Protein AF-A0A1H2SF25-F1 (afdb_monomer)

Secondary structure (DSSP, 8-state):
-----PPPPPPP-PPPP-----------------------------TTSHHHHHHHHHHHHHHHHHHHHHHHHHHHHHHHHHHHHHHHHHHHHHHHHHHHHHHHHHHHHHHHHHHHHHHHHHHHHHHHHHHHHHHHHHHHHHHHHHHHHHHHHHHHHHHHHHHHHHHHHHHHHHHHHHHHHHHHHHHHHHHHHHHHHHHHHHHHHHHHHHHHHHHHHHHHHHHHHHHHHHHHHHHHHHHHHHHHHHHHHHHHHHHSSTTS----TTSTTTHHHHHHHHHHHHHHHTTS---S-HHHHHHHHHHHHHHHHHHHHHHHHHHHHHHHHHHHHHHHHHHHHHHHHHHHHHHHHHHHHHHHHHHHHHHHHHHHHHHHHHHHHHH-S------PPPSS-EE-HHHHHTS-TT-EEEEEEEES-HHHHHHHHHHTHHHHTTS-EEEEEEEETTEEEEEEEEEEESSHHHHHHHHHTS-HHHHTT--EEEEHHHHHHHH--

Structure (mmCIF, N/CA/C/O backbone):
data_AF-A0A1H2SF25-F1
#
_entry.id   AF-A0A1H2SF25-F1
#
loop_
_atom_site.group_PDB
_atom_site.id
_atom_site.type_symbol
_atom_site.label_atom_id
_atom_site.label_alt_id
_atom_site.label_comp_id
_atom_site.label_asym_id
_atom_site.label_entity_id
_atom_site.label_seq_id
_atom_site.pdbx_PDB_ins_code
_atom_site.Cartn_x
_atom_site.Cartn_y
_atom_site.Cartn_z
_atom_site.occupancy
_atom_site.B_iso_or_equiv
_atom_site.auth_seq_id
_atom_site.auth_comp_id
_atom_site.auth_asym_id
_atom_site.auth_atom_id
_atom_site.pdbx_PDB_model_num
ATOM 1 N N . MET A 1 1 ? -40.808 -8.108 17.826 1.00 41.84 1 MET A N 1
ATOM 2 C CA . MET A 1 1 ? -40.504 -8.853 19.064 1.00 41.84 1 MET A CA 1
ATOM 3 C C . MET A 1 1 ? -39.589 -7.955 19.896 1.00 41.84 1 MET A C 1
ATOM 5 O O . MET A 1 1 ? -38.388 -8.114 19.828 1.00 41.84 1 MET A O 1
ATOM 9 N N . THR A 1 2 ? -39.984 -6.822 20.481 1.00 36.44 2 THR A N 1
ATOM 10 C CA . THR A 1 2 ? -41.095 -6.508 21.402 1.00 36.44 2 THR A CA 1
ATOM 11 C C . THR A 1 2 ? -41.223 -7.463 22.579 1.00 36.44 2 THR A C 1
ATOM 13 O O . THR A 1 2 ? -42.038 -8.370 22.520 1.00 36.44 2 THR A O 1
ATOM 16 N N . THR A 1 3 ? -40.496 -7.161 23.657 1.00 39.78 3 THR A N 1
ATOM 17 C CA . THR A 1 3 ? -40.986 -7.261 25.044 1.00 39.78 3 THR A CA 1
ATOM 18 C C . THR A 1 3 ? -40.261 -6.224 25.909 1.00 39.78 3 THR A C 1
ATOM 20 O O . THR A 1 3 ? -39.130 -6.412 26.342 1.00 39.78 3 THR A O 1
ATOM 23 N N . HIS A 1 4 ? -40.929 -5.084 26.092 1.00 36.59 4 HIS A N 1
ATOM 24 C CA . HIS A 1 4 ? -40.764 -4.182 27.230 1.00 36.59 4 HIS A CA 1
ATOM 25 C C . HIS A 1 4 ? -41.487 -4.817 28.421 1.00 36.59 4 HIS A C 1
ATOM 27 O O . HIS A 1 4 ? -42.663 -5.150 28.273 1.00 36.59 4 HIS A O 1
ATOM 33 N N . GLU A 1 5 ? -40.858 -4.894 29.593 1.00 40.31 5 GLU A N 1
ATOM 34 C CA . GLU A 1 5 ? -41.588 -5.163 30.833 1.00 40.31 5 GLU A CA 1
ATOM 35 C C . GLU A 1 5 ? -41.282 -4.087 31.878 1.00 40.31 5 GLU A C 1
ATOM 37 O O . GLU A 1 5 ? -40.134 -3.789 32.206 1.00 40.31 5 GLU A O 1
ATOM 42 N N . ARG A 1 6 ? -42.367 -3.424 32.290 1.00 37.25 6 ARG A N 1
ATOM 43 C CA . ARG A 1 6 ? -42.448 -2.253 33.163 1.00 37.25 6 ARG A CA 1
ATOM 44 C C . ARG A 1 6 ? -42.338 -2.661 34.631 1.00 37.25 6 ARG A C 1
ATOM 46 O O . ARG A 1 6 ? -43.063 -3.541 35.081 1.00 37.25 6 ARG A O 1
ATOM 53 N N . GLN A 1 7 ? -41.561 -1.901 35.397 1.00 41.81 7 GLN A N 1
ATOM 54 C CA . GLN A 1 7 ? -41.732 -1.754 36.847 1.00 41.81 7 GLN A CA 1
ATOM 55 C C . GLN A 1 7 ? -43.013 -0.961 37.172 1.00 41.81 7 GLN A C 1
ATOM 57 O O . GLN A 1 7 ? -43.299 0.017 36.473 1.00 41.81 7 GLN A O 1
ATOM 62 N N . PRO A 1 8 ? -43.751 -1.294 38.248 1.00 50.06 8 PRO A N 1
ATOM 63 C CA . PRO A 1 8 ? -44.764 -0.411 38.806 1.00 50.06 8 PRO A CA 1
ATOM 64 C C . PRO A 1 8 ? -44.227 0.391 40.005 1.00 50.06 8 PRO A C 1
ATOM 66 O O . PRO A 1 8 ? -43.585 -0.142 40.909 1.00 50.06 8 PRO A O 1
ATOM 69 N N . ALA A 1 9 ? -44.532 1.689 39.991 1.00 39.66 9 ALA A N 1
ATOM 70 C CA . ALA A 1 9 ? -44.376 2.634 41.094 1.00 39.66 9 ALA A CA 1
ATOM 71 C C . ALA A 1 9 ? -45.515 2.482 42.136 1.00 39.66 9 ALA A C 1
ATOM 73 O O . ALA A 1 9 ? -46.585 1.971 41.790 1.00 39.66 9 ALA A O 1
ATOM 74 N N . PRO A 1 10 ? -45.319 2.923 43.395 1.00 40.38 10 PRO A N 1
ATOM 75 C CA . PRO A 1 10 ? -46.306 2.789 44.465 1.00 40.38 10 PRO A CA 1
ATOM 76 C C . PRO A 1 10 ? -47.376 3.893 44.427 1.00 40.38 10 PRO A C 1
ATOM 78 O O . PRO A 1 10 ? -47.105 5.034 44.061 1.00 40.38 10 PRO A O 1
ATOM 81 N N . ALA A 1 11 ? -48.594 3.530 44.831 1.00 35.31 11 ALA A N 1
ATOM 82 C C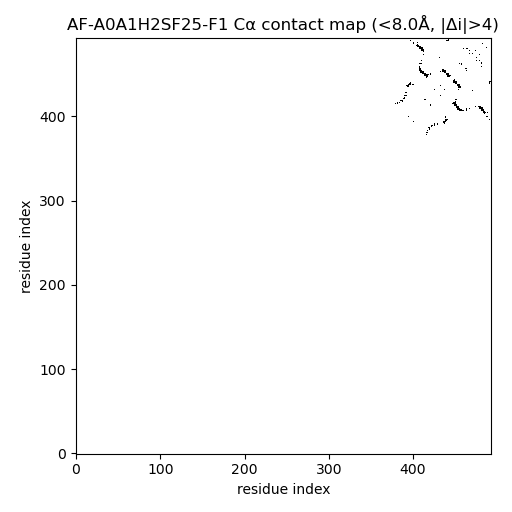A . ALA A 1 11 ? -49.758 4.405 44.897 1.00 35.31 11 ALA A CA 1
ATOM 83 C C . ALA A 1 11 ? -49.781 5.245 46.187 1.00 35.31 11 ALA A C 1
ATOM 85 O O . ALA A 1 11 ? -49.736 4.709 47.294 1.00 35.31 11 ALA A O 1
ATOM 86 N N . GLU A 1 12 ? -49.913 6.559 46.013 1.00 31.48 12 GLU A N 1
ATOM 87 C CA . GLU A 1 12 ? -50.397 7.517 47.007 1.00 31.48 12 GLU A CA 1
ATOM 88 C C . GLU A 1 12 ? -51.923 7.397 47.151 1.00 31.48 12 GLU A C 1
ATOM 90 O O . GLU A 1 12 ? -52.626 7.336 46.142 1.00 31.48 12 GLU A O 1
ATOM 95 N N . GLN A 1 13 ? -52.449 7.427 48.383 1.00 33.97 13 GLN A N 1
ATOM 96 C CA . GLN A 1 13 ? -53.810 7.905 48.672 1.00 33.97 13 GLN A CA 1
ATOM 97 C C . GLN A 1 13 ? -53.972 8.306 50.153 1.00 33.97 13 GLN A C 1
ATOM 99 O O . GLN A 1 13 ? -53.542 7.601 51.063 1.00 33.97 13 GLN A O 1
ATOM 104 N N . SER A 1 14 ? -54.569 9.487 50.339 1.00 35.19 14 SER A N 1
ATOM 105 C CA . SER A 1 14 ? -54.750 10.301 51.551 1.00 35.19 14 SER A CA 1
ATOM 106 C C . SER A 1 14 ? -55.544 9.677 52.708 1.00 35.19 14 SER A C 1
ATOM 108 O O . SER A 1 14 ? -56.436 8.863 52.473 1.00 35.19 14 SER A O 1
ATOM 110 N N . PRO A 1 15 ? -55.406 10.224 53.932 1.00 37.88 15 PRO A N 1
ATOM 111 C CA . PRO A 1 15 ? -56.480 10.284 54.918 1.00 37.88 15 PRO A CA 1
ATOM 112 C C . PRO A 1 15 ? -57.179 11.657 54.898 1.00 37.88 15 PRO A C 1
ATOM 114 O O . PRO A 1 15 ? -56.537 12.700 55.006 1.00 37.88 15 PRO A O 1
ATOM 117 N N . ASN A 1 16 ? -58.508 11.641 54.774 1.00 33.81 16 ASN A N 1
ATOM 118 C CA . ASN A 1 16 ? -59.383 12.797 54.979 1.00 33.81 16 ASN A CA 1
ATOM 119 C C . ASN A 1 16 ? -59.549 13.088 56.481 1.00 33.81 16 ASN A C 1
ATOM 121 O O . ASN A 1 16 ? -59.897 12.193 57.252 1.00 33.81 16 ASN A O 1
ATOM 125 N N . GLU A 1 17 ? -59.371 14.354 56.861 1.00 35.25 17 GLU A N 1
ATOM 126 C CA . GLU A 1 17 ? -59.938 14.952 58.076 1.00 35.25 17 GLU A CA 1
ATOM 127 C C . GLU A 1 17 ? -61.482 15.020 57.983 1.00 35.25 17 GLU A C 1
ATOM 129 O O . GLU A 1 17 ? -62.051 14.870 56.896 1.00 35.25 17 GLU A O 1
ATOM 134 N N . PRO A 1 18 ? -62.186 15.270 59.103 1.00 37.22 18 PRO A N 1
ATOM 135 C CA . PRO A 1 18 ? -62.499 16.668 59.421 1.00 37.22 18 PRO A CA 1
ATOM 136 C C . PRO A 1 18 ? -62.467 17.002 60.927 1.00 37.22 18 PRO A C 1
ATOM 138 O O . PRO A 1 18 ? -62.962 16.254 61.768 1.00 37.22 18 PRO A O 1
ATOM 141 N N . GLY A 1 19 ? -61.973 18.196 61.261 1.00 30.89 19 GLY A N 1
ATOM 142 C CA . GLY A 1 19 ? -62.481 18.997 62.388 1.00 30.89 19 GLY A CA 1
ATOM 143 C C . GLY A 1 19 ? -63.285 20.197 61.849 1.00 30.89 19 GLY A C 1
ATOM 144 O O . GLY A 1 19 ? -63.501 20.260 60.638 1.00 30.89 19 GLY A O 1
ATOM 145 N N . PRO A 1 20 ? -63.642 21.221 62.653 1.00 53.47 20 PRO A N 1
ATOM 146 C CA . PRO A 1 20 ? -63.561 21.332 64.114 1.00 53.47 20 PRO A CA 1
ATOM 147 C C . PRO A 1 20 ? -64.782 22.076 64.743 1.00 53.47 20 PRO A C 1
ATOM 149 O O . PRO A 1 20 ? -65.766 22.372 64.073 1.00 53.47 20 PRO A O 1
ATOM 152 N N . ALA A 1 21 ? -64.628 22.448 66.025 1.00 29.30 21 ALA A N 1
ATOM 153 C CA . ALA A 1 21 ? -65.145 23.657 66.702 1.00 29.30 21 ALA A CA 1
ATOM 154 C C . ALA A 1 21 ? -66.177 23.476 67.842 1.00 29.30 21 ALA A C 1
ATOM 156 O O . ALA A 1 21 ? -67.347 23.179 67.638 1.00 29.30 21 ALA A O 1
ATOM 157 N N . ALA A 1 22 ? -65.664 23.717 69.058 1.00 29.91 22 ALA A N 1
ATOM 158 C CA . ALA A 1 22 ? -66.141 24.616 70.119 1.00 29.91 22 ALA A CA 1
ATOM 159 C C . ALA A 1 22 ? -67.629 25.031 70.172 1.00 29.91 22 ALA A C 1
ATOM 161 O O . ALA A 1 22 ? -68.184 25.490 69.179 1.00 29.91 22 ALA A O 1
ATOM 162 N N . THR A 1 23 ? -68.202 25.113 71.385 1.00 27.97 23 THR A N 1
ATOM 163 C CA . THR A 1 23 ? -68.461 26.390 72.106 1.00 27.97 23 THR A CA 1
ATOM 164 C C . THR A 1 23 ? -69.178 26.154 73.454 1.00 27.97 23 THR A C 1
ATOM 166 O O . THR A 1 23 ? -69.848 25.152 73.673 1.00 27.97 23 THR A O 1
ATOM 169 N N . CYS A 1 24 ? -68.927 27.114 74.342 1.00 25.06 24 CYS A N 1
ATOM 170 C CA . CYS A 1 24 ? -69.305 27.411 75.720 1.00 25.06 24 CYS A CA 1
ATOM 171 C C . CYS A 1 24 ? -70.684 27.032 76.305 1.00 25.06 24 CYS A C 1
ATOM 173 O O . CYS A 1 24 ? -71.715 27.028 75.646 1.00 25.06 24 CYS A O 1
ATOM 175 N N . ALA A 1 25 ? -70.621 26.875 77.633 1.00 29.92 25 ALA A N 1
ATOM 176 C CA . ALA A 1 25 ? -71.556 27.248 78.700 1.00 29.92 25 ALA A CA 1
ATOM 177 C C . ALA A 1 25 ? -72.822 28.067 78.370 1.00 29.92 25 ALA A C 1
ATOM 179 O O . ALA A 1 25 ? -72.735 29.103 77.719 1.00 29.92 25 ALA A O 1
ATOM 180 N N . GLN A 1 26 ? -73.933 27.683 79.015 1.00 30.11 26 GLN A N 1
ATOM 181 C CA . GLN A 1 26 ? -74.862 28.509 79.819 1.00 30.11 26 GLN A CA 1
ATOM 182 C C . GLN A 1 26 ? -75.911 27.553 80.432 1.00 30.11 26 GLN A C 1
ATOM 184 O O . GLN A 1 26 ? -76.410 26.664 79.754 1.00 30.11 26 GLN A O 1
ATOM 189 N N . ASP A 1 27 ? -76.038 27.467 81.755 1.00 25.44 27 ASP A N 1
ATOM 190 C CA . ASP A 1 27 ? -76.837 28.352 82.617 1.00 25.44 27 ASP A CA 1
ATOM 191 C C . ASP A 1 27 ? -78.351 28.139 82.446 1.00 25.44 27 ASP A C 1
ATOM 193 O O . ASP A 1 27 ? -78.945 28.587 81.469 1.00 25.44 27 ASP A O 1
ATOM 197 N N . SER A 1 28 ? -78.988 27.463 83.407 1.00 30.92 28 SER A N 1
ATOM 198 C CA . SER A 1 28 ? -80.177 28.007 84.074 1.00 30.92 28 SER A CA 1
ATOM 199 C C . SER A 1 28 ? -80.713 27.081 85.159 1.00 30.92 28 SER A C 1
ATOM 201 O O . SER A 1 28 ? -80.845 25.868 85.018 1.00 30.92 28 SER A O 1
ATOM 203 N N . SER A 1 29 ? -80.999 27.757 86.260 1.00 28.70 29 SER A N 1
ATOM 204 C CA . SER A 1 29 ? -81.514 27.310 87.541 1.00 28.70 29 SER A CA 1
ATOM 205 C 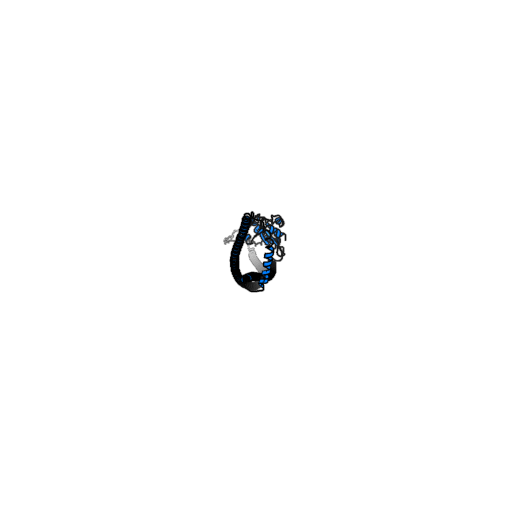C . SER A 1 29 ? -83.002 26.931 87.519 1.00 28.70 29 SER A C 1
ATOM 207 O O . SER A 1 29 ? -83.730 27.234 86.577 1.00 28.70 29 SER A O 1
ATOM 209 N N . ALA A 1 30 ? -83.430 26.461 88.698 1.00 29.67 30 ALA A N 1
ATOM 210 C CA . ALA A 1 30 ? -84.784 26.491 89.261 1.00 29.67 30 ALA A CA 1
ATOM 211 C C . ALA A 1 30 ? -85.676 25.285 88.879 1.00 29.67 30 ALA A C 1
ATOM 213 O O . ALA A 1 30 ? -85.634 24.783 87.770 1.00 29.67 30 ALA A O 1
ATOM 214 N N . VAL A 1 31 ? -86.481 24.706 89.774 1.00 32.88 31 VAL A N 1
ATOM 215 C CA . VAL A 1 31 ? -87.386 25.352 90.727 1.00 32.88 31 VAL A CA 1
ATOM 216 C C . VAL A 1 31 ? -87.650 24.401 91.908 1.00 32.88 31 VAL A C 1
ATOM 218 O O . VAL A 1 31 ? -87.947 23.222 91.733 1.00 32.88 31 VAL A O 1
ATOM 221 N N . VAL A 1 32 ? -87.565 24.961 93.115 1.00 35.88 32 VAL A N 1
ATOM 222 C CA . VAL A 1 32 ? -88.147 24.462 94.371 1.00 35.88 32 VAL A CA 1
ATOM 223 C C . VAL A 1 32 ? -89.649 24.770 94.381 1.00 35.88 32 VAL A C 1
ATOM 225 O O . VAL A 1 32 ? -90.055 25.840 93.936 1.00 35.88 32 VAL A O 1
ATOM 228 N N . SER A 1 33 ? -90.484 23.899 94.950 1.00 31.89 33 SER A N 1
ATOM 229 C CA . SER A 1 33 ? -91.850 24.262 95.363 1.00 31.89 33 SER A CA 1
ATOM 230 C C . SER A 1 33 ? -92.184 23.699 96.756 1.00 31.89 33 SER A C 1
ATOM 232 O O . SER A 1 33 ? -91.975 22.504 96.974 1.00 31.89 33 SER A O 1
ATOM 234 N N . PRO A 1 34 ? -92.668 24.543 97.694 1.00 41.25 34 PRO A N 1
ATOM 235 C CA . PRO A 1 34 ? -92.970 24.188 99.084 1.00 41.25 34 PRO A CA 1
ATOM 236 C C . PRO A 1 34 ? -94.482 24.246 99.454 1.00 41.25 34 PRO A C 1
ATOM 238 O O . PRO A 1 34 ? -95.235 24.978 98.828 1.00 41.25 34 PRO A O 1
ATOM 241 N N . VAL A 1 35 ? -94.850 23.505 100.518 1.00 32.78 35 VAL A N 1
ATOM 242 C CA . VAL A 1 35 ? -95.632 23.884 101.739 1.00 32.78 35 VAL A CA 1
ATOM 243 C C . VAL A 1 35 ? -97.122 24.344 101.658 1.00 32.78 35 VAL A C 1
ATOM 245 O O . VAL A 1 35 ? -97.528 25.029 100.732 1.00 32.78 35 VAL A O 1
ATOM 248 N N . GLU A 1 36 ? -97.866 24.011 102.745 1.00 33.56 36 GLU A N 1
ATOM 249 C CA . GLU A 1 36 ? -99.187 24.502 103.263 1.00 33.56 36 GLU A CA 1
ATOM 250 C C . GLU A 1 36 ? -100.457 23.669 102.932 1.00 33.56 36 GLU A C 1
ATOM 252 O O . GLU A 1 36 ? -100.535 23.091 101.859 1.00 33.56 36 GLU A O 1
ATOM 257 N N . SER A 1 37 ? -101.542 23.554 103.734 1.00 31.69 37 SER A N 1
ATOM 258 C CA . SER A 1 37 ? -101.961 23.970 105.104 1.00 31.69 37 SER A CA 1
ATOM 259 C C . SER A 1 37 ? -103.442 23.533 105.355 1.00 31.69 37 SER A C 1
ATOM 261 O O . SER A 1 37 ? -104.182 23.337 104.392 1.00 31.69 37 SER A O 1
ATOM 263 N N . GLY A 1 38 ? -103.893 23.463 106.627 1.00 33.16 38 GLY A N 1
ATOM 264 C CA . GLY A 1 38 ? -105.308 23.549 107.092 1.00 33.16 38 GLY A CA 1
ATOM 265 C C . GLY A 1 38 ? -105.867 22.254 107.716 1.00 33.16 38 GLY A C 1
ATOM 266 O O . GLY A 1 38 ? -105.741 21.199 107.113 1.00 33.16 38 GLY A O 1
ATOM 267 N N . GLY A 1 39 ? -106.461 22.150 108.918 1.00 34.34 39 GLY A N 1
ATOM 268 C CA . GLY A 1 39 ? -107.304 23.008 109.785 1.00 34.34 39 GLY A CA 1
ATOM 269 C C . GLY A 1 39 ? -108.607 22.195 109.998 1.00 34.34 39 GLY A C 1
ATOM 270 O O . GLY A 1 39 ? -109.171 21.757 109.010 1.00 34.34 39 GLY A O 1
ATOM 271 N N . GLY A 1 40 ? -109.143 21.793 111.157 1.00 34.25 40 GLY A N 1
ATOM 272 C CA . GLY A 1 40 ? -109.274 22.295 112.527 1.00 34.25 40 GLY A CA 1
ATOM 273 C C . GLY A 1 40 ? -110.487 21.559 113.165 1.00 34.25 40 GLY A C 1
ATOM 274 O O . GLY A 1 40 ? -111.373 21.141 112.428 1.00 34.25 40 GLY A O 1
ATOM 275 N N . SER A 1 41 ? -110.523 21.349 114.491 1.00 32.03 41 SER A N 1
ATOM 276 C CA . SER A 1 41 ? -111.723 21.406 115.372 1.00 32.03 41 SER A CA 1
ATOM 277 C C . SER A 1 41 ? -111.415 20.816 116.762 1.00 32.03 41 SER A C 1
ATOM 279 O O . SER A 1 41 ? -110.937 19.691 116.887 1.00 32.03 41 SER A O 1
ATOM 281 N N . LEU A 1 42 ? -111.706 21.595 117.806 1.00 34.28 42 LEU A N 1
ATOM 282 C CA . LEU A 1 42 ? -111.586 21.282 119.239 1.00 34.28 42 LEU A CA 1
ATOM 283 C C . LEU A 1 42 ? -112.931 20.770 119.795 1.00 34.28 42 LEU A C 1
ATOM 285 O O . LEU A 1 42 ? -113.957 21.227 119.305 1.00 34.28 42 LEU A O 1
ATOM 289 N N . LEU A 1 43 ? -112.911 19.888 120.814 1.00 33.56 43 LEU A N 1
ATOM 290 C CA . LEU A 1 43 ? -113.867 19.688 121.944 1.00 33.56 43 LEU A CA 1
ATOM 291 C C . LEU A 1 43 ? -113.390 18.461 122.801 1.00 33.56 43 LEU A C 1
ATOM 293 O O . LEU A 1 43 ? -112.550 17.706 122.318 1.00 33.56 43 LEU A O 1
ATOM 297 N N . PRO A 1 44 ? -113.778 18.295 124.089 1.00 48.94 44 PRO A N 1
ATOM 298 C CA . PRO A 1 44 ? -112.825 18.327 125.214 1.00 48.94 44 PRO A CA 1
ATOM 299 C C . PRO A 1 44 ? -112.445 16.981 125.885 1.00 48.94 44 PRO A C 1
ATOM 301 O O . PRO A 1 44 ? -112.982 15.920 125.590 1.00 48.94 44 PRO A O 1
ATOM 304 N N . LEU A 1 45 ? -111.482 17.112 126.812 1.00 36.44 45 LEU A N 1
ATOM 305 C CA . LEU A 1 45 ? -110.819 16.172 127.735 1.00 36.44 45 LEU A CA 1
ATOM 306 C C . LEU A 1 45 ? -111.531 14.858 128.127 1.00 36.44 45 LEU A C 1
ATOM 308 O O . LEU A 1 45 ? -112.620 14.864 128.693 1.00 36.44 45 LEU A O 1
ATOM 312 N N . SER A 1 46 ? -110.741 13.776 128.111 1.00 38.12 46 SER A N 1
ATOM 313 C CA . SER A 1 46 ? -110.643 12.858 129.257 1.00 38.12 46 SER A CA 1
ATOM 314 C C . SER A 1 46 ? -109.169 12.520 129.539 1.00 38.12 46 SER A C 1
ATOM 316 O O . SER A 1 46 ? -108.422 12.087 128.659 1.00 38.12 46 SER A O 1
ATOM 318 N N . GLU A 1 47 ? -108.757 12.765 130.776 1.00 44.56 47 GLU A N 1
ATOM 319 C CA . GLU A 1 47 ? -107.398 12.916 131.311 1.00 44.56 47 GLU A CA 1
ATOM 320 C C . GLU A 1 47 ? -106.649 11.581 131.525 1.00 44.56 47 GLU A C 1
ATOM 322 O O . GLU A 1 47 ? -106.096 11.320 132.587 1.00 44.56 47 GLU A O 1
ATOM 327 N N . GLN A 1 48 ? -106.636 10.700 130.516 1.00 44.38 48 GLN A N 1
ATOM 328 C CA . GLN A 1 48 ? -106.053 9.352 130.656 1.00 44.38 48 GLN A CA 1
ATOM 329 C C . GLN A 1 48 ? -105.127 8.918 129.501 1.00 44.38 48 GLN A C 1
ATOM 331 O O . GLN A 1 48 ? -104.628 7.797 129.489 1.00 44.38 48 GLN A O 1
ATOM 336 N N . LEU A 1 49 ? -104.841 9.813 128.546 1.00 46.88 49 LEU A N 1
ATOM 337 C CA . LEU A 1 49 ? -104.094 9.502 127.310 1.00 46.88 49 LEU A CA 1
ATOM 338 C C . LEU A 1 49 ? -102.752 10.249 127.136 1.00 46.88 49 LEU A C 1
ATOM 340 O O . LEU A 1 49 ? -102.060 10.035 126.140 1.00 46.88 49 LEU A O 1
ATOM 344 N N . ALA A 1 50 ? -102.337 11.088 128.092 1.00 45.56 50 ALA A N 1
ATOM 345 C CA . ALA A 1 50 ? -101.110 11.893 127.981 1.00 45.56 50 ALA A CA 1
ATOM 346 C C . ALA A 1 50 ? -99.805 11.086 128.181 1.00 45.56 50 ALA A C 1
ATOM 348 O O . ALA A 1 50 ? -98.808 11.363 127.518 1.00 45.56 50 ALA A O 1
ATOM 349 N N . GLY A 1 51 ? -99.815 10.031 129.006 1.00 52.97 51 GLY A N 1
ATOM 350 C CA . GLY A 1 51 ? -98.635 9.179 129.236 1.00 52.97 51 GLY A CA 1
ATOM 351 C C . GLY A 1 51 ? -98.273 8.260 128.059 1.00 52.97 51 GLY A C 1
ATOM 352 O O . GLY A 1 51 ? -97.104 7.953 127.849 1.00 52.97 51 GLY A O 1
ATOM 353 N N . GLN A 1 52 ? -99.254 7.869 127.236 1.00 52.56 52 GLN A N 1
ATOM 354 C CA . GLN A 1 52 ? -99.022 6.984 126.085 1.00 52.56 52 GLN A CA 1
ATOM 355 C C . GLN A 1 52 ? -98.457 7.715 124.856 1.00 52.56 52 GLN A C 1
ATOM 357 O O . GLN A 1 52 ? -97.804 7.085 124.030 1.00 52.56 52 GLN A O 1
ATOM 362 N N . ARG A 1 53 ? -98.662 9.034 124.720 1.00 52.25 53 ARG A N 1
ATOM 363 C CA . ARG A 1 53 ? -98.104 9.818 123.600 1.00 52.25 53 ARG A CA 1
ATOM 364 C C . ARG A 1 53 ? -96.622 10.153 123.793 1.00 52.25 53 ARG A C 1
ATOM 366 O O . ARG A 1 53 ? -95.878 10.112 122.823 1.00 52.25 53 ARG A O 1
ATOM 373 N N . PHE A 1 54 ? -96.185 10.403 125.028 1.00 53.31 54 PHE A N 1
ATOM 374 C CA . PHE A 1 54 ? -94.783 10.716 125.337 1.00 53.31 54 PHE A CA 1
ATOM 375 C C . PHE A 1 54 ? -93.861 9.494 125.171 1.00 53.31 54 PHE A C 1
ATOM 377 O O . PHE A 1 54 ? -92.782 9.606 124.599 1.00 53.31 54 PHE A O 1
ATOM 384 N N . ALA A 1 55 ? -94.319 8.305 125.584 1.00 57.00 55 ALA A N 1
ATOM 385 C CA . ALA A 1 55 ? -93.599 7.051 125.343 1.00 57.00 55 ALA A CA 1
ATOM 386 C C . ALA A 1 55 ? -93.509 6.699 123.844 1.00 57.00 55 ALA A C 1
ATOM 388 O O . ALA A 1 55 ? -92.500 6.168 123.391 1.00 57.00 55 ALA A O 1
ATOM 389 N N . ARG A 1 56 ? -94.541 7.039 123.056 1.00 60.16 56 ARG A N 1
ATOM 390 C CA . ARG A 1 56 ? -94.562 6.820 121.600 1.00 60.16 56 ARG A CA 1
ATOM 391 C C . ARG A 1 56 ? -93.617 7.764 120.848 1.00 60.16 56 ARG A C 1
ATOM 393 O O . ARG A 1 56 ? -93.022 7.334 119.873 1.00 60.16 56 ARG A O 1
ATOM 400 N N . ASP A 1 57 ? -93.461 9.007 121.311 1.00 63.50 57 ASP A N 1
ATOM 401 C CA . ASP A 1 57 ? -92.541 10.001 120.728 1.00 63.50 57 ASP A CA 1
ATOM 402 C C . ASP A 1 57 ? -91.066 9.682 121.027 1.00 63.50 57 ASP A C 1
ATOM 404 O O . ASP A 1 57 ? -90.214 9.805 120.152 1.00 63.50 57 ASP A O 1
ATOM 408 N N . ILE A 1 58 ? -90.761 9.210 122.244 1.00 62.28 58 ILE A N 1
ATOM 409 C CA . ILE A 1 58 ? -89.405 8.758 122.598 1.00 62.28 58 ILE A CA 1
ATOM 410 C C . ILE A 1 58 ? -89.032 7.505 121.800 1.00 62.28 58 ILE A C 1
ATOM 412 O O . ILE A 1 58 ? -87.946 7.465 121.232 1.00 62.28 58 ILE A O 1
ATOM 416 N N . ASN A 1 59 ? -89.932 6.521 121.698 1.00 62.25 59 ASN A N 1
ATOM 417 C CA . ASN A 1 59 ? -89.672 5.327 120.891 1.00 62.25 59 ASN A CA 1
ATOM 418 C C . ASN A 1 59 ? -89.530 5.665 119.399 1.00 62.25 59 ASN A C 1
ATOM 420 O O . ASN A 1 59 ? -88.595 5.187 118.779 1.00 62.25 59 ASN A O 1
ATOM 424 N N . ALA A 1 60 ? -90.357 6.561 118.849 1.00 70.25 60 ALA A N 1
ATOM 425 C CA . ALA A 1 60 ? -90.219 6.996 117.457 1.00 70.25 60 ALA A CA 1
ATOM 426 C C . ALA A 1 60 ? -88.883 7.709 117.175 1.00 70.25 60 ALA A C 1
ATOM 428 O O 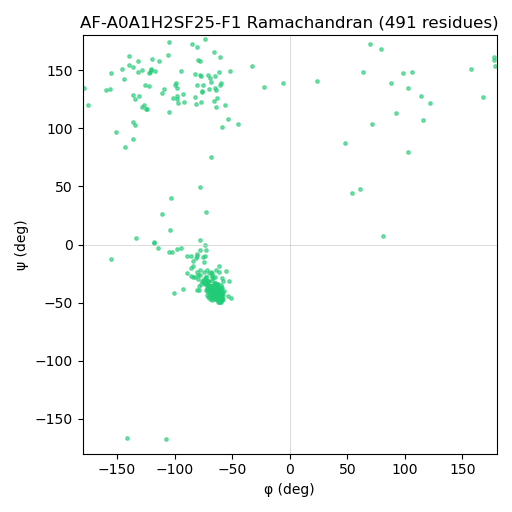. ALA A 1 60 ? -88.329 7.568 116.092 1.00 70.25 60 ALA A O 1
ATOM 429 N N . LYS A 1 61 ? -88.341 8.460 118.145 1.00 72.12 61 LYS A N 1
ATOM 430 C CA . LYS A 1 61 ? -87.013 9.086 118.032 1.00 72.12 61 LYS A CA 1
ATOM 431 C C . LYS A 1 61 ? -85.866 8.090 118.190 1.00 72.12 61 LYS A C 1
ATOM 433 O O . LYS A 1 61 ? -84.825 8.289 117.579 1.00 72.12 61 LYS A O 1
ATOM 438 N N . ILE A 1 62 ? -86.029 7.054 119.014 1.00 68.94 62 ILE A N 1
ATOM 439 C CA . ILE A 1 62 ? -85.046 5.967 119.128 1.00 68.94 62 ILE A CA 1
ATOM 440 C C . ILE A 1 62 ? -85.016 5.156 117.829 1.00 68.94 62 ILE A C 1
ATOM 442 O O . ILE A 1 62 ? -83.924 4.916 117.325 1.00 68.94 62 ILE A O 1
ATOM 446 N N . ASP A 1 63 ? -86.178 4.838 117.253 1.00 71.69 63 ASP A N 1
ATOM 447 C CA . ASP A 1 63 ? -86.289 4.154 115.958 1.00 71.69 63 ASP A CA 1
ATOM 448 C C . ASP A 1 63 ? -85.671 5.001 114.826 1.00 71.69 63 ASP A C 1
ATOM 450 O O . ASP A 1 63 ? -84.892 4.486 114.033 1.00 71.69 63 ASP A O 1
ATOM 454 N N . ASP A 1 64 ? -85.914 6.319 114.794 1.00 74.94 64 ASP A N 1
ATOM 455 C CA . ASP A 1 64 ? -85.305 7.229 113.803 1.00 74.94 64 ASP A CA 1
ATOM 456 C C . ASP A 1 64 ? -83.773 7.321 113.947 1.00 74.94 64 ASP A C 1
ATOM 458 O O . ASP A 1 64 ? -83.040 7.351 112.957 1.00 74.94 64 ASP A O 1
ATOM 462 N N . VAL A 1 65 ? -83.254 7.315 115.181 1.00 74.50 65 VAL A N 1
ATOM 463 C CA . VAL A 1 65 ? -81.805 7.263 115.433 1.00 74.50 65 VAL A CA 1
ATOM 464 C C . VAL A 1 65 ? -81.224 5.902 115.040 1.00 74.50 65 VAL A C 1
ATOM 466 O O . VAL A 1 65 ? -80.130 5.851 114.477 1.00 74.50 65 VAL A O 1
ATOM 469 N N . GLU A 1 66 ? -81.929 4.802 115.300 1.00 75.44 66 GLU A N 1
ATOM 470 C CA . GLU A 1 66 ? -81.514 3.460 114.892 1.00 75.44 66 GLU A CA 1
ATOM 471 C C . GLU A 1 66 ? -81.485 3.324 113.364 1.00 75.44 66 GLU A C 1
ATOM 473 O O . GLU A 1 66 ? -80.492 2.841 112.815 1.00 75.44 66 GLU A O 1
ATOM 478 N N . ASP A 1 67 ? -82.488 3.862 112.670 1.00 75.69 67 ASP A N 1
ATOM 479 C CA . ASP A 1 67 ? -82.544 3.931 111.210 1.00 75.69 67 ASP A CA 1
ATOM 480 C C . ASP A 1 67 ? -81.414 4.799 110.638 1.00 75.69 67 ASP A C 1
ATOM 482 O O . ASP A 1 67 ? -80.759 4.410 109.667 1.00 75.69 67 ASP A O 1
ATOM 486 N N . GLN A 1 68 ? -81.105 5.944 111.259 1.00 77.94 68 GLN A N 1
ATOM 487 C CA . GLN A 1 68 ? -79.968 6.782 110.862 1.00 77.94 68 GLN A CA 1
ATOM 488 C C . GLN A 1 68 ? -78.624 6.072 111.072 1.00 77.94 68 GLN A C 1
ATOM 490 O O . GLN A 1 68 ? -77.742 6.159 110.213 1.00 77.94 68 GLN A O 1
ATOM 495 N N . VAL A 1 69 ? -78.452 5.337 112.175 1.00 74.44 69 VAL A N 1
ATOM 496 C CA . VAL A 1 69 ? -77.238 4.549 112.436 1.00 74.44 69 VAL A CA 1
ATOM 497 C C . VAL A 1 69 ? -77.122 3.389 111.446 1.00 74.44 69 VAL A C 1
ATOM 499 O O . VAL A 1 69 ? -76.049 3.193 110.872 1.00 74.44 69 VAL A O 1
ATOM 502 N N . GLN A 1 70 ? -78.201 2.654 111.172 1.00 78.44 70 GLN A N 1
ATOM 503 C CA . GLN A 1 70 ? -78.208 1.584 110.170 1.00 78.44 70 GLN A CA 1
ATOM 504 C C . GLN A 1 70 ? -77.940 2.127 108.762 1.00 78.44 70 GLN A C 1
ATOM 506 O O . GLN A 1 70 ? -77.160 1.537 108.008 1.00 78.44 70 GLN A O 1
ATOM 511 N N . PHE A 1 71 ? -78.504 3.288 108.420 1.00 79.38 71 PHE A N 1
ATOM 512 C CA . PHE A 1 71 ? -78.234 3.978 107.165 1.00 79.38 71 PHE A CA 1
ATOM 513 C C . PHE A 1 71 ? -76.763 4.396 107.053 1.00 79.38 71 PHE A C 1
ATOM 515 O O . PHE A 1 71 ? -76.141 4.155 106.019 1.00 79.38 71 PHE A O 1
ATOM 522 N N . LEU A 1 72 ? -76.172 4.951 108.117 1.00 77.69 72 LEU A N 1
ATOM 523 C CA . LEU A 1 72 ? -74.754 5.320 108.160 1.00 77.69 72 LEU A CA 1
ATOM 524 C C . LEU A 1 72 ? -73.832 4.100 108.054 1.00 77.69 72 LEU A C 1
ATOM 526 O O . LEU A 1 72 ? -72.855 4.148 107.309 1.00 77.69 72 LEU A O 1
ATOM 530 N N . VAL A 1 73 ? -74.147 2.987 108.725 1.00 76.88 73 VAL A N 1
ATOM 531 C CA . VAL A 1 73 ? -73.382 1.733 108.608 1.00 76.88 73 VAL A CA 1
ATOM 532 C C . VAL A 1 73 ? -73.491 1.158 107.194 1.00 76.88 73 VAL A C 1
ATOM 534 O O . VAL A 1 73 ? -72.481 0.753 106.615 1.00 76.88 73 VAL A O 1
ATOM 537 N N . ALA A 1 74 ? -74.681 1.178 106.589 1.00 76.44 74 ALA A N 1
ATOM 538 C CA . ALA A 1 74 ? -74.883 0.732 105.214 1.00 76.44 74 ALA A CA 1
ATOM 539 C C . ALA A 1 74 ? -74.170 1.641 104.197 1.00 76.44 74 ALA A C 1
ATOM 541 O O . ALA A 1 74 ? -73.577 1.145 103.237 1.00 76.44 74 ALA A O 1
ATOM 542 N N . ALA A 1 75 ? -74.185 2.960 104.407 1.00 75.69 75 ALA A N 1
ATOM 543 C CA . ALA A 1 75 ? -73.481 3.932 103.574 1.00 75.69 75 ALA A CA 1
ATOM 544 C C . ALA A 1 75 ? -71.956 3.796 103.707 1.00 75.69 75 ALA A C 1
ATOM 546 O O . ALA A 1 75 ? -71.248 3.801 102.700 1.00 75.69 75 ALA A O 1
ATOM 547 N N . PHE A 1 76 ? -71.445 3.593 104.924 1.00 75.94 76 PHE A N 1
ATOM 548 C CA . PHE A 1 76 ? -70.026 3.343 105.177 1.00 75.94 76 PHE A CA 1
ATOM 549 C C . PHE A 1 76 ? -69.567 2.007 104.582 1.00 75.94 76 PHE A C 1
ATOM 551 O O . PHE A 1 76 ? -68.506 1.945 103.967 1.00 75.94 76 PHE A O 1
ATOM 558 N N . SER A 1 77 ? -70.384 0.954 104.682 1.00 76.50 77 SER A N 1
ATOM 559 C CA . SER A 1 77 ? -70.115 -0.344 104.055 1.00 76.50 77 SER A CA 1
ATOM 560 C C . SER A 1 77 ? -70.075 -0.239 102.525 1.00 76.50 77 SER A C 1
ATOM 562 O O . SER A 1 77 ? -69.119 -0.706 101.905 1.00 76.50 77 SER A O 1
ATOM 564 N N . ARG A 1 78 ? -71.034 0.474 101.911 1.00 78.94 78 ARG A N 1
ATOM 565 C CA . ARG A 1 78 ? -71.017 0.771 100.466 1.00 78.94 78 ARG A CA 1
ATOM 566 C C . ARG A 1 78 ? -69.801 1.596 100.059 1.00 78.94 78 ARG A C 1
ATOM 568 O O . ARG A 1 78 ? -69.188 1.289 99.043 1.00 78.94 78 ARG A O 1
ATOM 575 N N . SER A 1 79 ? -69.424 2.597 100.853 1.00 75.75 79 SER A N 1
ATOM 576 C CA . SER A 1 79 ? -68.224 3.409 100.620 1.00 75.75 79 SER A CA 1
ATOM 577 C C . SER A 1 79 ? -66.946 2.565 100.695 1.00 75.75 79 SER A C 1
ATOM 579 O O . SER A 1 79 ? -66.128 2.610 99.779 1.00 75.75 79 SER A O 1
ATOM 581 N N . GLN A 1 80 ? -66.802 1.703 101.709 1.00 81.25 80 GLN A N 1
ATOM 582 C CA . GLN A 1 80 ? -65.672 0.772 101.799 1.00 81.25 80 GLN A CA 1
ATOM 583 C C . GLN A 1 80 ? -65.634 -0.225 100.635 1.00 81.25 80 GLN A C 1
ATOM 585 O O . GLN A 1 80 ? -64.552 -0.568 100.157 1.00 81.25 80 GLN A O 1
ATOM 590 N N . GLN A 1 81 ? -66.790 -0.702 100.175 1.00 82.12 81 GLN A N 1
ATOM 591 C CA . GLN A 1 81 ? -66.874 -1.638 99.057 1.00 82.12 81 GLN A CA 1
ATOM 592 C C . GLN A 1 81 ? -66.552 -0.958 97.721 1.00 82.12 81 GLN A C 1
ATOM 594 O O . GLN A 1 81 ? -65.812 -1.526 96.921 1.00 82.12 81 GLN A O 1
ATOM 599 N N . ALA A 1 82 ? -67.015 0.278 97.516 1.00 78.88 82 ALA A N 1
ATOM 600 C CA . ALA A 1 82 ? -66.646 1.103 96.370 1.00 78.88 82 ALA A CA 1
ATOM 601 C C . ALA A 1 82 ? -65.143 1.416 96.369 1.00 78.88 82 ALA A C 1
ATOM 603 O O . ALA A 1 82 ? -64.489 1.243 95.347 1.00 78.88 82 ALA A O 1
ATOM 604 N N . LEU A 1 83 ? -64.568 1.777 97.522 1.00 81.00 83 LEU A N 1
ATOM 605 C CA . LEU A 1 83 ? -63.132 2.031 97.657 1.00 81.00 83 LEU A CA 1
ATOM 606 C C . LEU A 1 83 ? -62.303 0.772 97.357 1.00 81.00 83 LEU A C 1
ATOM 608 O O . LEU A 1 83 ? -61.300 0.849 96.653 1.00 81.00 83 LEU A O 1
ATOM 612 N N . LYS A 1 84 ? -62.736 -0.404 97.833 1.00 82.94 84 LYS A N 1
ATOM 613 C CA . LYS A 1 84 ? -62.106 -1.688 97.481 1.00 82.94 84 LYS A CA 1
ATOM 614 C C . LYS A 1 84 ? -62.218 -1.999 95.989 1.00 82.94 84 LYS A C 1
ATOM 616 O O . LYS A 1 84 ? -61.245 -2.477 95.416 1.00 82.94 84 LYS A O 1
ATOM 621 N N . GLY A 1 85 ? -63.367 -1.716 95.374 1.00 85.00 85 GLY A N 1
ATOM 622 C CA . GLY A 1 85 ? -63.571 -1.865 93.932 1.00 85.00 85 GLY A CA 1
ATOM 623 C C . GLY A 1 85 ? -62.619 -0.982 93.129 1.00 85.00 85 GLY A C 1
ATOM 624 O O . GLY A 1 85 ? -61.893 -1.484 92.282 1.00 85.00 85 GLY A O 1
ATOM 625 N N . VAL A 1 86 ? -62.529 0.304 93.477 1.00 85.12 86 VAL A N 1
ATOM 626 C CA . VAL A 1 86 ? -61.609 1.256 92.836 1.00 85.12 86 VAL A CA 1
ATOM 627 C C . VAL A 1 86 ? -60.147 0.843 93.027 1.00 85.12 86 VAL A C 1
ATOM 629 O O . VAL A 1 86 ? -59.374 0.897 92.079 1.00 85.12 86 VAL A O 1
ATOM 632 N N . MET A 1 87 ? -59.751 0.378 94.216 1.00 82.12 87 MET A N 1
ATOM 633 C CA . MET A 1 87 ? -58.382 -0.104 94.455 1.00 82.12 87 MET A CA 1
ATOM 634 C C . MET A 1 87 ? -58.054 -1.366 93.643 1.00 82.12 87 MET A C 1
ATOM 636 O O . MET A 1 87 ? -56.929 -1.507 93.163 1.00 82.12 87 MET A O 1
ATOM 640 N N . ALA A 1 88 ? -59.023 -2.269 93.466 1.00 82.12 88 ALA A N 1
ATOM 641 C CA . ALA A 1 88 ? -58.867 -3.451 92.624 1.00 82.12 88 ALA A CA 1
ATOM 642 C C . ALA A 1 88 ? -58.765 -3.079 91.135 1.00 82.12 88 ALA A C 1
ATOM 644 O O . ALA A 1 88 ? -57.895 -3.606 90.440 1.00 82.12 88 ALA A O 1
ATOM 645 N N . ASP A 1 89 ? -59.576 -2.126 90.671 1.00 86.44 89 ASP A N 1
ATOM 646 C CA . ASP A 1 89 ? -59.499 -1.589 89.309 1.00 86.44 89 ASP A CA 1
ATOM 647 C C . ASP A 1 89 ? -58.176 -0.863 89.064 1.00 86.44 89 ASP A C 1
ATOM 649 O O . ASP A 1 89 ? -57.519 -1.129 88.062 1.00 86.44 89 ASP A O 1
ATOM 653 N N . MET A 1 90 ? -57.707 -0.032 90.002 1.00 83.38 90 MET A N 1
ATOM 654 C CA . MET A 1 90 ? -56.393 0.614 89.900 1.00 83.38 90 MET A CA 1
ATOM 655 C C . MET A 1 90 ? -55.257 -0.413 89.875 1.00 83.38 90 MET A C 1
ATOM 657 O O . MET A 1 90 ? -54.316 -0.258 89.102 1.00 83.38 90 MET A O 1
ATOM 661 N N . GLN A 1 91 ? -55.330 -1.487 90.670 1.00 84.44 91 GLN A N 1
ATOM 662 C CA . GLN A 1 91 ? -54.342 -2.571 90.610 1.00 84.44 91 GLN A CA 1
ATOM 663 C C . GLN A 1 91 ? -54.394 -3.339 89.286 1.00 84.44 91 GLN A C 1
ATOM 665 O O . GLN A 1 91 ? -53.346 -3.700 88.749 1.00 84.44 91 GLN A O 1
ATOM 670 N N . SER A 1 92 ? -55.589 -3.592 88.753 1.00 86.88 92 SER A N 1
ATOM 671 C CA . SER A 1 92 ? -55.778 -4.232 87.449 1.00 86.88 92 SER A CA 1
ATOM 672 C C . SER A 1 92 ? -55.211 -3.360 86.327 1.00 86.88 92 SER A C 1
ATOM 674 O O . SER A 1 92 ? -54.410 -3.824 85.515 1.00 86.88 92 SER A O 1
ATOM 676 N N . GLN A 1 93 ? -55.528 -2.066 86.348 1.00 85.62 93 GLN A N 1
ATOM 677 C CA . GLN A 1 93 ? -55.043 -1.082 85.389 1.00 85.62 93 GLN A CA 1
ATOM 678 C C . GLN A 1 93 ? -53.526 -0.891 85.489 1.00 85.62 93 GLN A C 1
ATOM 680 O O . GLN A 1 93 ? -52.856 -0.826 84.463 1.00 85.62 93 GLN A O 1
ATOM 685 N N . ALA A 1 94 ? -52.953 -0.891 86.696 1.00 77.06 94 ALA A N 1
ATOM 686 C CA . ALA A 1 94 ? -51.505 -0.845 86.895 1.00 77.06 94 ALA A CA 1
ATOM 687 C C . ALA A 1 94 ? -50.804 -2.087 86.319 1.00 77.06 94 ALA A C 1
ATOM 689 O O . ALA A 1 94 ? -49.759 -1.963 85.680 1.00 77.06 94 ALA A O 1
ATOM 690 N N . LYS A 1 95 ? -51.383 -3.284 86.479 1.00 85.31 95 LYS A N 1
ATOM 691 C CA . LYS A 1 95 ? -50.859 -4.512 85.856 1.00 85.31 95 LYS A CA 1
ATOM 692 C C . LYS A 1 95 ? -50.956 -4.467 84.333 1.00 85.31 95 LYS A C 1
ATOM 694 O O . LYS A 1 95 ? -49.981 -4.792 83.663 1.00 85.31 95 LYS A O 1
ATOM 699 N N . ALA A 1 96 ? -52.092 -4.024 83.795 1.00 85.69 96 ALA A N 1
ATOM 700 C CA . ALA A 1 96 ? -52.279 -3.857 82.357 1.00 85.69 96 ALA A CA 1
ATOM 701 C C . ALA A 1 96 ? -51.280 -2.845 81.773 1.00 85.69 96 ALA A C 1
ATOM 703 O O . ALA A 1 96 ? -50.648 -3.116 80.757 1.00 85.69 96 ALA A O 1
ATOM 704 N N . MET A 1 97 ? -51.067 -1.720 82.459 1.00 79.31 97 MET A N 1
ATOM 705 C CA . MET A 1 97 ? -50.103 -0.701 82.046 1.00 79.31 97 MET A CA 1
ATOM 706 C C . MET A 1 97 ? -48.663 -1.222 82.097 1.00 79.31 97 MET A C 1
ATOM 708 O O . MET A 1 97 ? -47.880 -0.929 81.202 1.00 79.31 97 MET A O 1
ATOM 712 N N . THR A 1 98 ? -48.320 -2.037 83.098 1.00 85.56 98 THR A N 1
ATOM 713 C CA . THR A 1 98 ? -46.992 -2.667 83.199 1.00 85.56 98 THR A CA 1
ATOM 714 C C . THR A 1 98 ? -46.765 -3.651 82.049 1.00 85.56 98 THR A C 1
ATOM 716 O O . THR A 1 98 ? -45.720 -3.609 81.408 1.00 85.56 98 THR A O 1
ATOM 719 N N . SER A 1 99 ? -47.771 -4.470 81.729 1.00 87.19 9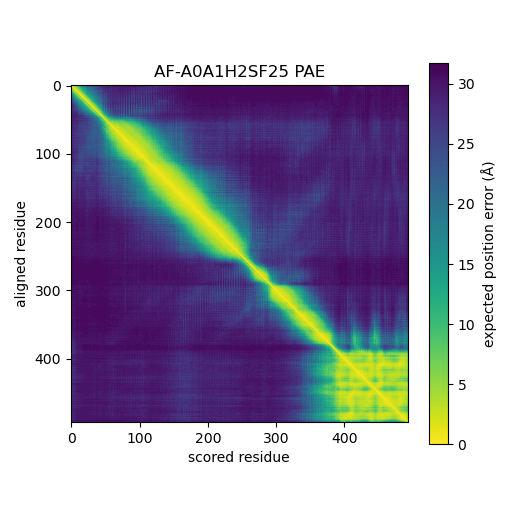9 SER A N 1
ATOM 720 C CA . SER A 1 99 ? -47.725 -5.384 80.583 1.00 87.19 99 SER A CA 1
ATOM 721 C C . SER A 1 99 ? -47.584 -4.643 79.251 1.00 87.19 99 SER A C 1
ATOM 723 O O . SER A 1 99 ? -46.867 -5.118 78.374 1.00 87.19 99 SER A O 1
ATOM 725 N N . GLU A 1 100 ? -48.249 -3.496 79.076 1.00 87.56 100 GLU A N 1
ATOM 726 C CA . GLU A 1 100 ? -48.120 -2.709 77.843 1.00 87.56 100 GLU A CA 1
ATOM 727 C C . GLU A 1 100 ? -46.751 -2.021 77.751 1.00 87.56 100 GLU A C 1
ATOM 729 O O . GLU A 1 100 ? -46.156 -1.996 76.677 1.00 87.56 100 GLU A O 1
ATOM 734 N N . ILE A 1 101 ? -46.198 -1.535 78.870 1.00 84.56 101 ILE A N 1
ATOM 735 C CA . ILE A 1 101 ? -44.824 -1.008 78.922 1.00 84.56 101 ILE A CA 1
ATOM 736 C C . ILE A 1 101 ? -43.819 -2.091 78.517 1.00 84.56 101 ILE A C 1
ATOM 738 O O . ILE A 1 101 ? -42.931 -1.824 77.712 1.00 84.56 101 ILE A O 1
ATOM 742 N N . GLU A 1 102 ? -43.970 -3.312 79.027 1.00 85.75 102 GLU A N 1
ATOM 743 C CA . GLU A 1 102 ? -43.089 -4.441 78.708 1.00 85.75 102 GLU A CA 1
ATOM 744 C C . GLU A 1 102 ? -43.199 -4.844 77.227 1.00 85.75 102 GLU A C 1
ATOM 746 O O . GLU A 1 102 ? -42.190 -5.079 76.559 1.00 85.75 102 GLU A O 1
ATOM 751 N N . ARG A 1 103 ? -44.414 -4.795 76.664 1.00 87.50 103 ARG A N 1
ATOM 752 C CA . ARG A 1 103 ? -44.668 -5.021 75.234 1.00 87.50 103 ARG A CA 1
ATOM 753 C C . ARG A 1 103 ? -44.020 -3.956 74.348 1.00 87.50 103 ARG A C 1
ATOM 755 O O . ARG A 1 103 ? -43.380 -4.291 73.352 1.00 87.50 103 ARG A O 1
ATOM 762 N N . VAL A 1 104 ? -44.171 -2.679 74.701 1.00 85.62 104 VAL A N 1
ATOM 763 C CA . VAL A 1 104 ? -43.568 -1.556 73.966 1.00 85.62 104 VAL A CA 1
ATOM 764 C C . VAL A 1 104 ? -42.044 -1.600 74.068 1.00 85.62 104 VAL A C 1
ATOM 766 O O . VAL A 1 104 ? -41.365 -1.377 73.068 1.00 85.62 104 VAL A O 1
ATOM 769 N N . MET A 1 105 ? -41.494 -1.944 75.234 1.00 79.62 105 MET A N 1
ATOM 770 C CA . MET A 1 105 ? -40.048 -2.070 75.432 1.00 79.62 105 MET A CA 1
ATOM 771 C C . MET A 1 105 ? -39.454 -3.203 74.581 1.00 79.62 105 MET A C 1
ATOM 773 O O . MET A 1 105 ? -38.412 -3.005 73.958 1.00 79.62 105 MET A O 1
ATOM 777 N N . GLY A 1 106 ? -40.152 -4.341 74.470 1.00 83.75 106 GLY A N 1
ATOM 778 C CA . GLY A 1 106 ? -39.783 -5.424 73.554 1.00 83.75 106 GLY A CA 1
ATOM 779 C C . GLY A 1 106 ? -39.780 -4.982 72.087 1.00 83.75 106 GLY A C 1
ATOM 780 O O . GLY A 1 106 ? -38.783 -5.159 71.395 1.00 83.75 106 GLY A O 1
ATOM 781 N N . LEU A 1 107 ? -40.841 -4.304 71.634 1.00 85.06 107 LEU A N 1
ATOM 782 C CA . LEU A 1 107 ? -40.928 -3.795 70.257 1.00 85.06 107 LEU A CA 1
ATOM 783 C C . LEU A 1 107 ? -39.826 -2.782 69.920 1.00 85.06 107 LEU A C 1
ATOM 785 O O . LEU A 1 107 ? -39.290 -2.807 68.813 1.00 85.06 107 LEU A O 1
ATOM 789 N N . VAL A 1 108 ? -39.485 -1.888 70.852 1.00 84.06 108 VAL A N 1
ATOM 790 C CA . VAL A 1 108 ? -38.406 -0.907 70.659 1.00 84.06 108 VAL A CA 1
ATOM 791 C C . VAL A 1 108 ? -37.043 -1.599 70.596 1.00 84.06 108 VAL A C 1
ATOM 793 O O . VAL A 1 108 ? -36.243 -1.246 69.732 1.00 84.06 108 VAL A O 1
ATOM 796 N N . SER A 1 109 ? -36.799 -2.603 71.444 1.00 87.38 109 SER A N 1
ATOM 797 C CA . SER A 1 109 ? -35.567 -3.406 71.432 1.00 87.38 109 SER A CA 1
ATOM 798 C C . SER A 1 109 ? -35.404 -4.205 70.133 1.00 87.38 109 SER A C 1
ATOM 800 O O . SER A 1 109 ? -34.320 -4.241 69.547 1.00 87.38 109 SER A O 1
ATOM 802 N N . ASP A 1 110 ? -36.484 -4.816 69.646 1.00 85.62 110 ASP A N 1
ATOM 803 C CA . ASP A 1 110 ? -36.475 -5.557 68.382 1.00 85.62 110 ASP A CA 1
ATOM 804 C C . ASP A 1 110 ? -36.250 -4.608 67.197 1.00 85.62 110 ASP A C 1
ATOM 806 O O . ASP A 1 110 ? -35.437 -4.881 66.311 1.00 85.62 110 ASP A O 1
ATOM 810 N N . ALA A 1 111 ? -36.918 -3.448 67.198 1.00 78.25 111 ALA A N 1
ATOM 811 C CA . ALA A 1 111 ? -36.735 -2.428 66.173 1.00 78.25 111 ALA A CA 1
ATOM 812 C C . ALA A 1 111 ? -35.301 -1.873 66.160 1.00 78.25 111 ALA A C 1
ATOM 814 O O . ALA A 1 111 ? -34.740 -1.704 65.076 1.00 78.25 111 ALA A O 1
ATOM 815 N N . SER A 1 112 ? -34.682 -1.631 67.322 1.00 79.12 112 SER A N 1
ATOM 816 C CA . SER A 1 112 ? -33.282 -1.196 67.386 1.00 79.12 112 SER A CA 1
ATOM 817 C C . SER A 1 112 ? -32.323 -2.276 66.889 1.00 79.12 112 SER A C 1
ATOM 819 O O . SER A 1 112 ? -31.435 -1.964 66.098 1.00 79.12 112 SER A O 1
ATOM 821 N N . GLY A 1 113 ? -32.545 -3.547 67.246 1.00 84.31 113 GLY A N 1
ATOM 822 C CA . GLY A 1 113 ? -31.717 -4.659 66.765 1.00 84.31 113 GLY A CA 1
ATOM 823 C C . GLY A 1 113 ? -31.786 -4.841 65.243 1.00 84.31 113 GLY A C 1
ATOM 824 O O . GLY A 1 113 ? -30.768 -5.057 64.587 1.00 84.31 113 GLY A O 1
ATOM 825 N N . VAL A 1 114 ? -32.973 -4.672 64.647 1.00 85.94 114 VAL A N 1
ATOM 826 C CA . VAL A 1 114 ? -33.147 -4.706 63.183 1.00 85.94 114 VAL A CA 1
ATOM 827 C C . VAL A 1 114 ? -32.441 -3.528 62.499 1.00 85.94 114 VAL A C 1
ATOM 829 O O . VAL A 1 114 ? -31.888 -3.699 61.409 1.00 85.94 114 VAL A O 1
ATOM 832 N N . GLN A 1 115 ? -32.437 -2.338 63.109 1.00 81.69 115 GLN A N 1
ATOM 833 C CA . GLN A 1 115 ? -31.721 -1.176 62.569 1.00 81.69 115 GLN A CA 1
ATOM 834 C C . GLN A 1 115 ? -30.201 -1.358 62.645 1.00 81.69 115 GLN A C 1
ATOM 836 O O . GLN A 1 115 ? -29.524 -1.126 61.646 1.00 81.69 115 GLN A O 1
ATOM 841 N N . GLU A 1 116 ? -29.663 -1.846 63.765 1.00 87.06 116 GLU A N 1
ATOM 842 C CA . GLU A 1 116 ? -28.231 -2.155 63.898 1.00 87.06 116 GLU A CA 1
ATOM 843 C C . GLU A 1 116 ? -27.779 -3.210 62.881 1.00 87.06 116 GLU A C 1
ATOM 845 O O . GLU A 1 116 ? -26.766 -3.024 62.204 1.00 87.06 116 GLU A O 1
ATOM 850 N N . ALA A 1 117 ? -28.571 -4.270 62.681 1.00 86.56 117 ALA A N 1
ATOM 851 C CA . ALA A 1 117 ? -28.282 -5.290 61.674 1.00 86.56 117 ALA A CA 1
ATOM 852 C C . ALA A 1 117 ? -28.275 -4.721 60.242 1.00 86.56 117 ALA A C 1
ATOM 854 O O . ALA A 1 117 ? -27.415 -5.078 59.435 1.00 86.56 117 ALA A O 1
ATOM 855 N N . ARG A 1 118 ? -29.202 -3.807 59.919 1.00 87.12 118 ARG A N 1
ATOM 856 C CA . ARG A 1 118 ? -29.234 -3.120 58.615 1.00 87.12 118 ARG A CA 1
ATOM 857 C C . ARG A 1 118 ? -28.029 -2.210 58.408 1.00 87.12 118 ARG A C 1
ATOM 859 O O . ARG A 1 118 ? -27.483 -2.194 57.307 1.00 87.12 118 ARG A O 1
ATOM 866 N N . VAL A 1 119 ? -27.618 -1.468 59.436 1.00 88.94 119 VAL A N 1
ATOM 867 C CA . VAL A 1 119 ? -26.437 -0.594 59.371 1.00 88.94 119 VAL A CA 1
ATOM 868 C C . VAL A 1 119 ? -25.174 -1.426 59.158 1.00 88.94 119 VAL A C 1
ATOM 870 O O . VAL A 1 119 ? -24.424 -1.135 58.232 1.00 88.94 119 VAL A O 1
ATOM 873 N N . ALA A 1 120 ? -24.995 -2.517 59.906 1.00 87.75 120 ALA A N 1
ATOM 874 C CA . ALA A 1 120 ? -23.860 -3.422 59.724 1.00 87.75 120 ALA A CA 1
ATOM 875 C C . ALA A 1 120 ? -23.836 -4.056 58.319 1.00 87.75 120 ALA A C 1
ATOM 877 O O . ALA A 1 120 ? -22.787 -4.142 57.682 1.00 87.75 120 ALA A O 1
ATOM 878 N N . GLN A 1 121 ? -25.000 -4.451 57.789 1.00 90.31 121 GLN A N 1
ATOM 879 C CA . GLN A 1 121 ? -25.098 -4.997 56.433 1.00 90.31 121 GLN A CA 1
ATOM 880 C C . GLN A 1 121 ? -24.763 -3.951 55.356 1.00 90.31 121 GLN A C 1
ATOM 882 O O . GLN A 1 121 ? -24.142 -4.283 54.343 1.00 90.31 121 GLN A O 1
ATOM 887 N N . LEU A 1 122 ? -25.180 -2.697 55.550 1.00 89.06 122 LEU A N 1
ATOM 888 C CA . LEU A 1 122 ? -24.831 -1.593 54.655 1.00 89.06 122 LEU A CA 1
ATOM 889 C C . LEU A 1 122 ? -23.335 -1.280 54.707 1.00 89.06 122 LEU A C 1
ATOM 891 O O . LEU A 1 122 ? -22.739 -1.072 53.654 1.00 89.06 122 LEU A O 1
ATOM 895 N N . GLU A 1 123 ? -22.730 -1.288 55.892 1.00 91.81 123 GLU A N 1
ATOM 896 C CA . GLU A 1 123 ? -21.298 -1.044 56.076 1.00 91.81 123 GLU A CA 1
ATOM 897 C C . GLU A 1 123 ? -20.447 -2.130 55.403 1.00 91.81 123 GLU A C 1
ATOM 899 O O . GLU A 1 123 ? -19.512 -1.811 54.669 1.00 91.81 123 GLU A O 1
ATOM 904 N N . GLU A 1 124 ? -20.829 -3.404 55.535 1.00 91.88 124 GLU A N 1
ATOM 905 C CA . GLU A 1 124 ? -20.135 -4.508 54.863 1.00 91.88 124 GLU A CA 1
ATOM 906 C C . GLU A 1 124 ? -20.277 -4.430 53.334 1.00 91.88 124 GLU A C 1
ATOM 908 O O . GLU A 1 124 ? -19.293 -4.579 52.608 1.00 91.88 124 GLU A O 1
ATOM 913 N N . ARG A 1 125 ? -21.477 -4.111 52.818 1.00 91.38 125 ARG A N 1
ATOM 914 C CA . ARG A 1 125 ? -21.678 -3.881 51.373 1.00 91.38 125 ARG A CA 1
ATOM 915 C C . ARG A 1 125 ? -20.884 -2.683 50.864 1.00 91.38 125 ARG A C 1
ATOM 917 O O . ARG A 1 125 ? -20.377 -2.723 49.744 1.00 91.38 125 ARG A O 1
ATOM 924 N N . LEU A 1 126 ? -20.789 -1.614 51.651 1.00 92.69 126 LEU A N 1
ATOM 925 C CA . LEU A 1 126 ? -19.996 -0.443 51.293 1.00 92.69 126 LEU A CA 1
ATOM 926 C C . LEU A 1 126 ? -18.516 -0.826 51.209 1.00 92.69 126 LEU A C 1
ATOM 928 O O . LEU A 1 126 ? -17.860 -0.526 50.215 1.00 92.69 126 LEU A O 1
ATOM 932 N N . LYS A 1 127 ? -18.009 -1.552 52.208 1.00 92.00 127 LYS A N 1
ATOM 933 C CA . LYS A 1 127 ? -16.626 -2.029 52.253 1.00 92.00 127 LYS A CA 1
ATOM 934 C C . LYS A 1 127 ? -16.302 -2.949 51.077 1.00 92.00 127 LYS A C 1
ATOM 936 O O . LYS A 1 127 ? -15.278 -2.755 50.422 1.00 92.00 127 LYS A O 1
ATOM 941 N N . SER A 1 128 ? -17.190 -3.893 50.757 1.00 91.94 128 SER A N 1
ATOM 942 C CA . SER A 1 128 ? -17.010 -4.779 49.603 1.00 91.94 128 SER A CA 1
ATOM 943 C C . SER A 1 128 ? -17.024 -3.995 48.290 1.00 91.94 128 SER A C 1
ATOM 945 O O . SER A 1 128 ? -16.198 -4.243 47.416 1.00 91.94 128 SER A O 1
ATOM 947 N N . SER A 1 129 ? -17.925 -3.016 48.154 1.00 91.19 129 SER A N 1
ATOM 948 C CA . SER A 1 129 ? -18.012 -2.172 46.961 1.00 91.19 129 SER A CA 1
ATOM 949 C C . SER A 1 129 ? -16.770 -1.301 46.778 1.00 91.19 129 SER A C 1
ATOM 951 O O . SER A 1 129 ? -16.303 -1.149 45.653 1.00 91.19 129 SER A O 1
ATOM 953 N N . VAL A 1 130 ? -16.225 -0.734 47.858 1.00 92.06 130 VAL A N 1
ATOM 954 C CA . VAL A 1 130 ? -14.988 0.061 47.812 1.00 92.06 130 VAL A CA 1
ATOM 955 C C . VAL A 1 130 ? -13.796 -0.819 47.443 1.00 92.06 130 VAL A C 1
ATOM 957 O O . VAL A 1 130 ? -12.987 -0.413 46.614 1.00 92.06 130 VAL A O 1
ATOM 960 N N . SER A 1 131 ? -13.710 -2.035 47.990 1.00 91.81 131 SER A N 1
ATOM 961 C CA . SER A 1 131 ? -12.655 -2.990 47.627 1.00 91.81 131 SER A CA 1
ATOM 962 C C . SER A 1 131 ? -12.708 -3.353 46.142 1.00 91.81 131 SER A C 1
ATOM 964 O O . SER A 1 131 ? -11.693 -3.268 45.458 1.00 91.81 131 SER A O 1
ATOM 966 N N . ALA A 1 132 ? -13.900 -3.670 45.624 1.00 90.81 132 ALA A N 1
ATOM 967 C CA . ALA A 1 132 ? -14.093 -3.995 44.212 1.00 90.81 132 ALA A CA 1
ATOM 968 C C . ALA A 1 132 ? -13.754 -2.813 43.285 1.00 90.81 132 ALA A C 1
ATOM 970 O O . ALA A 1 132 ? -13.154 -3.000 42.229 1.00 90.81 132 ALA A O 1
ATOM 971 N N . LEU A 1 133 ? -14.102 -1.582 43.681 1.00 92.69 133 LEU A N 1
ATOM 972 C CA . LEU A 1 133 ? -13.715 -0.382 42.935 1.00 92.69 133 LEU A CA 1
ATOM 973 C C . LEU A 1 133 ? -12.199 -0.180 42.924 1.00 92.69 133 LEU A C 1
ATOM 975 O O . LEU A 1 133 ? -11.651 0.191 41.891 1.00 92.69 133 LEU A O 1
ATOM 979 N N . ASN A 1 134 ? -11.524 -0.436 44.044 1.00 90.94 134 ASN A N 1
ATOM 980 C CA . ASN A 1 134 ? -10.078 -0.280 44.143 1.00 90.94 134 ASN A CA 1
ATOM 981 C C . ASN A 1 134 ? -9.328 -1.331 43.304 1.00 90.94 134 ASN A C 1
ATOM 983 O O . ASN A 1 134 ? -8.349 -1.000 42.645 1.00 90.94 134 ASN A O 1
ATOM 987 N N . GLU A 1 135 ? -9.821 -2.572 43.268 1.00 91.88 135 GLU A N 1
ATOM 988 C CA . GLU A 1 135 ? -9.311 -3.622 42.372 1.00 91.88 135 GLU A CA 1
ATOM 989 C C . GLU A 1 135 ? -9.530 -3.275 40.893 1.00 91.88 135 GLU A C 1
ATOM 991 O O . GLU A 1 135 ? -8.623 -3.440 40.081 1.00 91.88 135 GLU A O 1
ATOM 996 N N . CYS A 1 136 ? -10.702 -2.738 40.540 1.00 93.88 136 CYS A N 1
ATOM 997 C CA . CYS A 1 136 ? -10.980 -2.272 39.180 1.00 93.88 136 CYS A CA 1
ATOM 998 C C . CYS A 1 136 ? -10.037 -1.127 38.771 1.00 93.88 136 CYS A C 1
ATOM 1000 O O . CYS A 1 136 ? -9.463 -1.157 37.686 1.00 93.88 136 CYS A O 1
ATOM 1002 N N . LEU A 1 137 ? -9.818 -0.153 39.661 1.00 92.69 137 LEU A N 1
ATOM 1003 C CA . LEU A 1 137 ? -8.866 0.942 39.447 1.00 92.69 137 LEU A CA 1
ATOM 1004 C C . LEU A 1 137 ? -7.435 0.434 39.245 1.00 92.69 137 LEU A C 1
ATOM 1006 O O . LEU A 1 137 ? -6.765 0.902 38.330 1.00 92.69 137 LEU A O 1
ATOM 1010 N N . ALA A 1 138 ? -6.990 -0.538 40.045 1.00 92.75 138 ALA A N 1
ATOM 1011 C CA . ALA A 1 138 ? -5.675 -1.155 39.882 1.00 92.75 138 ALA A CA 1
ATOM 1012 C C . ALA A 1 138 ? -5.551 -1.883 38.535 1.00 92.75 138 ALA A C 1
ATOM 1014 O O . ALA A 1 138 ? -4.579 -1.683 37.816 1.00 92.75 138 ALA A O 1
ATOM 1015 N N . SER A 1 139 ? -6.573 -2.649 38.139 1.00 93.50 139 SER A N 1
ATOM 1016 C CA . SER A 1 139 ? -6.585 -3.329 36.839 1.00 93.50 139 SER A CA 1
ATOM 1017 C C . SER A 1 139 ? -6.549 -2.353 35.662 1.00 93.50 139 SER A C 1
ATOM 1019 O O . SER A 1 139 ? -5.935 -2.661 34.641 1.00 93.50 139 SER A O 1
ATOM 1021 N N . VAL A 1 140 ? -7.229 -1.210 35.766 1.00 93.12 140 VAL A N 1
ATOM 1022 C CA . VAL A 1 140 ? -7.193 -0.173 34.727 1.00 93.12 140 VAL A CA 1
ATOM 1023 C C . VAL A 1 140 ? -5.816 0.487 34.672 1.00 93.12 140 VAL A C 1
ATOM 1025 O O . VAL A 1 140 ? -5.331 0.746 33.574 1.00 93.12 140 VAL A O 1
ATOM 1028 N N . ASP A 1 141 ? -5.165 0.725 35.815 1.00 92.12 141 ASP A N 1
ATOM 1029 C CA . ASP A 1 141 ? -3.797 1.257 35.855 1.00 92.12 141 ASP A CA 1
ATOM 1030 C C . ASP A 1 141 ? -2.797 0.292 35.199 1.00 92.12 141 ASP A C 1
ATOM 1032 O O . ASP A 1 141 ? -2.025 0.707 34.336 1.00 92.12 141 ASP A O 1
ATOM 1036 N N . ASP A 1 142 ? -2.890 -1.007 35.501 1.00 93.75 142 ASP A N 1
ATOM 1037 C CA . ASP A 1 142 ? -2.061 -2.045 34.877 1.00 93.75 142 ASP A CA 1
ATOM 1038 C C . ASP A 1 142 ? -2.262 -2.095 33.351 1.00 93.75 142 ASP A C 1
ATOM 1040 O O . ASP A 1 142 ? -1.294 -2.159 32.588 1.00 93.75 142 ASP A O 1
ATOM 1044 N N . GLN A 1 143 ? -3.513 -2.013 32.877 1.00 93.94 143 GLN A N 1
ATOM 1045 C CA . GLN A 1 143 ? -3.817 -1.936 31.441 1.00 93.94 143 GLN A CA 1
ATOM 1046 C C . GLN A 1 143 ? -3.257 -0.664 30.802 1.00 93.94 143 GLN A C 1
ATOM 1048 O O . GLN A 1 143 ? -2.737 -0.704 29.687 1.00 93.94 143 GLN A O 1
ATOM 1053 N N . LEU A 1 144 ? -3.340 0.469 31.499 1.00 93.94 144 LEU A N 1
ATOM 1054 C CA . LEU A 1 144 ? -2.825 1.740 31.007 1.00 93.94 144 LEU A CA 1
ATOM 1055 C C . LEU A 1 144 ? -1.295 1.706 30.894 1.00 93.94 144 LEU A C 1
ATOM 1057 O O . LEU A 1 144 ? -0.753 2.183 29.898 1.00 93.94 144 LEU A O 1
ATOM 1061 N N . GLN A 1 145 ? -0.605 1.097 31.861 1.00 93.62 145 GLN A N 1
ATOM 1062 C CA . GLN A 1 145 ? 0.841 0.879 31.806 1.00 93.62 145 GLN A CA 1
ATOM 1063 C C . GLN A 1 145 ? 1.232 -0.074 30.668 1.00 93.62 145 GLN A C 1
ATOM 1065 O O . GLN A 1 145 ? 2.184 0.213 29.940 1.00 93.62 145 GLN A O 1
ATOM 1070 N N . ALA A 1 146 ? 0.480 -1.160 30.461 1.00 92.38 146 ALA A N 1
ATOM 1071 C CA . ALA A 1 146 ? 0.702 -2.076 29.342 1.00 92.38 146 ALA A CA 1
ATOM 1072 C C . ALA A 1 146 ? 0.565 -1.352 27.993 1.00 92.38 146 ALA A C 1
ATOM 1074 O O . ALA A 1 146 ? 1.483 -1.387 27.176 1.00 92.38 146 ALA A O 1
ATOM 1075 N N . HIS A 1 147 ? -0.517 -0.590 27.802 1.00 93.38 147 HIS A N 1
ATOM 1076 C CA . HIS A 1 147 ? -0.721 0.199 26.588 1.00 93.38 147 HIS A CA 1
ATOM 1077 C C . HIS A 1 147 ? 0.341 1.286 26.391 1.00 93.38 147 HIS A C 1
ATOM 1079 O O . HIS A 1 147 ? 0.750 1.542 25.261 1.00 93.38 147 HIS A O 1
ATOM 1085 N N . GLN A 1 148 ? 0.826 1.922 27.460 1.00 93.06 148 GLN A N 1
ATOM 1086 C CA . GLN A 1 148 ? 1.956 2.852 27.363 1.00 93.06 148 GLN A CA 1
ATOM 1087 C C . GLN A 1 148 ? 3.236 2.147 26.892 1.00 93.06 148 GLN A C 1
ATOM 1089 O O . GLN A 1 148 ? 3.982 2.722 26.095 1.00 93.06 148 GLN A O 1
ATOM 1094 N N . GLY A 1 149 ? 3.469 0.910 27.341 1.00 93.25 149 GLY A N 1
ATOM 1095 C CA . GLY A 1 149 ? 4.553 0.054 26.860 1.00 93.25 149 GLY A CA 1
ATOM 1096 C C . GLY A 1 149 ? 4.424 -0.269 25.370 1.00 93.25 149 GLY A C 1
ATOM 1097 O O . GLY A 1 149 ? 5.365 -0.029 24.612 1.00 93.25 149 GLY A O 1
ATOM 1098 N N . ASP A 1 150 ? 3.243 -0.713 24.938 1.00 94.69 150 ASP A N 1
ATOM 1099 C CA . ASP A 1 150 ? 2.958 -1.024 23.532 1.00 94.69 150 ASP A CA 1
ATOM 1100 C C . ASP A 1 150 ? 3.150 0.208 22.634 1.00 94.69 150 ASP A C 1
ATOM 1102 O O . ASP A 1 150 ? 3.805 0.136 21.595 1.00 94.69 150 ASP A O 1
ATOM 1106 N N . ILE A 1 151 ? 2.646 1.375 23.054 1.00 93.12 151 ILE A N 1
ATOM 1107 C CA . ILE A 1 151 ? 2.814 2.640 22.321 1.00 93.12 151 ILE A CA 1
ATOM 1108 C C . ILE A 1 151 ? 4.298 3.008 22.198 1.00 93.12 151 ILE A C 1
ATOM 1110 O O . ILE A 1 151 ? 4.736 3.451 21.134 1.00 93.12 151 ILE A O 1
ATOM 1114 N N . ALA A 1 152 ? 5.087 2.830 23.261 1.00 92.38 152 ALA A N 1
ATOM 1115 C CA . ALA A 1 152 ? 6.522 3.095 23.222 1.00 92.38 152 ALA A CA 1
ATOM 1116 C C . ALA A 1 152 ? 7.254 2.147 22.258 1.00 92.38 152 ALA A C 1
ATOM 1118 O O . ALA A 1 152 ? 8.150 2.586 21.531 1.00 92.38 152 ALA A O 1
ATOM 1119 N N . GLN A 1 153 ? 6.850 0.876 22.207 1.00 94.19 153 GLN A N 1
ATOM 1120 C CA . GLN A 1 153 ? 7.403 -0.106 21.279 1.00 94.19 153 GLN A CA 1
ATOM 1121 C C . GLN A 1 153 ? 7.047 0.219 19.824 1.00 94.19 153 GLN A C 1
ATOM 1123 O O . GLN A 1 153 ? 7.939 0.265 18.978 1.00 94.19 153 GLN A O 1
ATOM 1128 N N . VAL A 1 154 ? 5.776 0.517 19.540 1.00 94.62 154 VAL A N 1
ATOM 1129 C CA . VAL A 1 154 ? 5.327 0.919 18.197 1.00 94.62 154 VAL A CA 1
ATOM 1130 C C . VAL A 1 154 ? 6.063 2.175 17.741 1.00 94.62 154 VAL A C 1
ATOM 1132 O O . VAL A 1 154 ? 6.494 2.257 16.594 1.00 94.62 154 VAL A O 1
ATOM 1135 N N . LYS A 1 155 ? 6.274 3.143 18.638 1.00 93.81 155 LYS A N 1
ATOM 1136 C CA . LYS A 1 155 ? 7.047 4.346 18.322 1.00 93.81 155 LYS A CA 1
ATOM 1137 C C . LYS A 1 155 ? 8.479 4.009 17.894 1.00 93.81 155 LYS A C 1
ATOM 1139 O O . LYS A 1 155 ? 8.933 4.521 16.876 1.00 93.81 155 LYS A O 1
ATOM 1144 N N . LEU A 1 156 ? 9.167 3.136 18.631 1.00 95.25 156 LEU A N 1
ATOM 1145 C CA . LEU A 1 156 ? 10.520 2.694 18.277 1.00 95.25 156 LEU A CA 1
ATOM 1146 C C . LEU A 1 156 ? 10.560 1.986 16.916 1.00 95.25 156 LEU A C 1
ATOM 1148 O O . LEU A 1 156 ? 11.465 2.237 16.125 1.00 95.25 156 LEU A O 1
ATOM 1152 N N . GLU A 1 157 ? 9.578 1.134 16.626 1.00 94.50 157 GLU A N 1
ATOM 1153 C CA . GLU A 1 157 ? 9.492 0.415 15.350 1.00 94.50 157 GLU A CA 1
ATOM 1154 C C . GLU A 1 157 ? 9.224 1.353 14.164 1.00 94.50 157 GLU A C 1
ATOM 1156 O O . GLU A 1 157 ? 9.805 1.188 13.084 1.00 94.50 157 GLU A O 1
ATOM 1161 N N . VAL A 1 158 ? 8.379 2.368 14.366 1.00 94.69 158 VAL A N 1
ATOM 1162 C CA . VAL A 1 158 ? 8.118 3.414 13.372 1.00 94.69 158 VAL A CA 1
ATOM 1163 C C . VAL A 1 158 ? 9.369 4.257 13.134 1.00 94.69 158 VAL A C 1
ATOM 1165 O O . VAL A 1 158 ? 9.719 4.480 11.976 1.00 94.69 158 VAL A O 1
ATOM 1168 N N . ASP A 1 159 ? 10.071 4.676 14.189 1.00 94.69 159 ASP A N 1
ATOM 1169 C CA . ASP A 1 159 ? 11.298 5.474 14.078 1.00 94.69 159 ASP A CA 1
ATOM 1170 C C . ASP A 1 159 ? 12.404 4.701 13.329 1.00 94.69 159 ASP A C 1
ATOM 1172 O O . ASP A 1 159 ? 13.053 5.236 12.426 1.00 94.69 159 ASP A O 1
ATOM 1176 N N . ASP A 1 160 ? 12.575 3.413 13.636 1.00 95.88 160 ASP A N 1
ATOM 1177 C CA . ASP A 1 160 ? 13.530 2.518 12.971 1.00 95.88 160 ASP A CA 1
ATOM 1178 C C . ASP A 1 160 ? 13.158 2.263 11.497 1.00 95.88 160 ASP A C 1
ATOM 1180 O O . ASP A 1 160 ? 13.998 2.325 10.593 1.00 95.88 160 ASP A O 1
ATOM 1184 N N . SER A 1 161 ? 11.871 2.058 11.214 1.00 93.56 161 SER A N 1
ATOM 1185 C CA . SER A 1 161 ? 11.376 1.920 9.840 1.00 93.56 161 SER A CA 1
ATOM 1186 C C . SER A 1 161 ? 11.536 3.211 9.037 1.00 93.56 161 SER A C 1
ATOM 1188 O O . SER A 1 161 ? 11.927 3.161 7.869 1.00 93.56 161 SER A O 1
ATOM 1190 N N . HIS A 1 162 ? 11.314 4.369 9.660 1.00 95.75 162 HIS A N 1
ATOM 1191 C CA . HIS A 1 162 ? 11.551 5.668 9.043 1.00 95.75 162 HIS A CA 1
ATOM 1192 C C . HIS A 1 162 ? 13.037 5.868 8.723 1.00 95.75 162 HIS A C 1
ATOM 1194 O O . HIS A 1 162 ? 13.377 6.235 7.599 1.00 95.75 162 HIS A O 1
ATOM 1200 N N . ALA A 1 163 ? 13.936 5.541 9.656 1.00 93.38 163 ALA A N 1
ATOM 1201 C CA . ALA A 1 163 ? 15.378 5.612 9.431 1.00 93.38 163 ALA A CA 1
ATOM 1202 C C . ALA A 1 163 ? 15.831 4.709 8.268 1.00 93.38 163 ALA A C 1
ATOM 1204 O O . ALA A 1 163 ? 16.637 5.125 7.430 1.00 93.38 163 ALA A O 1
ATOM 1205 N N . ARG A 1 164 ? 15.276 3.493 8.157 1.00 95.19 164 ARG A N 1
ATOM 1206 C CA . ARG A 1 164 ? 15.520 2.605 7.007 1.00 95.19 164 ARG A CA 1
ATOM 1207 C C . ARG A 1 164 ? 15.072 3.223 5.685 1.00 95.19 164 ARG A C 1
ATOM 1209 O O . ARG A 1 164 ? 15.823 3.168 4.712 1.00 95.19 164 ARG A O 1
ATOM 1216 N N . LEU A 1 165 ? 13.873 3.806 5.644 1.00 94.38 165 LEU A N 1
ATOM 1217 C CA . LEU A 1 165 ? 13.343 4.442 4.437 1.00 94.38 165 LEU A CA 1
ATOM 1218 C C . LEU A 1 165 ? 14.197 5.635 4.006 1.00 94.38 165 LEU A C 1
ATOM 1220 O O . LEU A 1 165 ? 14.532 5.735 2.830 1.00 94.38 165 LEU A O 1
ATOM 1224 N N . VAL A 1 166 ? 14.616 6.484 4.946 1.00 96.50 166 VAL A N 1
ATOM 1225 C CA . VAL A 1 166 ? 15.497 7.626 4.661 1.00 96.50 166 VAL A CA 1
ATOM 1226 C C . VAL A 1 166 ? 16.820 7.160 4.048 1.00 96.50 166 VAL A C 1
ATOM 1228 O O . VAL A 1 166 ? 17.211 7.652 2.991 1.00 96.50 166 VAL A O 1
ATOM 1231 N N . ASN A 1 167 ? 17.468 6.148 4.635 1.00 95.38 167 ASN A N 1
ATOM 1232 C CA . ASN A 1 167 ? 18.713 5.596 4.088 1.00 95.38 167 ASN A CA 1
ATOM 1233 C C . ASN A 1 167 ? 18.522 5.001 2.683 1.00 95.38 167 ASN A C 1
ATOM 1235 O O . ASN A 1 167 ? 19.379 5.158 1.809 1.00 95.38 167 ASN A O 1
ATOM 1239 N N . ARG A 1 168 ? 17.391 4.326 2.440 1.00 96.00 168 ARG A N 1
ATOM 1240 C CA . ARG A 1 168 ? 17.070 3.753 1.127 1.00 96.00 168 ARG A CA 1
ATOM 1241 C C . ARG A 1 168 ? 16.851 4.836 0.076 1.00 96.00 168 ARG A C 1
ATOM 1243 O O . ARG A 1 168 ? 17.384 4.699 -1.021 1.00 96.00 168 ARG A O 1
ATOM 1250 N N . ILE A 1 169 ? 16.117 5.898 0.412 1.00 94.38 169 ILE A N 1
ATOM 1251 C CA . ILE A 1 169 ? 15.900 7.051 -0.472 1.00 94.38 169 ILE A CA 1
ATOM 1252 C C . ILE A 1 169 ? 17.241 7.690 -0.826 1.00 94.38 169 ILE A C 1
ATOM 1254 O O . ILE A 1 169 ? 17.534 7.863 -2.002 1.00 94.38 169 ILE A O 1
ATOM 1258 N N . GLN A 1 170 ? 18.099 7.937 0.163 1.00 94.81 170 GLN A N 1
ATOM 1259 C CA . GLN A 1 170 ? 19.400 8.563 -0.067 1.00 94.81 170 GLN A CA 1
ATOM 1260 C C . GLN A 1 170 ? 20.327 7.703 -0.948 1.00 94.81 170 GLN A C 1
ATOM 1262 O O . GLN A 1 170 ? 21.069 8.220 -1.787 1.00 94.81 170 GLN A O 1
ATOM 1267 N N . THR A 1 171 ? 20.254 6.376 -0.801 1.00 95.56 171 THR A N 1
ATOM 1268 C CA . THR A 1 171 ? 20.976 5.441 -1.680 1.00 95.56 171 THR A CA 1
ATOM 1269 C C . THR A 1 171 ? 20.440 5.521 -3.111 1.00 95.56 171 THR A C 1
ATOM 1271 O O . THR A 1 171 ? 21.219 5.682 -4.044 1.00 95.56 171 THR A O 1
ATOM 1274 N N . LEU A 1 172 ? 19.114 5.497 -3.285 1.00 94.94 172 LEU A N 1
ATOM 1275 C CA . LEU A 1 172 ? 18.480 5.606 -4.602 1.00 94.94 172 LEU A CA 1
ATOM 1276 C C . LEU A 1 172 ? 18.778 6.942 -5.290 1.00 94.94 172 LEU A C 1
ATOM 1278 O O . LEU A 1 172 ? 19.025 6.960 -6.490 1.00 94.94 172 LEU A O 1
ATOM 1282 N N . GLU A 1 173 ? 18.797 8.054 -4.556 1.00 94.69 173 GLU A N 1
ATOM 1283 C CA . GLU A 1 173 ? 19.190 9.364 -5.094 1.00 94.69 173 GLU A CA 1
ATOM 1284 C C . GLU A 1 173 ? 20.632 9.351 -5.615 1.00 94.69 173 GLU A C 1
ATOM 1286 O O . GLU A 1 173 ? 20.922 9.893 -6.687 1.00 94.69 173 GLU A O 1
ATOM 1291 N N . THR A 1 174 ? 21.530 8.686 -4.886 1.00 95.62 174 THR A N 1
ATOM 1292 C CA . THR A 1 174 ? 22.927 8.518 -5.300 1.00 95.62 174 THR A CA 1
ATOM 1293 C C . THR A 1 174 ? 23.024 7.651 -6.557 1.00 95.62 174 THR A C 1
ATOM 1295 O O . THR A 1 174 ? 23.698 8.030 -7.514 1.00 95.62 174 THR A O 1
ATOM 1298 N N . ASP A 1 175 ? 22.299 6.532 -6.604 1.00 95.88 175 ASP A N 1
ATOM 1299 C CA . ASP A 1 175 ? 22.279 5.624 -7.756 1.00 95.88 175 ASP A CA 1
ATOM 1300 C C . ASP A 1 175 ? 21.691 6.292 -9.007 1.00 95.88 175 ASP A C 1
ATOM 1302 O O . ASP A 1 175 ? 22.250 6.170 -10.096 1.00 95.88 175 ASP A O 1
ATOM 1306 N N . ILE A 1 176 ? 20.599 7.051 -8.864 1.00 93.94 176 ILE A N 1
ATOM 1307 C CA . ILE A 1 176 ? 20.004 7.830 -9.960 1.00 93.94 176 ILE A CA 1
ATOM 1308 C C . ILE A 1 176 ? 21.013 8.849 -10.490 1.00 93.94 176 ILE A C 1
ATOM 1310 O O . ILE A 1 176 ? 21.177 8.969 -11.703 1.00 93.94 176 ILE A O 1
ATOM 1314 N N . THR A 1 177 ? 21.711 9.556 -9.600 1.00 94.94 177 THR A N 1
ATOM 1315 C CA . THR A 1 177 ? 22.717 10.551 -9.997 1.00 94.94 177 THR A CA 1
ATOM 1316 C C . THR A 1 177 ? 23.862 9.898 -10.773 1.00 94.94 177 THR A C 1
ATOM 1318 O O . THR A 1 177 ? 24.216 10.370 -11.852 1.00 94.94 177 THR A O 1
ATOM 1321 N N . ASN A 1 178 ? 24.380 8.768 -10.284 1.00 94.75 178 ASN A N 1
ATOM 1322 C CA . ASN A 1 178 ? 25.437 8.017 -10.962 1.00 94.75 178 ASN A CA 1
ATOM 1323 C C . ASN A 1 178 ? 24.987 7.505 -12.339 1.00 94.75 178 ASN A C 1
ATOM 1325 O O . ASN A 1 178 ? 25.710 7.658 -13.322 1.00 94.75 178 ASN A O 1
ATOM 1329 N N . ASN A 1 179 ? 23.771 6.961 -12.436 1.00 94.81 179 ASN A N 1
ATOM 1330 C CA . ASN A 1 179 ? 23.213 6.486 -13.702 1.00 94.81 179 ASN A CA 1
ATOM 1331 C C . ASN A 1 179 ? 23.030 7.623 -14.717 1.00 94.81 179 ASN A C 1
ATOM 1333 O O . ASN A 1 179 ? 23.312 7.439 -15.900 1.00 94.81 179 ASN A O 1
ATOM 1337 N N . LEU A 1 180 ? 22.586 8.804 -14.273 1.00 93.94 180 LEU A N 1
ATOM 1338 C CA . LEU A 1 180 ? 22.468 9.981 -15.137 1.00 93.94 180 LEU A CA 1
ATOM 1339 C C . LEU A 1 180 ? 23.835 10.449 -15.649 1.00 93.94 180 LEU A C 1
ATOM 1341 O O . LEU A 1 180 ? 23.961 10.783 -16.829 1.00 93.94 180 LEU A O 1
ATOM 1345 N N . GLU A 1 181 ? 24.864 10.443 -14.798 1.00 94.88 181 GLU A N 1
ATOM 1346 C CA . GLU A 1 181 ? 26.231 10.743 -15.233 1.00 94.88 181 GLU A CA 1
ATOM 1347 C C . GLU A 1 181 ? 26.746 9.727 -16.258 1.00 94.88 181 GLU A C 1
ATOM 1349 O O . GLU A 1 181 ? 27.370 10.114 -17.249 1.00 94.88 181 GLU A O 1
ATOM 1354 N N . ASP A 1 182 ? 26.483 8.438 -16.054 1.00 94.00 182 ASP A N 1
ATOM 1355 C CA . ASP A 1 182 ? 26.918 7.392 -16.977 1.00 94.00 182 ASP A CA 1
ATOM 1356 C C . ASP A 1 182 ? 26.190 7.458 -18.325 1.00 94.00 182 ASP A C 1
ATOM 1358 O O . ASP A 1 182 ? 26.845 7.321 -19.364 1.00 94.00 182 ASP A O 1
ATOM 1362 N N . LEU A 1 183 ? 24.887 7.771 -18.341 1.00 92.75 183 LEU A N 1
ATOM 1363 C CA . LEU A 1 183 ? 24.164 8.064 -19.583 1.00 92.75 183 LEU A CA 1
ATOM 1364 C C . LEU A 1 183 ? 24.777 9.264 -20.315 1.00 92.75 183 LEU A C 1
ATOM 1366 O O . LEU A 1 183 ? 25.063 9.171 -21.508 1.00 92.75 183 LEU A O 1
ATOM 1370 N N . ALA A 1 184 ? 25.058 10.363 -19.608 1.00 91.62 184 ALA A N 1
ATOM 1371 C CA . ALA A 1 184 ? 25.670 11.545 -20.216 1.00 91.62 184 ALA A CA 1
ATOM 1372 C C . ALA A 1 184 ? 27.057 11.235 -20.812 1.00 91.62 184 ALA A C 1
ATOM 1374 O O . ALA A 1 184 ? 27.401 11.701 -21.902 1.00 91.62 184 ALA A O 1
ATOM 1375 N N . ARG A 1 185 ? 27.858 10.401 -20.133 1.00 93.75 185 ARG A N 1
ATOM 1376 C CA . ARG A 1 185 ? 29.147 9.917 -20.658 1.00 93.75 185 ARG A CA 1
ATOM 1377 C C . ARG A 1 185 ? 28.961 9.036 -21.891 1.00 93.75 185 ARG A C 1
ATOM 1379 O O . ARG A 1 185 ? 29.786 9.095 -22.803 1.00 93.75 185 ARG A O 1
ATOM 1386 N N . GLN A 1 186 ? 27.924 8.204 -21.921 1.00 92.75 186 GLN A N 1
ATOM 1387 C CA . GLN A 1 186 ? 27.628 7.339 -23.057 1.00 92.75 186 GLN A CA 1
ATOM 1388 C C . GLN A 1 186 ? 27.214 8.152 -24.288 1.00 92.75 186 GLN A C 1
ATOM 1390 O O . GLN A 1 186 ? 27.753 7.913 -25.370 1.00 92.75 186 GLN A O 1
ATOM 1395 N N . ASP A 1 187 ? 26.349 9.149 -24.122 1.00 92.62 187 ASP A N 1
ATOM 1396 C CA . ASP A 1 187 ? 25.929 10.037 -25.209 1.00 92.62 187 ASP A CA 1
ATOM 1397 C C . ASP A 1 187 ? 27.113 10.815 -25.791 1.00 92.62 187 ASP A C 1
ATOM 1399 O O . ASP A 1 187 ? 27.314 10.816 -27.007 1.00 92.62 187 ASP A O 1
ATOM 1403 N N . ALA A 1 188 ? 27.982 11.366 -24.937 1.00 91.06 188 ALA A N 1
ATOM 1404 C CA . ALA A 1 188 ? 29.197 12.048 -25.386 1.00 91.06 188 ALA A CA 1
ATOM 1405 C C . ALA A 1 188 ? 30.133 11.119 -26.186 1.00 91.06 188 ALA A C 1
ATOM 1407 O O . ALA A 1 188 ? 30.738 11.527 -27.185 1.00 91.06 188 ALA A O 1
ATOM 1408 N N . ARG A 1 189 ? 30.249 9.844 -25.783 1.00 91.94 189 ARG A N 1
ATOM 1409 C CA . ARG A 1 189 ? 31.027 8.837 -26.527 1.00 91.94 189 ARG A CA 1
ATOM 1410 C C . ARG A 1 189 ? 30.402 8.534 -27.884 1.00 91.94 189 ARG A C 1
ATOM 1412 O O . ARG A 1 189 ? 31.139 8.452 -28.864 1.00 91.94 189 ARG A O 1
ATOM 1419 N N . HIS A 1 190 ? 29.080 8.386 -27.957 1.00 90.69 190 HIS A N 1
ATOM 1420 C CA . HIS A 1 190 ? 28.375 8.142 -29.219 1.00 90.69 190 HIS A CA 1
ATOM 1421 C C . HIS A 1 190 ? 28.506 9.319 -30.181 1.00 90.69 190 HIS A C 1
ATOM 1423 O O . HIS A 1 190 ? 28.801 9.109 -31.355 1.00 90.69 190 HIS A O 1
ATOM 1429 N N . GLU A 1 191 ? 28.372 10.552 -29.697 1.00 91.44 191 GLU A N 1
ATOM 1430 C CA . GLU A 1 191 ? 28.560 11.757 -30.511 1.00 91.44 191 GLU A CA 1
ATOM 1431 C C . GLU A 1 191 ? 29.996 11.851 -31.060 1.00 91.44 191 GLU A C 1
ATOM 1433 O O . GLU A 1 191 ? 30.222 12.098 -32.252 1.00 91.44 191 GLU A O 1
ATOM 1438 N N . THR A 1 192 ? 30.987 11.548 -30.217 1.00 92.69 192 THR A N 1
ATOM 1439 C CA . THR A 1 192 ? 32.397 11.497 -30.632 1.00 92.69 192 THR A CA 1
ATOM 1440 C C . THR A 1 192 ? 32.642 10.381 -31.658 1.00 92.69 192 THR A C 1
ATOM 1442 O O . THR A 1 192 ? 33.341 10.583 -32.649 1.00 92.69 192 THR A O 1
ATOM 1445 N N . ALA A 1 193 ? 32.037 9.205 -31.477 1.00 90.94 193 ALA A N 1
ATOM 1446 C CA . ALA A 1 193 ? 32.157 8.097 -32.423 1.00 90.94 193 ALA A CA 1
ATOM 1447 C C . ALA A 1 193 ? 31.497 8.412 -33.779 1.00 90.94 193 ALA A C 1
ATOM 1449 O O . ALA A 1 193 ? 32.073 8.117 -34.827 1.00 90.94 193 ALA A O 1
ATOM 1450 N N . LEU A 1 194 ? 30.322 9.051 -33.774 1.00 91.25 194 LEU A N 1
ATOM 1451 C CA . LEU A 1 194 ? 29.618 9.468 -34.990 1.00 91.25 194 LEU A CA 1
ATOM 1452 C C . LEU A 1 194 ? 30.413 10.512 -35.776 1.00 91.25 194 LEU A C 1
ATOM 1454 O O . LEU A 1 194 ? 30.522 10.401 -36.998 1.00 91.25 194 LEU A O 1
ATOM 1458 N N . SER A 1 195 ? 30.999 11.498 -35.093 1.00 91.31 195 SER A N 1
ATOM 1459 C CA . SER A 1 195 ? 31.847 12.501 -35.747 1.00 91.31 195 SER A CA 1
ATOM 1460 C C . SER A 1 195 ? 33.115 11.879 -36.341 1.00 91.31 195 SER A C 1
ATOM 1462 O O . SER A 1 195 ? 33.429 12.148 -37.500 1.00 91.31 195 SER A O 1
ATOM 1464 N N . ALA A 1 196 ? 33.782 10.969 -35.624 1.00 91.12 196 ALA A N 1
ATOM 1465 C CA . ALA A 1 196 ? 34.936 10.237 -36.144 1.00 91.12 196 ALA A CA 1
ATOM 1466 C C . ALA A 1 196 ? 34.589 9.388 -37.383 1.00 91.12 196 ALA A C 1
ATOM 1468 O O . ALA A 1 196 ? 35.320 9.416 -38.377 1.00 91.12 196 ALA A O 1
ATOM 1469 N N . LEU A 1 197 ? 33.451 8.685 -37.360 1.00 91.25 197 LEU A N 1
ATOM 1470 C CA . LEU A 1 197 ? 32.973 7.894 -38.496 1.00 91.25 197 LEU A CA 1
ATOM 1471 C C . LEU A 1 197 ? 32.624 8.783 -39.700 1.00 91.25 197 LEU A C 1
ATOM 1473 O O . LEU A 1 197 ? 32.936 8.437 -40.840 1.00 91.25 197 LEU A O 1
ATOM 1477 N N . ALA A 1 198 ? 32.010 9.946 -39.466 1.00 89.06 198 ALA A N 1
ATOM 1478 C CA . ALA A 1 198 ? 31.718 10.916 -40.518 1.00 89.06 198 ALA A CA 1
ATOM 1479 C C . ALA A 1 198 ? 33.004 11.483 -41.148 1.00 89.06 198 ALA A C 1
ATOM 1481 O O . ALA A 1 198 ? 33.082 11.626 -42.370 1.00 89.06 198 ALA A O 1
ATOM 1482 N N . GLU A 1 199 ? 34.025 11.769 -40.336 1.00 92.81 199 GLU A N 1
ATOM 1483 C CA . GLU A 1 199 ? 35.352 12.209 -40.784 1.00 92.81 199 GLU A CA 1
ATOM 1484 C C . GLU A 1 199 ? 36.034 11.139 -41.654 1.00 92.81 199 GLU A C 1
ATOM 1486 O O . GLU A 1 199 ? 36.607 11.437 -42.704 1.00 92.81 199 GLU A O 1
ATOM 1491 N N . GLU A 1 200 ? 35.966 9.874 -41.236 1.00 91.88 200 GLU A N 1
ATOM 1492 C CA . GLU A 1 200 ? 36.505 8.738 -41.987 1.00 91.88 200 GLU A CA 1
ATOM 1493 C C . GLU A 1 200 ? 35.765 8.533 -43.314 1.00 91.88 200 GLU A C 1
ATOM 1495 O O . GLU A 1 200 ? 36.402 8.397 -44.362 1.00 91.88 200 GLU A O 1
ATOM 1500 N N . ALA A 1 201 ? 34.432 8.604 -43.304 1.00 86.94 201 ALA A N 1
ATOM 1501 C CA . ALA A 1 201 ? 33.626 8.523 -44.516 1.00 86.94 201 ALA A CA 1
ATOM 1502 C C . ALA A 1 201 ? 33.984 9.645 -45.502 1.00 86.94 201 ALA A C 1
ATOM 1504 O O . ALA A 1 201 ? 34.214 9.370 -46.680 1.00 86.94 201 ALA A O 1
ATOM 1505 N N . ARG A 1 202 ? 34.106 10.895 -45.029 1.00 90.19 202 ARG A N 1
ATOM 1506 C CA . ARG A 1 202 ? 34.528 12.042 -45.855 1.00 90.19 202 ARG A CA 1
ATOM 1507 C C . ARG A 1 202 ? 35.896 11.815 -46.492 1.00 90.19 202 ARG A C 1
ATOM 1509 O O . ARG A 1 202 ? 36.037 12.016 -47.696 1.00 90.19 202 ARG A O 1
ATOM 1516 N N . ARG A 1 203 ? 36.881 11.344 -45.718 1.00 90.81 203 ARG A N 1
ATOM 1517 C CA . ARG A 1 203 ? 38.215 10.997 -46.241 1.00 90.81 203 ARG A CA 1
ATOM 1518 C C . ARG A 1 203 ? 38.140 9.894 -47.297 1.00 90.81 203 ARG A C 1
ATOM 1520 O O . ARG A 1 203 ? 38.757 10.017 -48.351 1.00 90.81 203 ARG A O 1
ATOM 1527 N N . GLY A 1 204 ? 37.335 8.860 -47.057 1.00 87.75 204 GLY A N 1
ATOM 1528 C CA . GLY A 1 204 ? 37.111 7.781 -48.017 1.00 87.75 204 GLY A CA 1
ATOM 1529 C C . GLY A 1 204 ? 36.437 8.241 -49.315 1.00 87.75 204 GLY A C 1
ATOM 1530 O O . GLY A 1 204 ? 36.783 7.745 -50.386 1.00 87.75 204 GLY A O 1
ATOM 1531 N N . PHE A 1 205 ? 35.489 9.182 -49.254 1.00 87.06 205 PHE A N 1
ATOM 1532 C CA . PHE A 1 205 ? 34.877 9.769 -50.452 1.00 87.06 205 PHE A CA 1
ATOM 1533 C C . PHE A 1 205 ? 35.876 10.612 -51.246 1.00 87.06 205 PHE A C 1
ATOM 1535 O O . PHE A 1 205 ? 35.989 10.407 -52.452 1.00 87.06 205 PHE A O 1
ATOM 1542 N N . ALA A 1 206 ? 36.648 11.475 -50.580 1.00 88.50 206 ALA A N 1
ATOM 1543 C CA . ALA A 1 206 ? 37.669 12.292 -51.236 1.00 88.50 206 ALA A CA 1
ATOM 1544 C C . ALA A 1 206 ? 38.729 11.430 -51.949 1.00 88.50 206 ALA A C 1
ATOM 1546 O O . ALA A 1 206 ? 39.063 11.686 -53.103 1.00 88.50 206 ALA A O 1
ATOM 1547 N N . ALA A 1 207 ? 39.197 10.354 -51.305 1.00 88.12 207 ALA A N 1
ATOM 1548 C CA . ALA A 1 207 ? 40.147 9.422 -51.913 1.00 88.12 207 ALA A CA 1
ATOM 1549 C C . ALA A 1 207 ? 39.564 8.702 -53.144 1.00 88.12 207 ALA A C 1
ATOM 1551 O O . ALA A 1 207 ? 40.245 8.545 -54.155 1.00 88.12 207 ALA A O 1
ATOM 1552 N N . ARG A 1 208 ? 38.287 8.289 -53.098 1.00 88.25 208 ARG A N 1
ATOM 1553 C CA . ARG A 1 208 ? 37.613 7.676 -54.259 1.00 88.25 208 ARG A CA 1
ATOM 1554 C C . ARG A 1 208 ? 37.417 8.662 -55.404 1.00 88.25 208 ARG A C 1
ATOM 1556 O O . ARG A 1 208 ? 37.541 8.267 -56.558 1.00 88.25 208 ARG A O 1
ATOM 1563 N N . GLU A 1 209 ? 37.103 9.916 -55.102 1.00 88.56 209 GLU A N 1
ATOM 1564 C CA . GLU A 1 209 ? 36.964 10.965 -56.111 1.00 88.56 209 GLU A CA 1
ATOM 1565 C C . GLU A 1 209 ? 38.297 11.233 -56.825 1.00 88.56 209 GLU A C 1
ATOM 1567 O O . GLU A 1 209 ? 38.321 11.313 -58.054 1.00 88.56 209 GLU A O 1
ATOM 1572 N N . GLN A 1 210 ? 39.408 11.270 -56.079 1.00 89.00 210 GLN A N 1
ATOM 1573 C CA . GLN A 1 210 ? 40.761 11.351 -56.643 1.00 89.00 210 GLN A CA 1
ATOM 1574 C C . GLN A 1 210 ? 41.092 10.135 -57.518 1.00 89.00 210 GLN A C 1
ATOM 1576 O O . GLN A 1 210 ? 41.465 10.297 -58.674 1.00 89.00 210 GLN A O 1
ATOM 1581 N N . ALA A 1 211 ? 40.862 8.916 -57.027 1.00 85.50 211 ALA A N 1
ATOM 1582 C CA . ALA A 1 211 ? 41.096 7.711 -57.826 1.00 85.50 211 ALA A CA 1
ATOM 1583 C C . ALA A 1 211 ? 40.244 7.690 -59.111 1.00 85.50 211 ALA A C 1
ATOM 1585 O O . ALA A 1 211 ? 40.688 7.247 -60.169 1.00 85.50 211 ALA A O 1
ATOM 1586 N N . HIS A 1 212 ? 39.007 8.192 -59.046 1.00 89.06 212 HIS A N 1
ATOM 1587 C CA . HIS A 1 212 ? 38.133 8.274 -60.211 1.00 89.06 212 HIS A CA 1
ATOM 1588 C C . HIS A 1 212 ? 38.606 9.317 -61.235 1.00 89.06 212 HIS A C 1
ATOM 1590 O O . HIS A 1 212 ? 38.462 9.093 -62.439 1.00 89.06 212 HIS A O 1
ATOM 1596 N N . SER A 1 213 ? 39.164 10.447 -60.792 1.00 86.81 213 SER A N 1
ATOM 1597 C CA . SER A 1 213 ? 39.715 11.457 -61.702 1.00 86.81 213 SER A CA 1
ATOM 1598 C C . SER A 1 213 ? 41.001 10.974 -62.380 1.00 86.81 213 SER A C 1
ATOM 1600 O O . SER A 1 213 ? 41.146 11.161 -63.589 1.00 86.81 213 SER A O 1
ATOM 1602 N N . GLU A 1 214 ? 41.867 10.262 -61.656 1.00 88.25 214 GLU A N 1
ATOM 1603 C CA . GLU A 1 214 ? 43.043 9.589 -62.220 1.00 88.25 214 GLU A CA 1
ATOM 1604 C C . GLU A 1 214 ? 42.645 8.551 -63.276 1.00 88.25 214 GLU A C 1
ATOM 1606 O O . GLU A 1 214 ? 43.170 8.568 -64.391 1.00 88.25 214 GLU A O 1
ATOM 1611 N N . LEU A 1 215 ? 41.645 7.708 -62.984 1.00 87.44 215 LEU A N 1
ATOM 1612 C CA . LEU A 1 215 ? 41.139 6.718 -63.940 1.00 87.44 215 LEU A CA 1
ATOM 1613 C C . LEU A 1 215 ? 40.617 7.377 -65.228 1.00 87.44 215 LEU A C 1
ATOM 1615 O O . LEU A 1 215 ? 40.874 6.880 -66.324 1.00 87.44 215 LEU A O 1
ATOM 1619 N N . LYS A 1 216 ? 39.910 8.512 -65.116 1.00 86.31 216 LYS A N 1
ATOM 1620 C CA . LYS A 1 216 ? 39.446 9.275 -66.287 1.00 86.31 216 LYS A CA 1
ATOM 1621 C C . LYS A 1 216 ? 40.604 9.784 -67.140 1.00 86.31 216 LYS A C 1
ATOM 1623 O O . LYS A 1 216 ? 40.507 9.723 -68.363 1.00 86.31 216 LYS A O 1
ATOM 1628 N N . MET A 1 217 ? 41.683 10.262 -66.518 1.00 88.50 217 MET A N 1
ATOM 1629 C CA . MET A 1 217 ? 42.871 10.716 -67.248 1.00 88.50 217 MET A CA 1
ATOM 1630 C C . MET A 1 217 ? 43.533 9.563 -68.003 1.00 88.50 217 MET A C 1
ATOM 1632 O O . MET A 1 217 ? 43.809 9.702 -69.191 1.00 88.50 217 MET A O 1
ATOM 1636 N N . VAL A 1 218 ? 43.704 8.404 -67.357 1.00 88.00 218 VAL A N 1
ATOM 1637 C CA . VAL A 1 218 ? 44.254 7.199 -68.005 1.00 88.00 218 VAL A CA 1
ATOM 1638 C C . VAL A 1 218 ? 43.367 6.739 -69.163 1.00 88.00 218 VAL A C 1
ATOM 1640 O O . VAL A 1 218 ? 43.867 6.411 -70.235 1.00 88.00 218 VAL A O 1
ATOM 1643 N N . GLN A 1 219 ? 42.043 6.751 -68.990 1.00 86.31 219 GLN A N 1
ATOM 1644 C CA . GLN A 1 219 ? 41.113 6.396 -70.061 1.00 86.31 219 GLN A CA 1
ATOM 1645 C C . GLN A 1 219 ? 41.224 7.354 -71.258 1.00 86.31 219 GLN A C 1
ATOM 1647 O O . GLN A 1 219 ? 41.179 6.916 -72.409 1.00 86.31 219 GLN A O 1
ATOM 1652 N N . GLN A 1 220 ? 41.366 8.656 -71.002 1.00 86.31 220 GLN A N 1
ATOM 1653 C CA . GLN A 1 220 ? 41.534 9.655 -72.053 1.00 86.31 220 GLN A CA 1
ATOM 1654 C C . GLN A 1 220 ? 42.868 9.483 -72.792 1.00 86.31 220 GLN A C 1
ATOM 1656 O O . GLN A 1 220 ? 42.897 9.590 -74.018 1.00 86.31 220 GLN A O 1
ATOM 1661 N N . ASP A 1 221 ? 43.940 9.162 -72.069 1.00 89.06 221 ASP A N 1
ATOM 1662 C CA . ASP A 1 221 ? 45.248 8.858 -72.650 1.00 89.06 221 ASP A CA 1
ATOM 1663 C C . ASP A 1 221 ? 45.200 7.602 -73.538 1.00 89.06 221 ASP A C 1
ATOM 1665 O O . ASP A 1 221 ? 45.650 7.624 -74.684 1.00 89.06 221 ASP A O 1
ATOM 1669 N N . GLN A 1 222 ? 44.527 6.537 -73.083 1.00 83.69 222 GLN A N 1
ATOM 1670 C CA . GLN A 1 222 ? 44.304 5.329 -73.888 1.00 83.69 222 GLN A CA 1
ATOM 1671 C C . GLN A 1 222 ? 43.533 5.614 -75.183 1.00 83.69 222 GLN A C 1
ATOM 1673 O O . GLN A 1 222 ? 43.902 5.099 -76.239 1.00 83.69 222 GLN A O 1
ATOM 1678 N N . LEU A 1 223 ? 42.483 6.440 -75.124 1.00 84.75 223 LEU A N 1
ATOM 1679 C CA . LEU A 1 223 ? 41.738 6.878 -76.310 1.00 84.75 223 LEU A CA 1
ATOM 1680 C C . LEU A 1 223 ? 42.634 7.655 -77.286 1.00 84.75 223 LEU A C 1
ATOM 1682 O O . LEU A 1 223 ? 42.566 7.417 -78.491 1.00 84.75 223 LEU A O 1
ATOM 1686 N N . GLY A 1 224 ? 43.499 8.534 -76.774 1.00 84.69 224 GLY A N 1
ATOM 1687 C CA . GLY A 1 224 ? 44.482 9.254 -77.585 1.00 84.69 224 GLY A CA 1
ATOM 1688 C C . GLY A 1 224 ? 45.487 8.317 -78.257 1.00 84.69 224 GLY A C 1
ATOM 1689 O O . GLY A 1 224 ? 45.737 8.436 -79.455 1.00 84.69 224 GLY A O 1
ATOM 1690 N N . ASN A 1 225 ? 46.005 7.328 -77.526 1.00 82.94 225 ASN A N 1
ATOM 1691 C CA . ASN A 1 225 ? 46.940 6.345 -78.075 1.00 82.94 225 ASN A CA 1
ATOM 1692 C C . ASN A 1 225 ? 46.281 5.458 -79.150 1.00 82.94 225 ASN A C 1
ATOM 1694 O O . ASN A 1 225 ? 46.879 5.184 -80.189 1.00 82.94 225 ASN A O 1
ATOM 1698 N N . GLN A 1 226 ? 45.015 5.065 -78.962 1.00 80.12 226 GLN A N 1
ATOM 1699 C CA . GLN A 1 226 ? 44.252 4.344 -79.988 1.00 80.12 226 GLN A CA 1
ATOM 1700 C C . GLN A 1 226 ? 44.055 5.174 -81.264 1.00 80.12 226 GLN A C 1
ATOM 1702 O O . GLN A 1 226 ? 44.176 4.635 -82.364 1.00 80.12 226 GLN A O 1
ATOM 1707 N N . GLN A 1 227 ? 43.788 6.477 -81.135 1.00 82.38 227 GLN A N 1
ATOM 1708 C CA . GLN A 1 227 ? 43.702 7.383 -82.284 1.00 82.38 227 GLN A CA 1
ATOM 1709 C C . GLN A 1 227 ? 45.053 7.514 -82.996 1.00 82.38 227 GLN A C 1
ATOM 1711 O O . GLN A 1 227 ? 45.113 7.360 -84.212 1.00 82.38 227 GLN A O 1
ATOM 1716 N N . ALA A 1 228 ? 46.147 7.681 -82.248 1.00 80.00 228 ALA A N 1
ATOM 1717 C CA . ALA A 1 228 ? 47.492 7.735 -82.817 1.00 80.00 228 ALA A CA 1
ATOM 1718 C C . ALA A 1 228 ? 47.871 6.436 -83.557 1.00 80.00 228 ALA A C 1
ATOM 1720 O O . ALA A 1 228 ? 48.467 6.485 -84.635 1.00 80.00 228 ALA A O 1
ATOM 1721 N N . MET A 1 229 ? 47.488 5.267 -83.026 1.00 77.06 229 MET A N 1
ATOM 1722 C CA . MET A 1 229 ? 47.654 3.985 -83.724 1.00 77.06 229 MET A CA 1
ATOM 1723 C C . MET A 1 229 ? 46.839 3.922 -85.023 1.00 77.06 229 MET A C 1
ATOM 1725 O O . MET A 1 229 ? 47.345 3.429 -86.033 1.00 77.06 229 MET A O 1
ATOM 1729 N N . ALA A 1 230 ? 45.603 4.427 -85.023 1.00 77.75 230 ALA A N 1
ATOM 1730 C CA . ALA A 1 230 ? 44.769 4.481 -86.222 1.00 77.75 230 ALA A CA 1
ATOM 1731 C C . ALA A 1 230 ? 45.372 5.400 -87.300 1.00 77.75 230 ALA A C 1
ATOM 1733 O O . ALA A 1 230 ? 45.442 5.011 -88.467 1.00 77.75 230 ALA A O 1
ATOM 1734 N N . ASP A 1 231 ? 45.888 6.567 -86.909 1.00 81.00 231 ASP A N 1
ATOM 1735 C CA . ASP A 1 231 ? 46.573 7.495 -87.816 1.00 81.00 231 ASP A CA 1
ATOM 1736 C C . ASP A 1 231 ? 47.855 6.877 -88.392 1.00 81.00 231 ASP A C 1
ATOM 1738 O O . ASP A 1 231 ? 48.152 7.018 -89.583 1.00 81.00 231 ASP A O 1
ATOM 1742 N N . HIS A 1 232 ? 48.606 6.131 -87.574 1.00 78.56 232 HIS A N 1
ATOM 1743 C CA . HIS A 1 232 ? 49.794 5.430 -88.048 1.00 78.56 232 HIS A CA 1
ATOM 1744 C C . HIS A 1 232 ? 49.445 4.336 -89.070 1.00 78.56 232 HIS A C 1
ATOM 1746 O O . HIS A 1 232 ? 50.132 4.224 -90.090 1.00 78.56 232 HIS A O 1
ATOM 1752 N N . LEU A 1 233 ? 48.369 3.572 -88.845 1.00 77.00 233 LEU A N 1
ATOM 1753 C CA . LEU A 1 233 ? 47.867 2.586 -89.809 1.00 77.00 233 LEU A CA 1
ATOM 1754 C C . LEU A 1 233 ? 47.443 3.245 -91.127 1.00 77.00 233 LEU A C 1
ATOM 1756 O O . LEU A 1 233 ? 47.810 2.751 -92.191 1.00 77.00 233 LEU A O 1
ATOM 1760 N N . ALA A 1 234 ? 46.750 4.386 -91.071 1.00 78.12 234 ALA A N 1
ATOM 1761 C CA . ALA A 1 234 ? 46.371 5.143 -92.264 1.00 78.12 234 ALA A CA 1
ATOM 1762 C C . ALA A 1 234 ? 47.599 5.652 -93.044 1.00 78.12 2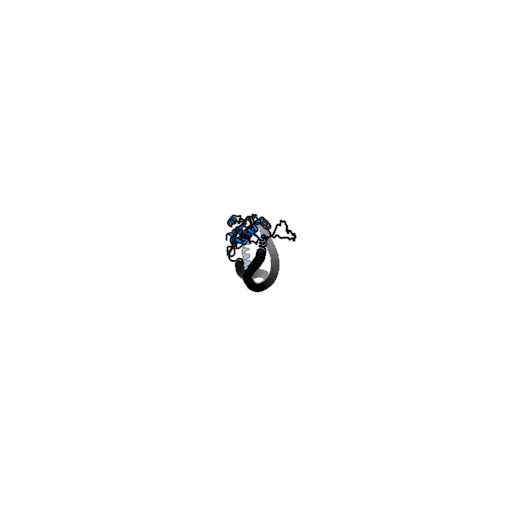34 ALA A C 1
ATOM 1764 O O . ALA A 1 234 ? 47.629 5.597 -94.274 1.00 78.12 234 ALA A O 1
ATOM 1765 N N . SER A 1 235 ? 48.644 6.093 -92.337 1.00 78.62 235 SER A N 1
ATOM 1766 C CA . SER A 1 235 ? 49.920 6.497 -92.940 1.00 78.62 235 SER A CA 1
ATOM 1767 C C . SER A 1 235 ? 50.633 5.329 -93.631 1.00 78.62 235 SER A C 1
ATOM 1769 O O . SER A 1 235 ? 51.073 5.461 -94.773 1.00 78.62 235 SER A O 1
ATOM 1771 N N . LEU A 1 236 ? 50.693 4.157 -92.987 1.00 77.38 236 LEU A N 1
ATOM 1772 C CA . LEU A 1 236 ? 51.264 2.945 -93.589 1.00 77.38 236 LEU A CA 1
ATOM 1773 C C . LEU A 1 236 ? 50.475 2.495 -94.824 1.00 77.38 236 LEU A C 1
ATOM 1775 O O . LEU A 1 236 ? 51.066 2.083 -95.823 1.00 77.38 236 LEU A O 1
ATOM 1779 N N . GLN A 1 237 ? 49.149 2.610 -94.781 1.00 76.31 237 GLN A N 1
ATOM 1780 C CA . GLN A 1 237 ? 48.292 2.292 -95.917 1.00 76.31 237 GLN A CA 1
ATOM 1781 C C . GLN A 1 237 ? 48.546 3.251 -97.088 1.00 76.31 237 GLN A C 1
ATOM 1783 O O . GLN A 1 237 ? 48.788 2.793 -98.198 1.00 76.31 237 GLN A O 1
ATOM 1788 N N . SER A 1 238 ? 48.642 4.558 -96.827 1.00 74.19 238 SER A N 1
ATOM 1789 C CA . SER A 1 238 ? 49.011 5.563 -97.835 1.00 74.19 238 SER A CA 1
ATOM 1790 C C . SER A 1 238 ? 50.393 5.304 -98.451 1.00 74.19 238 SER A C 1
ATOM 1792 O O . SER A 1 238 ? 50.561 5.391 -99.667 1.00 74.19 238 SER A O 1
ATOM 1794 N N . GLN A 1 239 ? 51.389 4.911 -97.646 1.00 73.50 239 GLN A N 1
ATOM 1795 C CA . GLN A 1 239 ? 52.703 4.510 -98.165 1.00 73.50 239 GLN A CA 1
ATOM 1796 C C . GLN A 1 239 ? 52.614 3.271 -99.062 1.00 73.50 239 GLN A C 1
ATOM 1798 O O . GLN A 1 239 ? 53.284 3.217 -100.092 1.00 73.50 239 GLN A O 1
ATOM 1803 N N . THR A 1 240 ? 51.770 2.305 -98.698 1.00 67.88 240 THR A N 1
ATOM 1804 C CA . THR A 1 240 ? 51.527 1.095 -99.495 1.00 67.88 240 THR A CA 1
ATOM 1805 C C . THR A 1 240 ? 50.844 1.439 -100.820 1.00 67.88 240 THR A C 1
ATOM 1807 O O . THR A 1 240 ? 51.280 0.957 -101.861 1.00 67.88 240 THR A O 1
ATOM 1810 N N . ASP A 1 241 ? 49.851 2.330 -100.806 1.00 70.44 241 ASP A N 1
ATOM 1811 C CA . ASP A 1 241 ? 49.162 2.809 -102.010 1.00 70.44 241 ASP A CA 1
ATOM 1812 C C . ASP A 1 241 ? 50.118 3.595 -102.919 1.00 70.44 241 ASP A C 1
ATOM 1814 O O . ASP A 1 241 ? 50.149 3.382 -104.125 1.00 70.44 241 ASP A O 1
ATOM 1818 N N . THR A 1 242 ? 50.998 4.421 -102.345 1.00 71.19 242 THR A N 1
ATOM 1819 C CA . THR A 1 242 ? 52.025 5.158 -103.106 1.00 71.19 242 THR A CA 1
ATOM 1820 C C . THR A 1 242 ? 53.049 4.208 -103.740 1.00 71.19 242 THR A C 1
ATOM 1822 O O . THR A 1 242 ? 53.523 4.441 -104.852 1.00 71.19 242 THR A O 1
ATOM 1825 N N . GLN A 1 243 ? 53.404 3.118 -103.049 1.00 70.88 243 GLN A N 1
ATOM 1826 C CA . GLN A 1 243 ? 54.255 2.065 -103.608 1.00 70.88 243 GLN A CA 1
ATOM 1827 C C . GLN A 1 243 ? 53.530 1.256 -104.690 1.00 70.88 243 GLN A C 1
ATOM 1829 O O . GLN A 1 243 ? 54.156 0.904 -105.688 1.00 70.88 243 GLN A O 1
ATOM 1834 N N . ALA A 1 244 ? 52.230 0.996 -104.532 1.00 64.69 244 ALA A N 1
ATOM 1835 C CA . ALA A 1 244 ? 51.402 0.346 -105.544 1.00 64.69 244 ALA A CA 1
ATOM 1836 C C . ALA A 1 244 ? 51.250 1.218 -106.802 1.00 64.69 244 ALA A C 1
ATOM 1838 O O . ALA A 1 244 ? 51.415 0.713 -107.910 1.00 64.69 244 ALA A O 1
ATOM 1839 N N . ASP A 1 245 ? 51.053 2.527 -106.645 1.00 65.88 245 ASP A N 1
ATOM 1840 C CA . ASP A 1 245 ? 51.025 3.491 -107.749 1.00 65.88 245 ASP A CA 1
ATOM 1841 C C . ASP A 1 245 ? 52.398 3.618 -108.422 1.00 65.88 245 ASP A C 1
ATOM 1843 O O . ASP A 1 245 ? 52.483 3.689 -109.645 1.00 65.88 245 ASP A O 1
ATOM 1847 N N . GLY A 1 246 ? 53.492 3.580 -107.652 1.00 63.91 246 GLY A N 1
ATOM 1848 C CA . GLY A 1 246 ? 54.852 3.527 -108.194 1.00 63.91 246 GLY A CA 1
ATOM 1849 C C . GLY A 1 246 ? 55.123 2.250 -108.996 1.00 63.91 246 GLY A C 1
ATOM 1850 O O . GLY A 1 246 ? 55.778 2.306 -110.036 1.00 63.91 246 GLY A O 1
ATOM 1851 N N . LEU A 1 247 ? 54.581 1.110 -108.555 1.00 58.62 247 LEU A N 1
ATOM 1852 C CA . LEU A 1 247 ? 54.622 -0.150 -109.299 1.00 58.62 247 LEU A CA 1
ATOM 1853 C C . LEU A 1 247 ? 53.774 -0.081 -110.574 1.00 58.62 247 LEU A C 1
ATOM 1855 O O . LEU A 1 247 ? 54.251 -0.511 -111.618 1.00 58.62 247 LEU A O 1
ATOM 1859 N N . ALA A 1 248 ? 52.584 0.520 -110.526 1.00 57.53 248 ALA A N 1
ATOM 1860 C CA . ALA A 1 248 ? 51.746 0.732 -111.704 1.00 57.53 248 ALA A CA 1
ATOM 1861 C C . ALA A 1 248 ? 52.394 1.706 -112.704 1.00 57.53 248 ALA A C 1
ATOM 1863 O O . ALA A 1 248 ? 52.305 1.504 -113.914 1.00 57.53 248 ALA A O 1
ATOM 1864 N N . LEU A 1 249 ? 53.101 2.735 -112.225 1.00 57.31 249 LEU A N 1
ATOM 1865 C CA . LEU A 1 249 ? 53.837 3.673 -113.073 1.00 57.31 249 LEU A CA 1
ATOM 1866 C C . LEU A 1 249 ? 55.060 3.009 -113.722 1.00 57.31 249 LEU A C 1
ATOM 1868 O O . LEU A 1 249 ? 55.312 3.236 -114.900 1.00 57.31 249 LEU A O 1
ATOM 1872 N N . LEU A 1 250 ? 55.770 2.142 -112.989 1.00 54.16 250 LEU A N 1
ATOM 1873 C CA . LEU A 1 250 ? 56.839 1.297 -113.533 1.00 54.16 250 LEU A CA 1
ATOM 1874 C C . LEU A 1 250 ? 56.300 0.296 -114.561 1.00 54.16 250 LEU A C 1
ATOM 1876 O O . LEU A 1 250 ? 56.936 0.081 -115.588 1.00 54.16 250 LEU A O 1
ATOM 1880 N N . GLU A 1 251 ? 55.123 -0.282 -114.319 1.00 53.44 251 GLU A N 1
ATOM 1881 C CA . GLU A 1 251 ? 54.449 -1.177 -115.263 1.00 53.44 251 GLU A CA 1
ATOM 1882 C C . GLU A 1 251 ? 54.055 -0.410 -116.542 1.00 53.44 251 GLU A C 1
ATOM 1884 O O . GLU A 1 251 ? 54.365 -0.850 -117.649 1.00 53.44 251 GLU A O 1
ATOM 1889 N N . THR A 1 252 ? 53.539 0.816 -116.403 1.00 49.81 252 THR A N 1
ATOM 1890 C CA . THR A 1 252 ? 53.178 1.698 -117.529 1.00 49.81 252 THR A CA 1
ATOM 1891 C C . THR A 1 252 ? 54.411 2.208 -118.298 1.00 49.81 252 THR A C 1
ATOM 1893 O O . THR A 1 252 ? 54.393 2.282 -119.525 1.00 49.81 252 THR A O 1
ATOM 1896 N N . GLU A 1 253 ? 55.529 2.488 -117.619 1.00 49.56 253 GLU A N 1
ATOM 1897 C CA . GLU A 1 253 ? 56.808 2.861 -118.249 1.00 49.56 253 GLU A CA 1
ATOM 1898 C C . GLU A 1 253 ? 57.479 1.660 -118.951 1.00 49.56 253 GLU A C 1
ATOM 1900 O O . GLU A 1 253 ? 58.246 1.825 -119.905 1.00 49.56 253 GLU A O 1
ATOM 1905 N N . THR A 1 254 ? 57.135 0.427 -118.557 1.00 45.25 254 THR A N 1
ATOM 1906 C CA . THR A 1 254 ? 57.612 -0.800 -119.218 1.00 45.25 254 THR A CA 1
ATOM 1907 C C . THR A 1 254 ? 56.807 -1.216 -120.455 1.00 45.25 254 THR A C 1
ATOM 1909 O O . THR A 1 254 ? 57.320 -1.993 -121.268 1.00 45.25 254 THR A O 1
ATOM 1912 N N . GLU A 1 255 ? 55.611 -0.662 -120.679 1.00 44.09 255 GLU A N 1
ATOM 1913 C CA . GLU A 1 255 ? 54.802 -0.933 -121.879 1.00 44.09 255 GLU A CA 1
ATOM 1914 C C . GLU A 1 255 ? 55.263 -0.136 -123.120 1.00 44.09 255 GLU A C 1
ATOM 1916 O O . GLU A 1 255 ? 55.153 -0.636 -124.245 1.00 44.09 255 GLU A O 1
ATOM 1921 N N . ASP A 1 256 ? 55.901 1.028 -122.943 1.00 44.38 256 ASP A N 1
ATOM 1922 C CA . ASP A 1 256 ? 56.366 1.878 -124.056 1.00 44.38 256 ASP A CA 1
ATOM 1923 C C . ASP A 1 256 ? 57.794 1.564 -124.558 1.00 44.38 256 ASP A C 1
ATOM 1925 O O . ASP A 1 256 ? 58.181 1.986 -125.652 1.00 44.38 256 ASP A O 1
ATOM 1929 N N . TYR A 1 257 ? 58.565 0.728 -123.850 1.00 38.19 257 TYR A N 1
ATOM 1930 C CA . TYR A 1 257 ? 59.911 0.297 -124.276 1.00 38.19 257 TYR A CA 1
ATOM 1931 C C . TYR A 1 257 ? 59.947 -1.084 -124.974 1.00 38.19 257 TYR A C 1
ATOM 1933 O O . TYR A 1 257 ? 60.986 -1.504 -125.492 1.00 38.19 257 TYR A O 1
ATOM 1941 N N . GLN A 1 258 ? 58.812 -1.794 -125.068 1.00 34.81 258 GLN A N 1
ATOM 1942 C CA . GLN A 1 258 ? 58.713 -3.166 -125.602 1.00 34.81 258 GLN A CA 1
ATOM 1943 C C . GLN A 1 258 ? 58.151 -3.285 -127.037 1.00 34.81 258 GLN A C 1
ATOM 1945 O O . GLN A 1 258 ? 57.448 -4.239 -127.379 1.00 34.81 258 GLN A O 1
ATOM 1950 N N . ARG A 1 259 ? 58.528 -2.378 -127.951 1.00 41.59 259 ARG A N 1
ATOM 1951 C CA . ARG A 1 259 ? 58.370 -2.605 -129.411 1.00 41.59 259 ARG A CA 1
ATOM 1952 C C . ARG A 1 259 ? 59.663 -2.629 -130.219 1.00 41.59 259 ARG A C 1
ATOM 1954 O O . ARG A 1 259 ? 59.605 -2.880 -131.422 1.00 41.59 259 ARG A O 1
ATOM 1961 N N . GLN A 1 260 ? 60.832 -2.499 -129.593 1.00 36.69 260 GLN A N 1
ATOM 1962 C CA . GLN A 1 260 ? 62.094 -2.574 -130.325 1.00 36.69 260 GLN A CA 1
ATOM 1963 C C . GLN A 1 260 ? 63.146 -3.420 -129.607 1.00 36.69 260 GLN A C 1
ATOM 1965 O O . GLN A 1 260 ? 64.022 -2.927 -128.913 1.00 36.69 260 GLN A O 1
ATOM 1970 N N . ASN A 1 261 ? 63.117 -4.708 -129.959 1.00 34.09 261 ASN A N 1
ATOM 1971 C CA . ASN A 1 261 ? 64.282 -5.593 -130.019 1.00 34.09 261 ASN A CA 1
ATOM 1972 C C . ASN A 1 261 ? 64.461 -6.577 -128.848 1.00 34.09 261 ASN A C 1
ATOM 1974 O O . ASN A 1 261 ? 65.309 -6.446 -127.971 1.00 34.09 261 ASN A O 1
ATOM 1978 N N . ARG A 1 262 ? 63.674 -7.657 -128.945 1.00 36.59 262 ARG A N 1
ATOM 1979 C CA . ARG A 1 262 ? 63.855 -8.956 -128.283 1.00 36.59 262 ARG A CA 1
ATOM 1980 C C . ARG A 1 262 ? 65.310 -9.434 -128.380 1.00 36.59 262 ARG A C 1
ATOM 1982 O O . ARG A 1 262 ? 65.697 -9.983 -129.414 1.00 36.59 262 ARG A O 1
ATOM 1989 N N . ARG A 1 263 ? 66.085 -9.332 -127.295 1.00 38.97 263 ARG A N 1
ATOM 1990 C CA . ARG A 1 263 ? 67.246 -10.223 -127.104 1.00 38.97 263 ARG A CA 1
ATOM 1991 C C . ARG A 1 263 ? 67.731 -10.479 -125.674 1.00 38.97 263 ARG A C 1
ATOM 1993 O O . ARG A 1 263 ? 68.397 -11.492 -125.495 1.00 38.97 263 ARG A O 1
ATOM 2000 N N . ASP A 1 264 ? 67.295 -9.731 -124.660 1.00 36.25 264 ASP A N 1
ATOM 2001 C CA . ASP A 1 264 ? 67.894 -9.844 -123.311 1.00 36.25 264 ASP A CA 1
ATOM 2002 C C . ASP A 1 264 ? 66.982 -10.457 -122.232 1.00 36.25 264 ASP A C 1
ATOM 2004 O O . ASP A 1 264 ? 67.188 -10.306 -121.030 1.00 36.25 264 ASP A O 1
ATOM 2008 N N . LEU A 1 265 ? 66.030 -11.293 -122.659 1.00 36.62 265 LEU A N 1
ATOM 2009 C CA . LEU A 1 265 ? 65.158 -12.126 -121.809 1.00 36.62 265 LEU A CA 1
ATOM 2010 C C . LEU A 1 265 ? 65.892 -13.326 -121.158 1.00 36.62 265 LEU A C 1
ATOM 2012 O O . LEU A 1 265 ? 65.301 -14.363 -120.871 1.00 36.62 265 LEU A O 1
ATOM 2016 N N . ARG A 1 266 ? 67.205 -13.189 -120.930 1.00 44.09 266 ARG A N 1
ATOM 2017 C CA . ARG A 1 266 ? 68.052 -14.134 -120.180 1.00 44.09 266 ARG A CA 1
ATOM 2018 C C . ARG A 1 266 ? 68.614 -13.548 -118.877 1.00 44.09 266 ARG A C 1
ATOM 2020 O O . ARG A 1 266 ? 69.237 -14.287 -118.125 1.00 44.09 266 ARG A O 1
ATOM 2027 N N . LEU A 1 267 ? 68.366 -12.270 -118.570 1.00 42.47 267 LEU A N 1
ATOM 2028 C CA . LEU A 1 267 ? 68.882 -11.613 -117.356 1.00 42.47 267 LEU A CA 1
ATOM 2029 C C . LEU A 1 267 ? 68.009 -11.810 -116.103 1.00 42.47 267 LEU A C 1
ATOM 2031 O O . LEU A 1 267 ? 68.519 -11.735 -114.987 1.00 42.47 267 LEU A O 1
ATOM 2035 N N . PHE A 1 268 ? 66.731 -12.169 -116.252 1.00 44.03 268 PHE A N 1
ATOM 2036 C CA . PHE A 1 268 ? 65.826 -12.356 -115.106 1.00 44.03 268 PHE A CA 1
ATOM 2037 C C . PHE A 1 268 ? 66.056 -13.649 -114.306 1.00 44.03 268 PHE A C 1
ATOM 2039 O O . PHE A 1 268 ? 65.640 -13.732 -113.156 1.00 44.03 268 PHE A O 1
ATOM 2046 N N . ALA A 1 269 ? 66.804 -14.617 -114.846 1.00 42.88 269 ALA A N 1
ATOM 2047 C CA . ALA A 1 269 ? 67.280 -15.776 -114.081 1.00 42.88 269 ALA A CA 1
ATOM 2048 C C . ALA A 1 269 ? 68.533 -15.467 -113.227 1.00 42.88 269 ALA A C 1
ATOM 2050 O O . ALA A 1 269 ? 68.953 -16.298 -112.425 1.00 42.88 269 ALA A O 1
ATOM 2051 N N . GLY A 1 270 ? 69.144 -14.284 -113.394 1.00 48.28 270 GLY A N 1
ATOM 2052 C CA . GLY A 1 270 ? 70.351 -13.867 -112.670 1.00 48.28 270 GLY A CA 1
ATOM 2053 C C . GLY A 1 270 ? 70.087 -13.151 -111.340 1.00 48.28 270 GLY A C 1
ATOM 2054 O O . GLY A 1 270 ? 70.931 -13.193 -110.448 1.00 48.28 270 GLY A O 1
ATOM 2055 N N . ILE A 1 271 ? 68.915 -12.533 -111.158 1.00 49.06 271 ILE A N 1
ATOM 2056 C CA . ILE A 1 271 ? 68.626 -11.713 -109.966 1.00 49.06 271 ILE A CA 1
ATOM 2057 C C . ILE A 1 271 ? 68.331 -12.592 -108.735 1.00 49.06 271 ILE A C 1
ATOM 2059 O O . ILE A 1 271 ? 68.750 -12.260 -107.628 1.00 49.06 271 ILE A O 1
ATOM 2063 N N . SER A 1 272 ? 67.749 -13.783 -108.919 1.00 43.25 272 SER A N 1
ATOM 2064 C CA . SER A 1 272 ? 67.567 -14.768 -107.839 1.00 43.25 272 SER A CA 1
ATOM 2065 C C . SER A 1 272 ? 68.885 -15.385 -107.345 1.00 43.25 272 SER A C 1
ATOM 2067 O O . SER A 1 272 ? 68.967 -15.813 -106.197 1.00 43.25 272 SER A O 1
ATOM 2069 N N . ALA A 1 273 ? 69.939 -15.389 -108.171 1.00 46.50 273 ALA A N 1
ATOM 2070 C CA . ALA A 1 273 ? 71.284 -15.812 -107.773 1.00 46.50 273 ALA A CA 1
ATOM 2071 C C . ALA A 1 273 ? 72.083 -14.681 -107.089 1.00 46.50 273 ALA A C 1
ATOM 2073 O O . ALA A 1 273 ? 72.913 -14.949 -106.220 1.00 46.50 273 ALA A O 1
ATOM 2074 N N . ALA A 1 274 ? 71.799 -13.416 -107.422 1.00 48.16 274 ALA A N 1
ATOM 2075 C CA . ALA A 1 274 ? 72.444 -12.252 -106.814 1.00 48.16 274 ALA A CA 1
ATOM 2076 C C . ALA A 1 274 ? 72.024 -12.041 -105.346 1.00 48.16 274 ALA A C 1
ATOM 2078 O O . ALA A 1 274 ? 72.869 -11.733 -104.510 1.00 48.16 274 ALA A O 1
ATOM 2079 N N . VAL A 1 275 ? 70.756 -12.296 -105.000 1.00 48.88 275 VAL A N 1
ATOM 2080 C CA . VAL A 1 275 ? 70.262 -12.193 -103.610 1.00 48.88 275 VAL A CA 1
ATOM 2081 C C . VAL A 1 275 ? 70.910 -13.245 -102.692 1.00 48.88 275 VAL A C 1
ATOM 2083 O O . VAL A 1 275 ? 71.248 -12.943 -101.549 1.00 48.88 275 VAL A O 1
ATOM 2086 N N . ALA A 1 276 ? 71.187 -14.451 -103.204 1.00 49.59 276 ALA A N 1
ATOM 2087 C CA . ALA A 1 276 ? 71.893 -15.500 -102.460 1.00 49.59 276 ALA A CA 1
ATOM 2088 C C . ALA A 1 276 ? 73.402 -15.211 -102.297 1.00 49.59 276 ALA A C 1
ATOM 2090 O O . ALA A 1 276 ? 73.985 -15.518 -101.256 1.00 49.59 276 ALA A O 1
ATOM 2091 N N . ALA A 1 277 ? 74.030 -14.571 -103.289 1.00 52.16 277 ALA A N 1
ATOM 2092 C CA . ALA A 1 277 ? 75.433 -14.157 -103.218 1.00 52.16 277 ALA A CA 1
ATOM 2093 C C . ALA A 1 277 ? 75.656 -12.979 -102.247 1.00 52.16 277 ALA A C 1
ATOM 2095 O O . ALA A 1 277 ? 76.674 -12.941 -101.556 1.00 52.16 277 ALA A O 1
ATOM 2096 N N . VAL A 1 278 ? 74.690 -12.058 -102.135 1.00 54.69 278 VAL A N 1
ATOM 2097 C CA . VAL A 1 278 ? 74.722 -10.957 -101.154 1.00 54.69 278 VAL A CA 1
ATOM 2098 C C . VAL A 1 278 ? 74.604 -11.493 -99.722 1.00 54.69 278 VAL A C 1
ATOM 2100 O O . VAL A 1 278 ? 75.355 -11.060 -98.853 1.00 54.69 278 VAL A O 1
ATOM 2103 N N . PHE A 1 279 ? 73.762 -12.502 -99.475 1.00 53.25 279 PHE A N 1
ATOM 2104 C CA . PHE A 1 279 ? 73.624 -13.128 -98.151 1.00 53.25 279 PHE A CA 1
ATOM 2105 C C . PHE A 1 279 ? 74.893 -13.874 -97.696 1.00 53.25 279 PHE A C 1
ATOM 2107 O O . PHE A 1 279 ? 75.281 -13.791 -96.531 1.00 53.25 279 PHE A O 1
ATOM 2114 N N . ALA A 1 280 ? 75.583 -14.554 -98.617 1.00 52.91 280 ALA A N 1
ATOM 2115 C CA . ALA A 1 280 ? 76.866 -15.202 -98.331 1.00 52.91 280 ALA A CA 1
ATOM 2116 C C . ALA A 1 280 ? 78.012 -14.184 -98.148 1.00 52.91 280 ALA A C 1
ATOM 2118 O O . ALA A 1 280 ? 78.897 -14.391 -97.320 1.00 52.91 280 ALA A O 1
ATOM 2119 N N . GLY A 1 281 ? 77.970 -13.059 -98.872 1.00 53.06 281 GLY A N 1
ATOM 2120 C CA . GLY A 1 281 ? 78.922 -11.956 -98.722 1.00 53.06 281 GLY A CA 1
ATOM 2121 C C . GLY A 1 281 ? 78.809 -11.230 -97.378 1.00 53.06 281 GLY A C 1
ATOM 2122 O O . GLY A 1 281 ? 79.830 -10.861 -96.806 1.00 53.06 281 GLY A O 1
ATOM 2123 N N . VAL A 1 282 ? 77.596 -11.089 -96.830 1.00 50.88 282 VAL A N 1
ATOM 2124 C CA . VAL A 1 282 ? 77.351 -10.466 -95.514 1.00 50.88 282 VAL A CA 1
ATOM 2125 C C . VAL A 1 282 ? 77.889 -11.325 -94.362 1.00 50.88 282 VAL A C 1
ATOM 2127 O O . VAL A 1 282 ? 78.442 -10.783 -93.410 1.00 50.88 282 VAL A O 1
ATOM 2130 N N . LEU A 1 283 ? 77.818 -12.656 -94.467 1.00 54.47 283 LEU A N 1
ATOM 2131 C CA . LEU A 1 283 ? 78.362 -13.564 -93.446 1.00 54.47 283 LEU A CA 1
ATOM 2132 C C . LEU A 1 283 ? 79.898 -13.591 -93.419 1.00 54.47 283 LEU A C 1
ATOM 2134 O O . LEU A 1 283 ? 80.477 -13.731 -92.349 1.00 54.47 283 LEU A O 1
ATOM 2138 N N . ILE A 1 284 ? 80.558 -13.390 -94.564 1.00 54.88 284 ILE A N 1
ATOM 2139 C CA . ILE A 1 284 ? 82.029 -13.319 -94.653 1.00 54.88 284 ILE A CA 1
ATOM 2140 C C . ILE A 1 284 ? 82.545 -11.910 -94.289 1.00 54.88 284 ILE A C 1
ATOM 2142 O O . ILE A 1 284 ? 83.648 -11.763 -93.766 1.00 54.88 284 ILE A O 1
ATOM 2146 N N . TYR A 1 285 ? 81.738 -10.865 -94.500 1.00 46.09 285 TYR A N 1
ATOM 2147 C CA . TYR A 1 285 ? 82.082 -9.479 -94.156 1.00 46.09 285 TYR A CA 1
ATOM 2148 C C . TYR A 1 285 ? 82.020 -9.187 -92.643 1.00 46.09 285 TYR A C 1
ATOM 2150 O O . TYR A 1 285 ? 82.731 -8.307 -92.164 1.00 46.09 285 TYR A O 1
ATOM 2158 N N . LEU A 1 286 ? 81.251 -9.958 -91.864 1.00 51.50 286 LEU A N 1
ATOM 2159 C CA . LEU A 1 286 ? 81.184 -9.829 -90.398 1.00 51.50 286 LEU A CA 1
ATOM 2160 C C . LEU A 1 286 ? 82.415 -10.389 -89.658 1.00 51.50 286 LEU A C 1
ATOM 2162 O O . LEU A 1 286 ? 82.577 -10.128 -88.468 1.00 51.50 286 LEU A O 1
ATOM 2166 N N . GLU A 1 287 ? 83.301 -11.116 -90.347 1.00 51.50 287 GLU A N 1
ATOM 2167 C CA . GLU A 1 287 ? 84.470 -11.774 -89.743 1.00 51.50 287 GLU A CA 1
ATOM 2168 C C . GLU A 1 287 ? 85.797 -11.023 -89.995 1.00 51.50 287 GLU A C 1
ATOM 2170 O O . GLU A 1 287 ? 86.826 -11.364 -89.409 1.00 51.50 287 GLU A O 1
ATOM 2175 N N . HIS A 1 288 ? 85.805 -9.961 -90.817 1.00 51.84 288 HIS A N 1
ATOM 2176 C CA . HIS A 1 288 ? 87.008 -9.162 -91.095 1.00 51.84 288 HIS A CA 1
ATOM 2177 C C . HIS A 1 288 ? 86.715 -7.655 -91.254 1.00 51.84 288 HIS A C 1
ATOM 2179 O O . HIS A 1 288 ? 86.711 -7.114 -92.358 1.00 51.84 288 HIS A O 1
ATOM 2185 N N . SER A 1 289 ? 86.651 -6.960 -90.111 1.00 47.03 289 SER A N 1
ATOM 2186 C CA . SER A 1 289 ? 86.811 -5.499 -89.893 1.00 47.03 289 SER A CA 1
ATOM 2187 C C . SER A 1 289 ? 85.539 -4.678 -89.579 1.00 47.03 289 SER A C 1
ATOM 2189 O O . SER A 1 289 ? 84.449 -5.026 -90.017 1.00 47.03 289 SER A O 1
ATOM 2191 N N . PRO A 1 290 ? 85.661 -3.597 -88.771 1.00 52.75 290 PRO A N 1
ATOM 2192 C CA . PRO A 1 290 ? 84.630 -3.172 -87.824 1.00 52.75 290 PRO A CA 1
ATOM 2193 C C . PRO A 1 290 ? 83.834 -1.915 -88.228 1.00 52.75 290 PRO A C 1
ATOM 2195 O O . PRO A 1 290 ? 84.309 -1.060 -88.973 1.00 52.75 290 PRO A O 1
ATOM 2198 N N . SER A 1 291 ? 82.691 -1.760 -87.547 1.00 50.41 291 SER A N 1
ATOM 2199 C CA . SER A 1 291 ? 81.881 -0.553 -87.276 1.00 50.41 291 SER A CA 1
ATOM 2200 C C . SER A 1 291 ? 80.588 -0.312 -88.080 1.00 50.41 291 SER A C 1
ATOM 2202 O O . SER A 1 291 ? 80.575 -0.323 -89.307 1.00 50.41 291 SER A O 1
ATOM 2204 N N . ARG A 1 292 ? 79.562 0.058 -87.284 1.00 43.28 292 ARG A N 1
ATOM 2205 C CA . ARG A 1 292 ? 78.199 0.573 -87.553 1.00 43.28 292 ARG A CA 1
ATOM 2206 C C . ARG A 1 292 ? 77.094 -0.495 -87.637 1.00 43.28 292 ARG A C 1
ATOM 2208 O O . ARG A 1 292 ? 77.106 -1.312 -88.537 1.00 43.28 292 ARG A O 1
ATOM 2215 N N . ASP A 1 293 ? 76.123 -0.579 -86.726 1.00 50.41 293 ASP A N 1
ATOM 2216 C CA . ASP A 1 293 ? 75.698 0.351 -85.673 1.00 50.41 293 ASP A CA 1
ATOM 2217 C C . ASP A 1 293 ? 75.419 -0.376 -84.355 1.00 50.41 293 ASP A C 1
ATOM 2219 O O . ASP A 1 293 ? 74.367 -0.980 -84.149 1.00 50.41 293 ASP A O 1
ATOM 2223 N N . ALA A 1 294 ? 76.346 -0.219 -83.404 1.00 49.12 294 ALA A N 1
ATOM 2224 C CA . ALA A 1 294 ? 76.109 -0.562 -82.004 1.00 49.12 294 ALA A CA 1
ATOM 2225 C C . ALA A 1 294 ? 74.869 0.164 -81.444 1.00 49.12 294 ALA A C 1
ATOM 2227 O O . ALA A 1 294 ? 74.255 -0.332 -80.513 1.00 49.12 294 ALA A O 1
ATOM 2228 N N . GLY A 1 295 ? 74.456 1.293 -82.038 1.00 57.00 295 GLY A N 1
ATOM 2229 C CA . GLY A 1 295 ? 73.272 2.044 -81.623 1.00 57.00 295 GLY A CA 1
ATOM 2230 C C . GLY A 1 295 ? 71.951 1.298 -81.816 1.00 57.00 295 GLY A C 1
ATOM 2231 O O . GLY A 1 295 ? 71.070 1.434 -80.978 1.00 57.00 295 GLY A O 1
ATOM 2232 N N . GLN A 1 296 ? 71.809 0.477 -82.861 1.00 53.81 296 GLN A N 1
ATOM 2233 C CA . GLN A 1 296 ? 70.540 -0.209 -83.140 1.00 53.81 296 GLN A CA 1
ATOM 2234 C C . GLN A 1 296 ? 70.356 -1.455 -82.262 1.00 53.81 296 GLN A C 1
ATOM 2236 O O . GLN A 1 296 ? 69.274 -1.683 -81.725 1.00 53.81 296 GLN A O 1
ATOM 2241 N N . LEU A 1 297 ? 71.441 -2.203 -82.036 1.00 50.88 297 LEU A N 1
ATOM 2242 C CA . LEU A 1 297 ? 71.473 -3.310 -81.076 1.00 50.88 297 LEU A CA 1
ATOM 2243 C C . LEU A 1 297 ? 71.373 -2.808 -79.627 1.00 50.88 297 LEU A C 1
ATOM 2245 O O . LEU A 1 297 ? 70.651 -3.405 -78.836 1.00 50.88 297 LEU A O 1
ATOM 2249 N N . GLN A 1 298 ? 72.013 -1.679 -79.290 1.00 55.84 298 GLN A N 1
ATOM 2250 C CA . GLN A 1 298 ? 71.874 -1.033 -77.979 1.00 55.84 298 GLN A CA 1
ATOM 2251 C C . GLN A 1 298 ? 70.455 -0.495 -77.760 1.00 55.84 298 GLN A C 1
ATOM 2253 O O . GLN A 1 298 ? 69.941 -0.601 -76.649 1.00 55.84 298 GLN A O 1
ATOM 2258 N N . ALA A 1 299 ? 69.804 0.045 -78.796 1.00 57.22 299 ALA A N 1
ATOM 2259 C CA . ALA A 1 299 ? 68.416 0.505 -78.736 1.00 57.22 299 ALA A CA 1
ATOM 2260 C C . ALA A 1 299 ? 67.431 -0.657 -78.543 1.00 57.22 299 ALA A C 1
ATOM 2262 O O . ALA A 1 299 ? 66.511 -0.542 -77.742 1.00 57.22 299 ALA A O 1
ATOM 2263 N N . GLN A 1 300 ? 67.643 -1.799 -79.207 1.00 60.84 300 GLN A N 1
ATOM 2264 C CA . GLN A 1 300 ? 66.838 -3.000 -78.954 1.00 60.84 300 GLN A CA 1
ATOM 2265 C C . GLN A 1 300 ? 67.080 -3.584 -77.557 1.00 60.84 300 GLN A C 1
ATOM 2267 O O . GLN A 1 300 ? 66.119 -3.983 -76.903 1.00 60.84 300 GLN A O 1
ATOM 2272 N N . LEU A 1 301 ? 68.325 -3.586 -77.066 1.00 58.59 301 LEU A N 1
ATOM 2273 C CA . LEU A 1 301 ? 68.624 -4.047 -75.708 1.00 58.59 301 LEU A CA 1
ATOM 2274 C C . LEU A 1 301 ? 67.993 -3.142 -74.643 1.00 58.59 301 LEU A C 1
ATOM 2276 O O . LEU A 1 301 ? 67.416 -3.647 -73.691 1.00 58.59 301 LEU A O 1
ATOM 2280 N N . SER A 1 302 ? 68.056 -1.819 -74.819 1.00 67.19 302 SER A N 1
ATOM 2281 C CA . SER A 1 302 ? 67.442 -0.857 -73.888 1.00 67.19 302 SER A CA 1
ATOM 2282 C C . SER A 1 302 ? 65.915 -0.824 -73.983 1.00 67.19 302 SER A C 1
ATOM 2284 O O . SER A 1 302 ? 65.257 -0.586 -72.976 1.00 67.19 302 SER A O 1
ATOM 2286 N N . ALA A 1 303 ? 65.335 -1.142 -75.143 1.00 68.50 303 ALA A N 1
ATOM 2287 C CA . ALA A 1 303 ? 63.897 -1.367 -75.269 1.00 68.50 303 ALA A CA 1
ATOM 2288 C C . ALA A 1 303 ? 63.443 -2.639 -74.532 1.00 68.50 303 ALA A C 1
ATOM 2290 O O . ALA A 1 303 ? 62.403 -2.620 -73.878 1.00 68.50 303 ALA A O 1
ATOM 2291 N N . MET A 1 304 ? 64.224 -3.727 -74.586 1.00 54.81 304 MET A N 1
ATOM 2292 C CA . MET A 1 304 ? 63.939 -4.925 -73.784 1.00 54.81 304 MET A CA 1
ATOM 2293 C C . MET A 1 304 ? 64.151 -4.677 -72.285 1.00 54.81 304 MET A C 1
ATOM 2295 O O . MET A 1 304 ? 63.342 -5.136 -71.488 1.00 54.81 304 MET A O 1
ATOM 2299 N N . ASP A 1 305 ? 65.176 -3.917 -71.898 1.00 61.94 305 ASP A N 1
ATOM 2300 C CA . ASP A 1 305 ? 65.441 -3.550 -70.499 1.00 61.94 305 ASP A CA 1
ATOM 2301 C C . ASP A 1 305 ? 64.317 -2.669 -69.921 1.00 61.94 305 ASP A C 1
ATOM 2303 O O . ASP A 1 305 ? 63.859 -2.880 -68.801 1.00 61.94 305 ASP A O 1
ATOM 2307 N N . ALA A 1 306 ? 63.776 -1.748 -70.728 1.00 65.50 306 ALA A N 1
ATOM 2308 C CA . ALA A 1 306 ? 62.609 -0.948 -70.363 1.00 65.50 306 ALA A CA 1
ATOM 2309 C C . ALA A 1 306 ? 61.341 -1.802 -70.192 1.00 65.50 306 ALA A C 1
ATOM 2311 O O . ALA A 1 306 ? 60.606 -1.610 -69.226 1.00 65.50 306 ALA A O 1
ATOM 2312 N N . GLN A 1 307 ? 61.110 -2.779 -71.077 1.00 61.34 307 GLN A N 1
ATOM 2313 C CA . GLN A 1 307 ? 59.988 -3.717 -70.945 1.00 61.34 307 GLN A CA 1
ATOM 2314 C C . GLN A 1 307 ? 60.125 -4.619 -69.709 1.00 61.34 307 GLN A C 1
ATOM 2316 O O . GLN A 1 307 ? 59.127 -4.917 -69.054 1.00 61.34 307 GLN A O 1
ATOM 2321 N N . VAL A 1 308 ? 61.348 -5.033 -69.357 1.00 59.47 308 VAL A N 1
ATOM 2322 C CA . VAL A 1 308 ? 61.622 -5.790 -68.124 1.00 59.47 308 VAL A CA 1
ATOM 2323 C C . VAL A 1 308 ? 61.393 -4.917 -66.886 1.00 59.47 308 VAL A C 1
ATOM 2325 O O . VAL A 1 308 ? 60.740 -5.372 -65.952 1.00 59.47 308 VAL A O 1
ATOM 2328 N N . GLY A 1 309 ? 61.817 -3.650 -66.900 1.00 67.06 309 GLY A N 1
ATOM 2329 C CA . GLY A 1 309 ? 61.556 -2.704 -65.810 1.00 67.06 309 GLY A CA 1
ATOM 2330 C C . GLY A 1 309 ? 60.066 -2.400 -65.600 1.00 67.06 309 GLY A C 1
ATOM 2331 O O . GLY A 1 309 ? 59.613 -2.282 -64.462 1.00 67.06 309 GLY A O 1
ATOM 2332 N N . GLU A 1 310 ? 59.274 -2.335 -66.674 1.00 63.12 310 GLU A N 1
ATOM 2333 C CA . GLU A 1 310 ? 57.811 -2.188 -66.598 1.00 63.12 310 GLU A CA 1
ATOM 2334 C C . GLU A 1 310 ? 57.133 -3.426 -65.989 1.00 63.12 310 GLU A C 1
ATOM 2336 O O . GLU A 1 310 ? 56.204 -3.306 -65.185 1.00 63.12 310 GLU A O 1
ATOM 2341 N N . LEU A 1 311 ? 57.630 -4.622 -66.318 1.00 50.03 311 LEU A N 1
ATOM 2342 C CA . LEU A 1 311 ? 57.181 -5.885 -65.728 1.00 50.03 311 LEU A CA 1
ATOM 2343 C C . LEU A 1 311 ? 57.563 -6.002 -64.244 1.00 50.03 311 LEU A C 1
ATOM 2345 O O . LEU A 1 311 ? 56.735 -6.435 -63.442 1.00 50.03 311 LEU A O 1
ATOM 2349 N N . GLU A 1 312 ? 58.765 -5.572 -63.852 1.00 55.25 312 GLU A N 1
ATOM 2350 C CA . GLU A 1 312 ? 59.189 -5.524 -62.445 1.00 55.25 312 GLU A CA 1
ATOM 2351 C C . GLU A 1 312 ? 58.382 -4.496 -61.636 1.00 55.25 312 GLU A C 1
ATOM 2353 O O . GLU A 1 312 ? 57.963 -4.781 -60.512 1.00 55.25 312 GLU A O 1
ATOM 2358 N N . ALA A 1 313 ? 58.071 -3.333 -62.218 1.00 63.69 313 ALA A N 1
ATOM 2359 C CA . ALA A 1 313 ? 57.209 -2.331 -61.592 1.00 63.69 313 ALA A CA 1
ATOM 2360 C C . ALA A 1 313 ? 55.759 -2.826 -61.434 1.00 63.69 313 ALA A C 1
ATOM 2362 O O . ALA A 1 313 ? 55.132 -2.596 -60.397 1.00 63.69 313 ALA A O 1
ATOM 2363 N N . SER A 1 314 ? 55.236 -3.558 -62.424 1.00 50.41 314 SER A N 1
ATOM 2364 C CA . SER A 1 314 ? 53.923 -4.210 -62.349 1.00 50.41 314 SER A CA 1
ATOM 2365 C C . SER A 1 314 ? 53.884 -5.310 -61.277 1.00 50.41 314 SER A C 1
ATOM 2367 O O . SER A 1 314 ? 52.908 -5.405 -60.527 1.00 50.41 314 SER A O 1
ATOM 2369 N N . ALA A 1 315 ? 54.961 -6.089 -61.135 1.00 49.75 315 ALA A N 1
ATOM 2370 C CA . ALA A 1 315 ? 55.092 -7.100 -60.088 1.00 49.75 315 ALA A CA 1
ATOM 2371 C C . ALA A 1 315 ? 55.151 -6.472 -58.681 1.00 49.75 315 ALA A C 1
ATOM 2373 O O . ALA A 1 315 ? 54.432 -6.919 -57.785 1.00 49.75 315 ALA A O 1
ATOM 2374 N N . ALA A 1 316 ? 55.910 -5.386 -58.501 1.00 55.47 316 ALA A N 1
ATOM 2375 C CA . ALA A 1 316 ? 55.986 -4.650 -57.236 1.00 55.47 316 ALA A CA 1
ATOM 2376 C C . ALA A 1 316 ? 54.648 -3.984 -56.853 1.00 55.47 316 ALA A C 1
ATOM 2378 O O . ALA A 1 316 ? 54.261 -3.974 -55.681 1.00 55.47 316 ALA A O 1
ATOM 2379 N N . ALA A 1 317 ? 53.898 -3.473 -57.836 1.00 53.22 317 ALA A N 1
ATOM 2380 C CA . ALA A 1 317 ? 52.553 -2.939 -57.617 1.00 53.22 317 ALA A CA 1
ATOM 2381 C C . ALA A 1 317 ? 51.563 -4.037 -57.180 1.00 53.22 317 ALA A C 1
ATOM 2383 O O . ALA A 1 317 ? 50.739 -3.818 -56.290 1.00 53.22 317 ALA A O 1
ATOM 2384 N N . SER A 1 318 ? 51.682 -5.243 -57.747 1.00 45.34 318 SER A N 1
ATOM 2385 C CA . SER A 1 318 ? 50.867 -6.400 -57.355 1.00 45.34 318 SER A CA 1
ATOM 2386 C C . SER A 1 318 ? 51.181 -6.883 -55.929 1.00 45.34 318 SER A C 1
ATOM 2388 O O . SER A 1 318 ? 50.273 -7.242 -55.176 1.00 45.34 318 SER A O 1
ATOM 2390 N N . GLU A 1 319 ? 52.448 -6.809 -55.511 1.00 45.91 319 GLU A N 1
ATOM 2391 C CA . GLU A 1 319 ? 52.892 -7.157 -54.155 1.00 45.91 319 GLU A CA 1
ATOM 2392 C C . GLU A 1 319 ? 52.341 -6.180 -53.095 1.00 45.91 319 GLU A C 1
ATOM 2394 O O . GLU A 1 319 ? 51.838 -6.606 -52.051 1.00 45.91 319 GLU A O 1
ATOM 2399 N N . GLN A 1 320 ? 52.305 -4.874 -53.393 1.00 50.34 320 GLN A N 1
ATOM 2400 C CA . GLN A 1 320 ? 51.667 -3.874 -52.520 1.00 50.34 320 GLN A CA 1
ATOM 2401 C C . GLN A 1 320 ? 50.148 -4.078 -52.394 1.00 50.34 320 GLN A C 1
ATOM 2403 O O . GLN A 1 320 ? 49.571 -3.864 -51.323 1.00 50.34 320 GLN A O 1
ATOM 2408 N N . GLN A 1 321 ? 49.496 -4.551 -53.456 1.00 47.81 321 GLN A N 1
ATOM 2409 C CA . GLN A 1 321 ? 48.061 -4.831 -53.456 1.00 47.81 321 GLN A CA 1
ATOM 2410 C C . GLN A 1 321 ? 47.714 -6.078 -52.617 1.00 47.81 321 GLN A C 1
ATOM 2412 O O . GLN A 1 321 ? 46.678 -6.098 -51.947 1.00 47.81 321 GLN A O 1
ATOM 2417 N N . PHE A 1 322 ? 48.608 -7.072 -52.551 1.00 42.75 322 PHE A N 1
ATOM 2418 C CA . PHE A 1 322 ? 48.474 -8.243 -51.671 1.00 42.75 322 PHE A CA 1
ATOM 2419 C C . PHE A 1 322 ? 48.626 -7.901 -50.180 1.00 42.75 322 PHE A C 1
ATOM 2421 O O . PHE A 1 322 ? 47.866 -8.411 -49.352 1.00 42.75 322 PHE A O 1
ATOM 2428 N N . VAL A 1 323 ? 49.546 -6.996 -49.828 1.00 50.62 323 VAL A N 1
ATOM 2429 C CA . VAL A 1 323 ? 49.732 -6.533 -48.438 1.00 50.62 323 VAL A CA 1
ATOM 2430 C C . VAL A 1 323 ? 48.504 -5.765 -47.934 1.00 50.62 323 VAL A C 1
ATOM 2432 O O . VAL A 1 323 ? 48.092 -5.943 -46.787 1.00 50.62 323 VAL A O 1
ATOM 2435 N N . PHE A 1 324 ? 47.852 -4.975 -48.794 1.00 48.12 324 PHE A N 1
ATOM 2436 C CA . PHE A 1 324 ? 46.611 -4.274 -48.449 1.00 48.12 324 PHE A CA 1
ATOM 2437 C C . PHE A 1 324 ? 45.438 -5.238 -48.195 1.00 48.12 324 PHE A C 1
ATOM 2439 O O . PHE A 1 324 ? 44.697 -5.073 -47.225 1.00 48.12 324 PHE A O 1
ATOM 2446 N N . VAL A 1 325 ? 45.285 -6.283 -49.019 1.00 46.44 325 VAL A N 1
ATOM 2447 C CA . VAL A 1 325 ? 44.240 -7.308 -48.831 1.00 46.44 325 VAL A CA 1
ATOM 2448 C C . VAL A 1 325 ? 44.487 -8.137 -47.561 1.00 46.44 325 VAL A C 1
ATOM 2450 O O . VAL A 1 325 ? 43.537 -8.418 -46.828 1.00 46.44 325 VAL A O 1
ATOM 2453 N N . ALA A 1 326 ? 45.747 -8.453 -47.243 1.00 44.84 326 ALA A N 1
ATOM 2454 C CA . ALA A 1 326 ? 46.120 -9.138 -46.003 1.00 44.84 326 ALA A CA 1
ATOM 2455 C C . ALA A 1 326 ? 45.846 -8.280 -44.748 1.00 44.84 326 ALA A C 1
ATOM 2457 O O . ALA A 1 326 ? 45.258 -8.769 -43.782 1.00 44.84 326 ALA A O 1
ATOM 2458 N N . ALA A 1 327 ? 46.173 -6.982 -44.781 1.00 50.84 327 ALA A N 1
ATOM 2459 C CA . ALA A 1 327 ? 45.887 -6.054 -43.682 1.00 50.84 327 ALA A CA 1
ATOM 2460 C C . ALA A 1 327 ? 44.373 -5.877 -43.439 1.00 50.84 327 ALA A C 1
ATOM 2462 O O . ALA A 1 327 ? 43.921 -5.791 -42.294 1.00 50.84 327 ALA A O 1
ATOM 2463 N N . ASN A 1 328 ? 43.570 -5.886 -44.507 1.00 50.19 328 ASN A N 1
ATOM 2464 C CA . ASN A 1 328 ? 42.115 -5.746 -44.417 1.00 50.19 328 ASN A CA 1
ATOM 2465 C C . ASN A 1 328 ? 41.424 -7.027 -43.887 1.00 50.19 328 ASN A C 1
ATOM 2467 O O . ASN A 1 328 ? 40.408 -6.951 -43.188 1.00 50.19 328 ASN A O 1
ATOM 2471 N N . GLN A 1 329 ? 42.003 -8.212 -44.139 1.00 44.44 329 GLN A N 1
ATOM 2472 C CA . GLN A 1 329 ? 41.574 -9.463 -43.495 1.00 44.44 329 GLN A CA 1
ATOM 2473 C C . GLN A 1 329 ? 41.834 -9.447 -41.983 1.00 44.44 329 GLN A C 1
ATOM 2475 O O . GLN A 1 329 ? 40.966 -9.842 -41.206 1.00 44.44 329 GLN A O 1
ATOM 2480 N N . GLN A 1 330 ? 42.981 -8.929 -41.544 1.00 44.91 330 GLN A N 1
ATOM 2481 C CA . GLN A 1 330 ? 43.368 -8.921 -40.130 1.00 44.91 330 GLN A CA 1
ATOM 2482 C C . GLN A 1 330 ? 42.506 -7.969 -39.280 1.00 44.91 330 GLN A C 1
ATOM 2484 O O . GLN A 1 330 ? 42.122 -8.309 -38.160 1.00 44.91 330 GLN A O 1
ATOM 2489 N N . GLY A 1 331 ? 42.095 -6.826 -39.844 1.00 47.97 331 GLY A N 1
ATOM 2490 C CA . GLY A 1 331 ? 41.130 -5.917 -39.211 1.00 47.97 331 GLY A CA 1
ATOM 2491 C C . GLY A 1 331 ? 39.711 -6.491 -39.096 1.00 47.97 331 GLY A C 1
ATOM 2492 O O . GLY A 1 331 ? 38.967 -6.118 -38.190 1.00 47.97 331 GLY A O 1
ATOM 2493 N N . SER A 1 332 ? 39.334 -7.424 -39.976 1.00 43.28 332 SER A N 1
ATOM 2494 C CA . SER A 1 332 ? 38.033 -8.106 -39.916 1.00 43.28 332 SER A CA 1
ATOM 2495 C C . SER A 1 332 ? 37.996 -9.183 -38.822 1.00 43.28 332 SER A C 1
ATOM 2497 O O . SER A 1 332 ? 36.974 -9.337 -38.160 1.00 43.28 332 SER A O 1
ATOM 2499 N N . VAL A 1 333 ? 39.120 -9.863 -38.562 1.00 46.03 333 VAL A N 1
ATO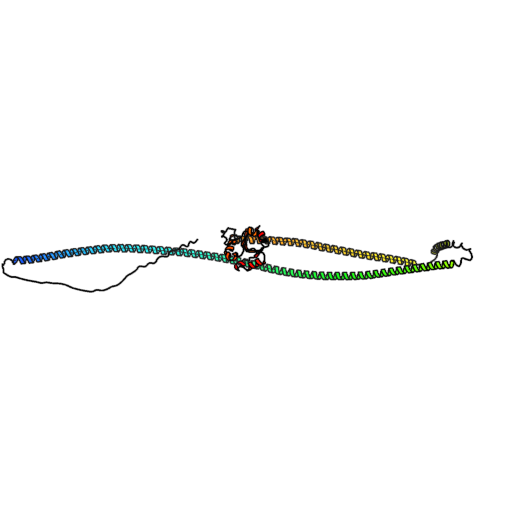M 2500 C CA . VAL A 1 333 ? 39.256 -10.840 -37.461 1.00 46.03 333 VAL A CA 1
ATOM 2501 C C . VAL A 1 333 ? 39.233 -10.152 -36.091 1.00 46.03 333 VAL A C 1
ATOM 2503 O O . VAL A 1 333 ? 38.556 -10.628 -35.186 1.00 46.03 333 VAL A O 1
ATOM 2506 N N . ALA A 1 334 ? 39.873 -8.987 -35.947 1.00 50.78 334 ALA A N 1
ATOM 2507 C CA . ALA A 1 334 ? 39.830 -8.213 -34.700 1.00 50.78 334 ALA A CA 1
ATOM 2508 C C . ALA A 1 334 ? 38.418 -7.692 -34.359 1.00 50.78 334 ALA A C 1
ATOM 2510 O O . ALA A 1 334 ? 38.040 -7.624 -33.194 1.00 50.78 334 ALA A O 1
ATOM 2511 N N . LYS A 1 335 ? 37.610 -7.358 -35.376 1.00 50.12 335 LYS A N 1
ATOM 2512 C CA . LYS A 1 335 ? 36.202 -6.967 -35.185 1.00 50.12 335 LYS A CA 1
ATOM 2513 C C . LYS A 1 335 ? 35.315 -8.143 -34.767 1.00 50.12 335 LYS A C 1
ATOM 2515 O O . LYS A 1 335 ? 34.349 -7.929 -34.045 1.00 50.12 335 LYS A O 1
ATOM 2520 N N . LEU A 1 336 ? 35.629 -9.361 -35.214 1.00 47.69 336 LEU A N 1
ATOM 2521 C CA . LEU A 1 336 ? 34.914 -10.571 -34.800 1.00 47.69 336 LEU A CA 1
ATOM 2522 C C . LEU A 1 336 ? 35.223 -10.942 -33.341 1.00 47.69 336 LEU A C 1
ATOM 2524 O O . LEU A 1 336 ? 34.300 -11.288 -32.614 1.00 47.69 336 LEU A O 1
ATOM 2528 N N . ASP A 1 337 ? 36.470 -10.777 -32.894 1.00 51.12 337 ASP A N 1
ATOM 2529 C CA . ASP A 1 337 ? 36.881 -11.014 -31.499 1.00 51.12 337 ASP A CA 1
ATOM 2530 C C . ASP A 1 337 ? 36.245 -10.003 -30.514 1.00 51.12 337 ASP A C 1
ATOM 2532 O O . ASP A 1 337 ? 35.778 -10.373 -29.435 1.00 51.12 337 ASP A O 1
ATOM 2536 N N . ASP A 1 338 ? 36.113 -8.730 -30.918 1.00 54.78 338 ASP A N 1
ATOM 2537 C CA . ASP A 1 338 ? 35.364 -7.714 -30.154 1.00 54.78 338 ASP A CA 1
ATOM 2538 C C . ASP A 1 338 ? 33.871 -8.068 -30.032 1.00 54.78 338 ASP A C 1
ATOM 2540 O O . ASP A 1 338 ? 33.281 -7.962 -28.953 1.00 54.78 338 ASP A O 1
ATOM 2544 N N . LEU A 1 339 ? 33.256 -8.539 -31.121 1.00 47.59 339 LEU A N 1
ATOM 2545 C CA . LEU A 1 339 ? 31.862 -8.982 -31.117 1.00 47.59 339 LEU A CA 1
ATOM 2546 C C . LEU A 1 339 ? 31.649 -10.206 -30.214 1.00 47.59 339 LEU A C 1
ATOM 2548 O O . LEU A 1 339 ? 30.696 -10.209 -29.437 1.00 47.59 339 LEU A O 1
ATOM 2552 N N . GLU A 1 340 ? 32.541 -11.196 -30.254 1.00 46.78 340 GLU A N 1
ATOM 2553 C CA . GLU A 1 340 ? 32.513 -12.390 -29.393 1.00 46.78 340 GLU A CA 1
ATOM 2554 C C . GLU A 1 340 ? 32.600 -12.009 -27.900 1.00 46.78 340 GLU A C 1
ATOM 2556 O O . GLU A 1 340 ? 31.793 -12.449 -27.077 1.00 46.78 340 GLU A O 1
ATOM 2561 N N . SER A 1 341 ? 33.516 -11.100 -27.548 1.00 52.66 341 SER A N 1
ATOM 2562 C CA . SER A 1 341 ? 33.676 -10.590 -26.178 1.00 52.66 341 SER A CA 1
ATOM 2563 C C . SER A 1 341 ? 32.430 -9.843 -25.683 1.00 52.66 341 SER A C 1
ATOM 2565 O O . SER A 1 341 ? 31.992 -10.009 -24.536 1.00 52.66 341 SER A O 1
ATOM 2567 N N . ARG A 1 342 ? 31.789 -9.066 -26.566 1.00 53.84 342 ARG A N 1
ATOM 2568 C CA . ARG A 1 342 ? 30.531 -8.365 -26.272 1.00 53.84 342 ARG A CA 1
ATOM 2569 C C . ARG A 1 342 ? 29.357 -9.328 -26.100 1.00 53.84 342 ARG A C 1
ATOM 2571 O O . ARG A 1 342 ? 28.548 -9.110 -25.198 1.00 53.84 342 ARG A O 1
ATOM 2578 N N . PHE A 1 343 ? 29.288 -10.403 -26.886 1.00 46.31 343 PHE A N 1
ATOM 2579 C CA . PHE A 1 343 ? 28.293 -11.466 -26.709 1.00 46.31 343 PHE A CA 1
ATOM 2580 C C . PHE A 1 343 ? 28.464 -12.188 -25.363 1.00 46.31 343 PHE A C 1
ATOM 2582 O O . PHE A 1 343 ? 27.489 -12.319 -24.623 1.00 46.31 343 PHE A O 1
ATOM 2589 N N . GLY A 1 344 ? 29.695 -12.532 -24.969 1.00 53.47 344 GLY A N 1
ATOM 2590 C CA . GLY A 1 344 ? 29.968 -13.123 -23.651 1.00 53.47 344 GLY A CA 1
ATOM 2591 C C . GLY A 1 344 ? 29.729 -12.166 -22.469 1.00 53.47 344 GLY A C 1
ATOM 2592 O O . GLY A 1 344 ? 29.477 -12.593 -21.339 1.00 53.47 344 GLY A O 1
ATOM 2593 N N . GLY A 1 345 ? 29.805 -10.849 -22.689 1.00 55.84 345 GLY A N 1
ATOM 2594 C CA . GLY A 1 345 ? 29.376 -9.834 -21.719 1.00 55.84 345 GLY A CA 1
ATOM 2595 C C . GLY A 1 345 ? 27.853 -9.766 -21.570 1.00 55.84 345 GLY A C 1
ATOM 2596 O O . GLY A 1 345 ? 27.344 -9.719 -20.450 1.00 55.84 345 GLY A O 1
ATOM 2597 N N . LEU A 1 346 ? 27.131 -9.818 -22.691 1.00 46.28 346 LEU A N 1
ATOM 2598 C CA . LEU A 1 346 ? 25.672 -9.761 -22.720 1.00 46.28 346 LEU A CA 1
ATOM 2599 C C . LEU A 1 346 ? 25.035 -11.015 -22.104 1.00 46.28 346 LEU A C 1
ATOM 2601 O O . LEU A 1 346 ? 24.090 -10.896 -21.335 1.00 46.28 346 LEU A O 1
ATOM 2605 N N . GLU A 1 347 ? 25.586 -12.202 -22.359 1.00 49.69 347 GLU A N 1
ATOM 2606 C CA . GLU A 1 347 ? 25.099 -13.459 -21.775 1.00 49.69 347 GLU A CA 1
ATOM 2607 C C . GLU A 1 347 ? 25.209 -13.461 -20.239 1.00 49.69 347 GLU A C 1
ATOM 2609 O O . GLU A 1 347 ? 24.267 -13.830 -19.538 1.00 49.69 347 GLU A O 1
ATOM 2614 N N . ARG A 1 348 ? 26.313 -12.930 -19.694 1.00 62.06 348 ARG A N 1
ATOM 2615 C CA . ARG A 1 348 ? 26.481 -12.747 -18.242 1.00 62.06 348 ARG A CA 1
ATOM 2616 C C . ARG A 1 348 ? 25.499 -11.731 -17.660 1.00 62.06 348 ARG A C 1
ATOM 2618 O O . ARG A 1 348 ? 24.982 -11.955 -16.569 1.00 62.06 348 ARG A O 1
ATOM 2625 N N . ALA A 1 349 ? 25.219 -10.646 -18.381 1.00 52.25 349 ALA A N 1
ATOM 2626 C CA . ALA A 1 349 ? 24.233 -9.653 -17.961 1.00 52.25 349 ALA A CA 1
ATOM 2627 C C . ALA A 1 349 ? 22.802 -10.219 -17.970 1.00 52.25 349 ALA A C 1
ATOM 2629 O O . ALA A 1 349 ? 22.033 -9.941 -17.054 1.00 52.25 349 ALA A O 1
ATOM 2630 N N . VAL A 1 350 ? 22.458 -11.059 -18.951 1.00 47.62 350 VAL A N 1
ATOM 2631 C CA . VAL A 1 350 ? 21.152 -11.736 -19.031 1.00 47.62 350 VAL A CA 1
ATOM 2632 C C . VAL A 1 350 ? 20.975 -12.747 -17.893 1.00 47.62 350 VAL A C 1
ATOM 2634 O O . VAL A 1 350 ? 19.908 -12.793 -17.284 1.00 47.62 350 VAL A O 1
ATOM 2637 N N . ILE A 1 351 ? 22.018 -13.507 -17.538 1.00 57.22 351 ILE A N 1
ATOM 2638 C CA . ILE A 1 351 ? 21.983 -14.421 -16.383 1.00 57.22 351 ILE A CA 1
ATOM 2639 C C . ILE A 1 351 ? 21.840 -13.638 -15.067 1.00 57.22 351 ILE A C 1
ATOM 2641 O O . ILE A 1 351 ? 21.015 -14.003 -14.230 1.00 57.22 351 ILE A O 1
ATOM 2645 N N . ALA A 1 352 ? 22.577 -12.534 -14.903 1.00 54.38 352 ALA A N 1
ATOM 2646 C CA . ALA A 1 352 ? 22.475 -11.675 -13.721 1.00 54.38 352 ALA A CA 1
ATOM 2647 C C . ALA A 1 352 ? 21.088 -11.012 -13.593 1.00 54.38 352 ALA A C 1
ATOM 2649 O O . ALA A 1 352 ? 20.529 -10.955 -12.500 1.00 54.38 352 ALA A O 1
ATOM 2650 N N . ALA A 1 353 ? 20.493 -10.573 -14.707 1.00 45.62 353 ALA A N 1
ATOM 2651 C CA . ALA A 1 353 ? 19.129 -10.045 -14.732 1.00 45.62 353 ALA A CA 1
ATOM 2652 C C . ALA A 1 353 ? 18.082 -11.121 -14.388 1.00 45.62 353 ALA A C 1
ATOM 2654 O O . ALA A 1 353 ? 17.128 -10.847 -13.663 1.00 45.62 353 ALA A O 1
ATOM 2655 N N . GLY A 1 354 ? 18.280 -12.363 -14.847 1.00 48.84 354 GLY A N 1
ATOM 2656 C CA . GLY A 1 354 ? 17.427 -13.497 -14.482 1.00 48.84 354 GLY A CA 1
ATOM 2657 C C . GLY A 1 354 ? 17.485 -13.843 -12.990 1.00 48.84 354 GLY A C 1
ATOM 2658 O O . GLY A 1 354 ? 16.459 -14.169 -12.399 1.00 48.84 354 GLY A O 1
ATOM 2659 N N . GLN A 1 355 ? 18.661 -13.723 -12.365 1.00 53.38 355 GLN A N 1
ATOM 2660 C CA . GLN A 1 355 ? 18.837 -13.940 -10.924 1.00 53.38 355 GLN A CA 1
ATOM 2661 C C . GLN A 1 355 ? 18.185 -12.834 -10.087 1.00 53.38 355 GLN A C 1
ATOM 2663 O O . GLN A 1 355 ? 17.483 -13.138 -9.128 1.00 53.38 355 GLN A O 1
ATOM 2668 N N . LEU A 1 356 ? 18.323 -11.567 -10.491 1.00 45.66 356 LEU A N 1
ATOM 2669 C CA . LEU A 1 356 ? 17.659 -10.446 -9.815 1.00 45.66 356 LEU A CA 1
ATOM 2670 C C . LEU A 1 356 ? 16.129 -10.566 -9.858 1.00 45.66 356 LEU A C 1
ATOM 2672 O O . LEU A 1 356 ? 15.468 -10.325 -8.851 1.00 45.66 356 LEU A O 1
ATOM 2676 N N . HIS A 1 357 ? 15.561 -11.005 -10.985 1.00 47.22 357 HIS A N 1
ATOM 2677 C CA . HIS A 1 357 ? 14.122 -11.267 -11.079 1.00 47.22 357 HIS A CA 1
ATOM 2678 C C . HIS A 1 357 ? 13.660 -12.462 -10.231 1.00 47.22 357 HIS A C 1
ATOM 2680 O O . HIS A 1 357 ? 12.534 -12.447 -9.732 1.00 47.22 357 HIS A O 1
ATOM 2686 N N . ALA A 1 358 ? 14.503 -13.480 -10.039 1.00 45.91 358 ALA A N 1
ATOM 2687 C CA . ALA A 1 358 ? 14.195 -14.603 -9.154 1.00 45.91 358 ALA A CA 1
ATOM 2688 C C . ALA A 1 358 ? 14.183 -14.170 -7.677 1.00 45.91 358 ALA A C 1
ATOM 2690 O O . ALA A 1 358 ? 13.216 -14.460 -6.971 1.00 45.91 358 ALA A O 1
ATOM 2691 N N . ASP A 1 359 ? 15.185 -13.398 -7.247 1.00 47.62 359 ASP A N 1
ATOM 2692 C CA . ASP A 1 359 ? 15.274 -12.866 -5.881 1.00 47.62 359 ASP A CA 1
ATOM 2693 C C 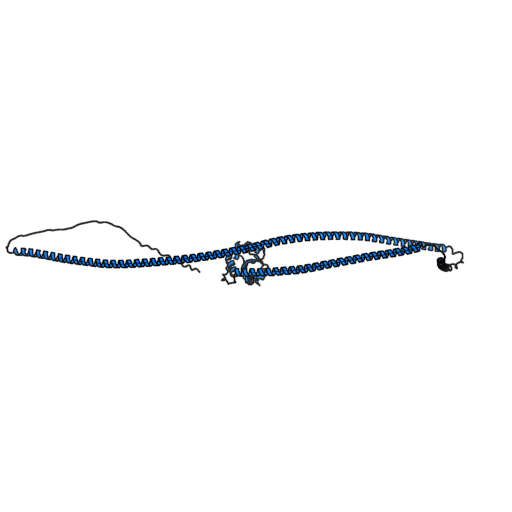. ASP A 1 359 ? 14.131 -11.880 -5.577 1.00 47.62 359 ASP A C 1
ATOM 2695 O O . ASP A 1 359 ? 13.574 -11.859 -4.476 1.00 47.62 359 ASP A O 1
ATOM 2699 N N . GLU A 1 360 ? 13.732 -11.059 -6.551 1.00 44.12 360 GLU A N 1
ATOM 2700 C CA . GLU A 1 360 ? 12.602 -10.138 -6.404 1.00 44.12 360 GLU A CA 1
ATOM 2701 C C . GLU A 1 360 ? 11.260 -10.887 -6.364 1.00 44.12 360 GLU A C 1
ATOM 2703 O O . GLU A 1 360 ? 10.396 -10.559 -5.548 1.00 44.12 360 GLU A O 1
ATOM 2708 N N . SER A 1 361 ? 11.107 -11.953 -7.157 1.00 48.34 361 SER A N 1
ATOM 2709 C CA . SER A 1 361 ? 9.935 -12.836 -7.117 1.00 48.34 361 SER A CA 1
ATOM 2710 C C . SER A 1 361 ? 9.809 -13.578 -5.783 1.00 48.34 361 SER A C 1
ATOM 2712 O O . SER A 1 361 ? 8.698 -13.729 -5.272 1.00 48.34 361 SER A O 1
ATOM 2714 N N . GLU A 1 362 ? 10.917 -14.039 -5.201 1.00 54.88 362 GLU A N 1
ATOM 2715 C CA . GLU A 1 362 ? 10.918 -14.711 -3.897 1.00 54.88 362 GLU A CA 1
ATOM 2716 C C . GLU A 1 362 ? 10.563 -13.730 -2.769 1.00 54.88 362 GLU A C 1
ATOM 2718 O O . GLU A 1 362 ? 9.728 -14.029 -1.911 1.00 54.88 362 GLU A O 1
ATOM 2723 N N . ASN A 1 363 ? 11.099 -12.508 -2.827 1.00 56.50 363 ASN A N 1
ATOM 2724 C CA . ASN A 1 363 ? 10.748 -11.444 -1.889 1.00 56.50 363 ASN A CA 1
ATOM 2725 C C . ASN A 1 363 ? 9.280 -11.003 -2.020 1.00 56.50 363 ASN A C 1
ATOM 2727 O O . ASN A 1 363 ? 8.607 -10.812 -1.004 1.00 56.50 363 ASN A O 1
ATOM 2731 N N . LEU A 1 364 ? 8.744 -10.896 -3.240 1.00 52.78 364 LEU A N 1
ATOM 2732 C CA . LEU A 1 364 ? 7.328 -10.598 -3.489 1.00 52.78 364 LEU A CA 1
ATOM 2733 C C . LEU A 1 364 ? 6.409 -11.714 -2.976 1.00 52.78 364 LEU A C 1
ATOM 2735 O O . LEU A 1 364 ? 5.385 -11.419 -2.358 1.00 52.78 364 LEU A O 1
ATOM 2739 N N . ALA A 1 365 ? 6.784 -12.982 -3.157 1.00 59.41 365 ALA A N 1
ATOM 2740 C CA . ALA A 1 365 ? 6.048 -14.119 -2.604 1.00 59.41 365 ALA A CA 1
ATOM 2741 C C . ALA A 1 365 ? 6.079 -14.129 -1.064 1.00 59.41 365 ALA A C 1
ATOM 2743 O O . ALA A 1 365 ? 5.051 -14.349 -0.416 1.00 59.41 365 ALA A O 1
ATOM 2744 N N . ALA A 1 366 ? 7.228 -13.814 -0.460 1.00 60.81 366 ALA A N 1
ATOM 2745 C CA . ALA A 1 366 ? 7.367 -13.700 0.988 1.00 60.81 366 ALA A CA 1
ATOM 2746 C C . ALA A 1 366 ? 6.511 -12.556 1.555 1.00 60.81 366 ALA A C 1
ATOM 2748 O O . ALA A 1 366 ? 5.820 -12.746 2.560 1.00 60.81 366 ALA A O 1
ATOM 2749 N N . ILE A 1 367 ? 6.494 -11.393 0.895 1.00 59.62 367 ILE A N 1
ATOM 2750 C CA . ILE A 1 367 ? 5.620 -10.268 1.252 1.00 59.62 367 ILE A CA 1
ATOM 2751 C C . ILE A 1 367 ? 4.151 -10.675 1.104 1.00 59.62 367 ILE A C 1
ATOM 2753 O O . ILE A 1 367 ? 3.384 -10.491 2.045 1.00 59.62 367 ILE A O 1
ATOM 2757 N N . ALA A 1 368 ? 3.758 -11.300 -0.009 1.00 56.25 368 ALA A N 1
ATOM 2758 C CA . ALA A 1 368 ? 2.389 -11.766 -0.221 1.00 56.25 368 ALA A CA 1
ATOM 2759 C C . ALA A 1 368 ? 1.925 -12.741 0.875 1.00 56.25 368 ALA A C 1
ATOM 2761 O O . ALA A 1 368 ? 0.804 -12.611 1.366 1.00 56.25 368 ALA A O 1
ATOM 2762 N N . SER A 1 369 ? 2.794 -13.655 1.324 1.00 63.44 369 SER A N 1
ATOM 2763 C CA . SER A 1 369 ? 2.487 -14.580 2.425 1.00 63.44 369 SER A CA 1
ATOM 2764 C C . SER A 1 369 ? 2.308 -13.868 3.771 1.00 63.44 369 SER A C 1
ATOM 2766 O O . SER A 1 369 ? 1.400 -14.197 4.531 1.00 63.44 369 SER A O 1
ATOM 2768 N N . LYS A 1 370 ? 3.124 -12.844 4.055 1.00 68.50 370 LYS A N 1
ATOM 2769 C CA . LYS A 1 370 ? 3.020 -12.043 5.283 1.00 68.50 370 LYS A CA 1
ATOM 2770 C C . LYS A 1 370 ? 1.756 -11.196 5.290 1.00 68.50 370 LYS A C 1
ATOM 2772 O O . LYS A 1 370 ? 1.092 -11.116 6.317 1.00 68.50 370 LYS A O 1
ATOM 2777 N N . VAL A 1 371 ? 1.395 -10.607 4.149 1.00 64.06 371 VAL A N 1
ATOM 2778 C CA . VAL A 1 371 ? 0.133 -9.869 4.011 1.00 64.06 371 VAL A CA 1
ATOM 2779 C C . VAL A 1 371 ? -1.054 -10.829 4.149 1.00 64.06 371 VAL A C 1
ATOM 2781 O O . VAL A 1 371 ? -2.002 -10.501 4.851 1.00 64.06 371 VAL A O 1
ATOM 2784 N N . ALA A 1 372 ? -0.982 -12.044 3.594 1.00 59.94 372 ALA A N 1
ATOM 2785 C CA . ALA A 1 372 ? -2.013 -13.065 3.792 1.00 59.94 372 ALA A CA 1
ATOM 2786 C C . ALA A 1 372 ? -2.152 -13.486 5.270 1.00 59.94 372 ALA A C 1
ATOM 2788 O O . ALA A 1 372 ? -3.266 -13.627 5.769 1.00 59.94 372 ALA A O 1
ATOM 2789 N N . ALA A 1 373 ? -1.037 -13.636 5.993 1.00 62.97 373 ALA A N 1
ATOM 2790 C CA . ALA A 1 373 ? -1.036 -13.965 7.419 1.00 62.97 373 ALA A CA 1
ATOM 2791 C C . ALA A 1 373 ? -1.603 -12.826 8.289 1.00 62.97 373 ALA A C 1
ATOM 2793 O O . ALA A 1 373 ? -2.357 -13.083 9.227 1.00 62.97 373 ALA A O 1
ATOM 2794 N N . LEU A 1 374 ? -1.288 -11.572 7.954 1.00 62.00 374 LEU A N 1
ATOM 2795 C CA . LEU A 1 374 ? -1.852 -10.390 8.612 1.00 62.00 374 LEU A CA 1
ATOM 2796 C C . LEU A 1 374 ? -3.350 -10.242 8.322 1.00 62.00 374 LEU A C 1
ATOM 2798 O O . LEU A 1 374 ? -4.125 -9.969 9.230 1.00 62.00 374 LEU A O 1
ATOM 2802 N N . GLU A 1 375 ? -3.789 -10.479 7.086 1.00 57.03 375 GLU A N 1
ATOM 2803 C CA . GLU A 1 375 ? -5.214 -10.492 6.732 1.00 57.03 375 GLU A CA 1
ATOM 2804 C C . GLU A 1 375 ? -5.973 -11.615 7.455 1.00 57.03 375 GLU A C 1
ATOM 2806 O O . GLU A 1 375 ? -7.116 -11.425 7.873 1.00 57.03 375 GLU A O 1
ATOM 2811 N N . LEU A 1 376 ? -5.342 -12.775 7.660 1.00 57.53 376 LEU A N 1
ATOM 2812 C CA . LEU A 1 376 ? -5.916 -13.863 8.450 1.00 57.53 376 LEU A CA 1
ATOM 2813 C C . LEU A 1 376 ? -6.051 -13.484 9.934 1.00 57.53 376 LEU A C 1
ATOM 2815 O O . LEU A 1 376 ? -7.075 -13.795 10.538 1.00 57.53 376 LEU A O 1
ATOM 2819 N N . SER A 1 377 ? -5.082 -12.761 10.510 1.00 57.28 377 SER A N 1
ATOM 2820 C CA . SER A 1 377 ? -5.180 -12.289 11.899 1.00 57.28 377 SER A CA 1
ATOM 2821 C C . SER A 1 377 ? -6.173 -11.137 12.074 1.00 57.28 377 SER A C 1
ATOM 2823 O O . SER A 1 377 ? -6.754 -11.001 13.146 1.00 57.28 377 SER A O 1
ATOM 2825 N N . LEU A 1 378 ? -6.368 -10.302 11.046 1.00 51.69 378 LEU A N 1
ATOM 2826 C CA . LEU A 1 378 ? -7.273 -9.149 11.100 1.00 51.69 378 LEU A CA 1
ATOM 2827 C C . LEU A 1 378 ? -8.746 -9.546 10.927 1.00 51.69 378 LEU A C 1
ATOM 2829 O O . LEU A 1 378 ? -9.620 -8.975 11.574 1.00 51.69 378 LEU A O 1
ATOM 2833 N N . TYR A 1 379 ? -9.025 -10.505 10.039 1.00 51.53 379 TYR A N 1
ATOM 2834 C CA . TYR A 1 379 ? -10.392 -10.903 9.680 1.00 51.53 379 TYR A CA 1
ATOM 2835 C C . TYR A 1 379 ? -10.838 -12.239 10.297 1.00 51.53 379 TYR A C 1
ATOM 2837 O O . TYR A 1 379 ? -12.014 -12.581 10.170 1.00 51.53 379 TYR A O 1
ATOM 2845 N N . GLY A 1 380 ? -9.938 -12.966 10.974 1.00 51.62 380 GLY A N 1
ATOM 2846 C CA . GLY A 1 380 ? -10.207 -14.265 11.600 1.00 51.62 380 GLY A CA 1
ATOM 2847 C C . GLY A 1 380 ? -10.433 -15.405 10.598 1.00 51.62 380 GLY A C 1
ATOM 2848 O O . GLY A 1 380 ? -10.520 -15.183 9.383 1.00 51.62 380 GLY A O 1
ATOM 2849 N N . GLU A 1 381 ? -10.532 -16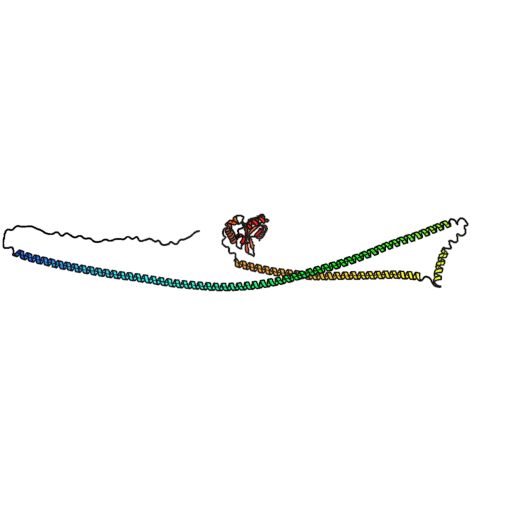.642 11.103 1.00 49.91 381 GLU A N 1
ATOM 2850 C CA . GLU A 1 381 ? -11.088 -17.767 10.337 1.00 49.91 381 GLU A CA 1
ATOM 2851 C C . GLU A 1 381 ? -12.545 -17.464 9.962 1.00 49.91 381 GLU A C 1
ATOM 2853 O O . GLU A 1 381 ? -13.244 -16.728 10.661 1.00 49.91 381 GLU A O 1
ATOM 2858 N N . ALA A 1 382 ? -12.988 -17.981 8.815 1.00 48.31 382 ALA A N 1
ATOM 2859 C CA . ALA A 1 382 ? -14.333 -17.776 8.295 1.00 48.31 382 ALA A CA 1
ATOM 2860 C C . ALA A 1 382 ? -15.379 -18.483 9.179 1.00 48.31 382 ALA A C 1
ATOM 2862 O O . ALA A 1 382 ? -15.902 -19.527 8.811 1.00 48.31 382 ALA A O 1
ATOM 2863 N N . GLU A 1 383 ? -15.686 -17.929 10.351 1.00 42.09 383 GLU A N 1
ATOM 2864 C CA . GLU A 1 383 ? -16.894 -18.302 11.078 1.00 42.09 383 GLU A CA 1
ATOM 2865 C C . GLU A 1 383 ? -18.102 -17.617 10.430 1.00 42.09 383 GLU A C 1
ATOM 2867 O O . GLU A 1 383 ? -18.161 -16.387 10.279 1.00 42.09 383 GLU A O 1
ATOM 2872 N N . GLU A 1 384 ? -19.057 -18.450 10.015 1.00 47.22 384 GLU A N 1
ATOM 2873 C CA . GLU A 1 384 ? -20.348 -18.067 9.457 1.00 47.22 384 GLU A CA 1
ATOM 2874 C C . GLU A 1 384 ? -21.124 -17.219 10.473 1.00 47.22 384 GLU A C 1
ATOM 2876 O O . GLU A 1 384 ? -21.729 -17.711 11.425 1.00 47.22 384 GLU A O 1
ATOM 2881 N N . SER A 1 385 ? -21.109 -15.901 10.271 1.00 45.31 385 SER A N 1
ATOM 2882 C CA . SER A 1 385 ? -22.058 -15.008 10.932 1.00 45.31 385 SER A CA 1
ATOM 2883 C C . SER A 1 385 ? -23.473 -15.329 10.424 1.00 45.31 385 SER A C 1
ATOM 2885 O O . SER A 1 385 ? -23.612 -15.647 9.240 1.00 45.31 385 SER A O 1
ATOM 2887 N N . PRO A 1 386 ? -24.530 -15.239 11.256 1.00 47.03 386 PRO A N 1
ATOM 2888 C CA . PRO A 1 386 ? -25.884 -15.567 10.825 1.00 47.03 386 PRO A CA 1
ATOM 2889 C C . PRO A 1 386 ? -26.262 -14.727 9.603 1.00 47.03 386 PRO A C 1
ATOM 2891 O O . PRO A 1 386 ? -26.247 -13.496 9.671 1.00 47.03 386 PRO A O 1
ATOM 2894 N N . LEU A 1 387 ? -26.578 -15.394 8.490 1.00 56.56 387 LEU A N 1
ATOM 2895 C CA . LEU A 1 387 ? -26.972 -14.765 7.230 1.00 56.56 387 LEU A CA 1
ATOM 2896 C C . LEU A 1 387 ? -28.133 -13.792 7.477 1.00 56.56 387 LEU A C 1
ATOM 2898 O O . LEU A 1 387 ? -29.264 -14.197 7.751 1.00 56.56 387 LEU A O 1
ATOM 2902 N N . ALA A 1 388 ? -27.853 -12.492 7.395 1.00 62.03 388 ALA A N 1
ATOM 2903 C CA . ALA A 1 388 ? -28.896 -11.482 7.327 1.00 62.03 388 ALA A CA 1
ATOM 2904 C C . ALA A 1 388 ? -29.659 -11.669 6.008 1.00 62.03 388 ALA A C 1
ATOM 2906 O O . ALA A 1 388 ? -29.048 -11.835 4.957 1.00 62.03 388 ALA A O 1
ATOM 2907 N N . THR A 1 389 ? -30.991 -11.638 6.034 1.00 71.31 389 THR A N 1
ATOM 2908 C CA . THR A 1 389 ? -31.788 -11.670 4.799 1.00 71.31 389 THR A CA 1
ATOM 2909 C C . THR A 1 389 ? -31.520 -10.416 3.954 1.00 71.31 389 THR A C 1
ATOM 2911 O O . THR A 1 389 ? -31.546 -9.308 4.505 1.00 71.31 389 THR A O 1
ATOM 2914 N N . PRO A 1 390 ? -31.287 -10.551 2.637 1.00 73.62 390 PRO A N 1
ATOM 2915 C CA . PRO A 1 390 ? -31.063 -9.408 1.762 1.00 73.62 390 PRO A CA 1
ATOM 2916 C C . PRO A 1 390 ? -32.358 -8.601 1.574 1.00 73.62 390 PRO A C 1
ATOM 2918 O O . PRO A 1 390 ? -33.436 -9.150 1.353 1.00 73.62 390 PRO A O 1
ATOM 2921 N N . ALA A 1 391 ? -32.253 -7.280 1.697 1.00 75.69 391 ALA A N 1
ATOM 2922 C CA . ALA A 1 391 ? -33.334 -6.309 1.531 1.00 75.69 391 ALA A CA 1
ATOM 2923 C C . ALA A 1 391 ? -33.556 -5.921 0.058 1.00 75.69 391 ALA A C 1
ATOM 2925 O O . ALA A 1 391 ? -34.613 -5.395 -0.286 1.00 75.69 391 ALA A O 1
ATOM 2926 N N . LEU A 1 392 ? -32.564 -6.180 -0.798 1.00 78.56 392 LEU A N 1
ATOM 2927 C CA . LEU A 1 392 ? -32.615 -6.042 -2.252 1.00 78.56 392 LEU A CA 1
ATOM 2928 C C . LEU A 1 392 ? -32.335 -7.399 -2.896 1.00 78.56 392 LEU A C 1
ATOM 2930 O O . LEU A 1 392 ? -31.589 -8.201 -2.338 1.00 78.56 392 LEU A O 1
ATOM 2934 N N . THR A 1 393 ? -32.898 -7.649 -4.078 1.00 84.75 393 THR A N 1
ATOM 2935 C CA . THR A 1 393 ? -32.518 -8.821 -4.875 1.00 84.75 393 THR A CA 1
ATOM 2936 C C . THR A 1 393 ? -31.057 -8.676 -5.290 1.00 84.75 393 THR A C 1
ATOM 2938 O O . THR A 1 393 ? -30.703 -7.719 -5.978 1.00 84.75 393 THR A O 1
ATOM 2941 N N . ILE A 1 394 ? -30.222 -9.610 -4.841 1.00 86.12 394 ILE A N 1
ATOM 2942 C CA . ILE A 1 394 ? -28.828 -9.737 -5.260 1.00 86.12 394 ILE A CA 1
ATOM 2943 C C . ILE A 1 394 ? -28.773 -10.934 -6.201 1.00 86.12 394 ILE A C 1
ATOM 2945 O O . ILE A 1 394 ? -29.054 -12.061 -5.797 1.00 86.12 394 ILE A O 1
ATOM 2949 N N . GLU A 1 395 ? -28.462 -10.665 -7.460 1.00 88.69 395 GLU A N 1
ATOM 2950 C CA . GLU A 1 395 ? -28.345 -11.673 -8.503 1.00 88.69 395 GLU A CA 1
ATOM 2951 C C . GLU A 1 395 ? -27.087 -12.526 -8.289 1.00 88.69 395 GLU A C 1
ATOM 2953 O O . GLU A 1 395 ? -26.055 -12.039 -7.815 1.00 88.69 395 GLU A O 1
ATOM 2958 N N . THR A 1 396 ? -27.171 -13.809 -8.633 1.00 84.94 396 THR A N 1
ATOM 2959 C CA . THR A 1 396 ? -26.084 -14.777 -8.436 1.00 84.94 396 THR A CA 1
ATOM 2960 C C . THR A 1 396 ? -25.072 -14.750 -9.583 1.00 84.94 396 THR A C 1
ATOM 2962 O O . THR A 1 396 ? -25.286 -14.129 -10.626 1.00 84.94 396 THR A O 1
ATOM 2965 N N . SER A 1 397 ? -23.968 -15.484 -9.422 1.00 82.00 397 SER A N 1
ATOM 2966 C CA . SER A 1 397 ? -22.946 -15.662 -10.460 1.00 82.00 397 SER A CA 1
ATOM 2967 C C . SER A 1 397 ? -23.508 -16.142 -11.809 1.00 82.00 397 SER A C 1
ATOM 2969 O O . SER A 1 397 ? -22.985 -15.751 -12.851 1.00 82.00 397 SER A O 1
ATOM 2971 N N . ASP A 1 398 ? -24.589 -16.930 -11.814 1.00 84.19 398 ASP A N 1
ATOM 2972 C CA . ASP A 1 398 ? -25.235 -17.418 -13.043 1.00 84.19 398 ASP A CA 1
ATOM 2973 C C . ASP A 1 398 ? -25.825 -16.270 -13.869 1.00 84.19 398 ASP A C 1
ATOM 2975 O O . ASP A 1 398 ? -25.641 -16.202 -15.083 1.00 84.19 398 ASP A O 1
ATOM 2979 N N . TRP A 1 399 ? -26.460 -15.303 -13.203 1.00 88.75 399 TRP A N 1
ATOM 2980 C CA . TRP A 1 399 ? -26.984 -14.108 -13.860 1.00 88.75 399 TRP A CA 1
ATOM 2981 C C . TRP A 1 399 ? -25.862 -13.301 -14.519 1.00 88.75 399 TRP A C 1
ATOM 2983 O O . TRP A 1 399 ? -26.020 -12.832 -15.646 1.00 88.75 399 TRP A O 1
ATOM 2993 N N . VAL A 1 400 ? -24.710 -13.186 -13.845 1.00 85.88 400 VAL A N 1
ATOM 2994 C CA . VAL A 1 400 ? -23.521 -12.490 -14.366 1.00 85.88 400 VAL A CA 1
ATOM 2995 C C . VAL A 1 400 ? -22.943 -13.223 -15.578 1.00 85.88 400 VAL A C 1
ATOM 2997 O O . VAL A 1 400 ? -22.501 -12.576 -16.528 1.00 85.88 400 VAL A O 1
ATOM 3000 N N . ALA A 1 401 ? -22.975 -14.558 -15.585 1.00 85.69 401 ALA A N 1
ATOM 3001 C CA . ALA A 1 401 ? -22.516 -15.379 -16.705 1.00 85.69 401 ALA A CA 1
ATOM 3002 C C . ALA A 1 401 ? -23.396 -15.239 -17.961 1.00 85.69 401 ALA A C 1
ATOM 3004 O O . ALA A 1 401 ? -22.901 -15.390 -19.075 1.00 85.69 401 ALA A O 1
ATOM 3005 N N . GLU A 1 402 ? -24.679 -14.914 -17.797 1.00 88.06 402 GLU A N 1
ATOM 3006 C CA . GLU A 1 402 ? -25.614 -14.683 -18.905 1.00 88.06 402 GLU A CA 1
ATOM 3007 C C . GLU A 1 402 ? -25.522 -13.276 -19.518 1.00 88.06 402 GLU A C 1
ATOM 3009 O O . GLU A 1 402 ? -26.153 -13.011 -20.543 1.00 88.06 402 GLU A O 1
ATOM 3014 N N . ARG A 1 403 ? -24.807 -12.339 -18.883 1.00 89.94 403 ARG A N 1
ATOM 3015 C CA . ARG A 1 403 ? -24.649 -10.971 -19.399 1.00 89.94 403 ARG A CA 1
ATOM 3016 C C . ARG A 1 403 ? -23.593 -10.882 -20.499 1.00 89.94 403 ARG A C 1
ATOM 3018 O O . ARG A 1 403 ? -22.692 -11.715 -20.600 1.00 89.94 403 ARG A O 1
ATOM 3025 N N . ASP A 1 404 ? -23.687 -9.829 -21.308 1.00 87.56 404 ASP A N 1
ATOM 3026 C CA . ASP A 1 404 ? -22.731 -9.576 -22.383 1.00 87.56 404 ASP A CA 1
ATOM 3027 C C . ASP A 1 404 ? -21.326 -9.277 -21.804 1.00 87.56 404 ASP A C 1
ATOM 3029 O O . ASP A 1 404 ? -21.166 -8.341 -21.017 1.00 87.56 404 ASP A O 1
ATOM 3033 N N . PRO A 1 405 ? -20.278 -10.030 -22.186 1.00 87.44 405 PRO A N 1
ATOM 3034 C CA . PRO A 1 405 ? -18.916 -9.831 -21.684 1.00 87.44 405 PRO A CA 1
ATOM 3035 C C . PRO A 1 405 ? -18.305 -8.452 -22.013 1.00 87.44 405 PRO A C 1
ATOM 3037 O O . PRO A 1 405 ? -17.318 -8.055 -21.378 1.00 87.44 405 PRO A O 1
ATOM 3040 N N . GLY A 1 406 ? -18.851 -7.730 -22.998 1.00 87.75 406 GLY A N 1
ATOM 3041 C CA . GLY A 1 406 ? -18.444 -6.378 -23.387 1.00 87.75 406 GLY A CA 1
ATOM 3042 C C . GLY A 1 406 ? -19.011 -5.258 -22.508 1.00 87.75 406 GLY A C 1
ATOM 3043 O O . GLY A 1 406 ? -18.568 -4.116 -22.628 1.00 87.75 406 GLY A O 1
ATOM 3044 N N . HIS A 1 407 ? -19.961 -5.567 -21.625 1.00 91.44 407 HIS A N 1
ATOM 3045 C CA . HIS A 1 407 ? -20.560 -4.603 -20.707 1.00 91.44 407 HIS A CA 1
ATOM 3046 C C . HIS A 1 407 ? -19.688 -4.350 -19.468 1.00 91.44 407 HIS A C 1
ATOM 3048 O O . HIS A 1 407 ? -18.693 -5.034 -19.208 1.00 91.44 407 HIS A O 1
ATOM 3054 N N . TYR A 1 408 ? -20.069 -3.340 -18.692 1.00 91.75 408 TYR A N 1
ATOM 3055 C CA . TYR A 1 408 ? -19.358 -2.843 -17.523 1.00 91.75 408 TYR A CA 1
ATOM 3056 C C . TYR A 1 408 ? -20.240 -2.903 -16.278 1.00 91.75 408 TYR A C 1
ATOM 3058 O O . TYR A 1 408 ? -21.445 -2.684 -16.338 1.00 91.75 408 TYR A O 1
ATOM 3066 N N . SER A 1 409 ? -19.622 -3.132 -15.127 1.00 92.38 409 SER A N 1
ATOM 3067 C CA . SER A 1 409 ? -20.273 -3.061 -13.823 1.00 92.38 409 SER A CA 1
ATOM 3068 C C . SER A 1 409 ? -19.351 -2.393 -12.809 1.00 92.38 409 SER A C 1
ATOM 3070 O O . SER A 1 409 ? -18.126 -2.400 -12.964 1.00 92.38 409 SER A O 1
ATOM 3072 N N . ILE A 1 410 ? -19.923 -1.782 -11.776 1.00 90.94 410 ILE A N 1
ATOM 3073 C CA . ILE A 1 410 ? -19.157 -1.105 -10.727 1.00 90.94 410 ILE A CA 1
ATOM 3074 C C . ILE A 1 410 ? -18.999 -2.060 -9.551 1.00 90.94 410 ILE A C 1
ATOM 3076 O O . ILE A 1 410 ? -19.993 -2.488 -8.973 1.00 90.94 410 ILE A O 1
ATOM 3080 N N . GLN A 1 411 ? -17.767 -2.365 -9.152 1.00 92.12 411 GLN A N 1
ATOM 3081 C CA . GLN A 1 411 ? -17.537 -3.116 -7.920 1.00 92.12 411 GLN A CA 1
ATOM 3082 C C . GLN A 1 411 ? -17.596 -2.162 -6.731 1.00 92.12 411 GLN A C 1
ATOM 3084 O O . GLN A 1 411 ? -16.815 -1.214 -6.655 1.00 92.12 411 GLN A O 1
ATOM 3089 N N . LEU A 1 412 ? -18.514 -2.428 -5.807 1.00 88.12 412 LEU A N 1
ATOM 3090 C CA . LEU A 1 412 ? -18.733 -1.594 -4.630 1.00 88.12 412 LEU A CA 1
ATOM 3091 C C . LEU A 1 412 ? -17.933 -2.059 -3.417 1.00 88.12 412 LEU A C 1
ATOM 3093 O O . LEU A 1 412 ? -17.481 -1.233 -2.630 1.00 88.12 412 LEU A O 1
ATOM 3097 N N . LEU A 1 413 ? -17.810 -3.374 -3.236 1.00 87.38 413 LEU A N 1
ATOM 3098 C CA . LEU A 1 413 ? -17.163 -3.967 -2.073 1.00 87.38 413 LEU A CA 1
ATOM 3099 C C . LEU A 1 413 ? -16.647 -5.365 -2.414 1.00 87.38 413 LEU A C 1
ATOM 3101 O O . LEU A 1 413 ? -17.260 -6.085 -3.201 1.00 87.38 413 LEU A O 1
ATOM 3105 N N . GLY A 1 414 ? -15.537 -5.751 -1.795 1.00 85.88 414 GLY A N 1
ATOM 3106 C CA . GLY A 1 414 ? -15.120 -7.142 -1.697 1.00 85.88 414 GLY A CA 1
ATOM 3107 C C . GLY A 1 414 ? -14.895 -7.507 -0.231 1.00 85.88 414 GLY A C 1
ATOM 3108 O O . GLY A 1 414 ? -14.362 -6.697 0.528 1.00 85.88 414 GLY A O 1
ATOM 3109 N N . ALA A 1 415 ? -15.345 -8.687 0.185 1.00 83.75 415 ALA A N 1
ATOM 3110 C CA . ALA A 1 415 ? -15.224 -9.138 1.564 1.00 83.75 415 ALA A CA 1
ATOM 3111 C C . ALA A 1 415 ? -15.009 -10.651 1.657 1.00 83.75 415 ALA A C 1
ATOM 3113 O O . ALA A 1 415 ? -15.531 -11.428 0.862 1.00 83.75 415 ALA A O 1
ATOM 3114 N N . TYR A 1 416 ? -14.317 -11.085 2.712 1.00 80.94 416 TYR A N 1
ATOM 3115 C CA . TYR A 1 416 ? -14.124 -12.506 3.032 1.00 80.94 416 TYR A CA 1
ATOM 3116 C C . TYR A 1 416 ? -15.385 -13.201 3.580 1.00 80.94 416 TYR A C 1
ATOM 3118 O O . TYR A 1 416 ? -15.365 -14.400 3.845 1.00 80.94 416 TYR A O 1
ATOM 3126 N N . ARG A 1 417 ? -16.477 -12.458 3.800 1.00 81.38 417 ARG A N 1
ATOM 3127 C CA . ARG A 1 417 ? -17.736 -12.974 4.351 1.00 81.38 417 ARG A CA 1
ATOM 3128 C C . ARG A 1 417 ? -18.914 -12.518 3.504 1.00 81.38 417 ARG A C 1
ATOM 3130 O O . ARG A 1 417 ? -19.109 -11.319 3.317 1.00 81.38 417 ARG A O 1
ATOM 3137 N N . GLU A 1 418 ? -19.743 -13.467 3.083 1.00 80.75 418 GLU A N 1
ATOM 3138 C CA . GLU A 1 418 ? -20.968 -13.201 2.321 1.00 80.75 418 GLU A CA 1
ATOM 3139 C C . GLU A 1 418 ? -21.926 -12.279 3.093 1.00 80.75 418 GLU A C 1
ATOM 3141 O O . GLU A 1 418 ? -22.434 -11.295 2.558 1.00 80.75 418 GLU A O 1
ATOM 3146 N N . GLY A 1 419 ? -22.079 -12.513 4.401 1.00 80.88 419 GLY A N 1
ATOM 3147 C CA . GLY A 1 419 ? -22.908 -11.672 5.268 1.00 80.88 419 GLY A CA 1
ATOM 3148 C C . GLY A 1 419 ? -22.482 -10.199 5.300 1.00 80.88 419 GLY A C 1
ATOM 3149 O O . GLY A 1 419 ? -23.332 -9.328 5.460 1.00 80.88 419 GLY A O 1
ATOM 3150 N N . SER A 1 420 ? -21.195 -9.892 5.093 1.00 82.25 420 SER A N 1
ATOM 3151 C CA . SER A 1 420 ? -20.711 -8.506 5.017 1.00 82.25 420 SER A CA 1
ATOM 3152 C C . SER A 1 420 ? -21.162 -7.808 3.734 1.00 82.25 420 SER A C 1
ATOM 3154 O O . SER A 1 420 ? -21.485 -6.623 3.769 1.00 82.25 420 SER A O 1
ATOM 3156 N N . ILE A 1 421 ? -21.249 -8.544 2.624 1.00 86.31 421 ILE A N 1
ATOM 3157 C CA . ILE A 1 421 ? -21.793 -8.029 1.366 1.00 86.31 421 ILE A CA 1
ATOM 3158 C C . ILE A 1 421 ? -23.292 -7.754 1.501 1.00 86.31 421 ILE A C 1
ATOM 3160 O O . ILE A 1 421 ? -23.763 -6.682 1.116 1.00 86.31 421 ILE A O 1
ATOM 3164 N N . ILE A 1 422 ? -24.035 -8.684 2.107 1.00 86.38 422 ILE A N 1
ATOM 3165 C CA . ILE A 1 422 ? -25.478 -8.527 2.317 1.00 86.38 422 ILE A CA 1
ATOM 3166 C C . ILE A 1 422 ? -25.773 -7.366 3.278 1.00 86.38 422 ILE A C 1
ATOM 3168 O O . ILE A 1 422 ? -26.651 -6.549 3.003 1.00 86.38 422 ILE A O 1
ATOM 3172 N N . ALA A 1 423 ? -25.022 -7.243 4.377 1.00 84.06 423 ALA A N 1
ATOM 3173 C CA . ALA A 1 423 ? -25.156 -6.125 5.311 1.00 84.06 423 ALA A CA 1
ATOM 3174 C C . ALA A 1 423 ? -24.913 -4.777 4.614 1.00 84.06 423 ALA A C 1
ATOM 3176 O O . ALA A 1 423 ? -25.736 -3.870 4.729 1.00 84.06 423 ALA A O 1
ATOM 3177 N N . TYR A 1 424 ? -23.854 -4.681 3.809 1.00 86.69 424 TYR A N 1
ATOM 3178 C CA . TYR A 1 424 ? -23.534 -3.472 3.056 1.00 86.69 424 TYR A CA 1
ATOM 3179 C C . TYR A 1 424 ? -24.617 -3.102 2.029 1.00 86.69 424 TYR A C 1
ATOM 3181 O O . TYR A 1 424 ? -24.997 -1.933 1.910 1.00 86.69 424 TYR A O 1
ATOM 3189 N N . ALA A 1 425 ? -25.158 -4.092 1.313 1.00 86.81 425 ALA A N 1
ATOM 3190 C CA . ALA A 1 425 ? -26.274 -3.886 0.392 1.00 86.81 425 ALA A CA 1
ATOM 3191 C C . ALA A 1 425 ? -27.539 -3.410 1.131 1.00 86.81 425 ALA A C 1
ATOM 3193 O O . ALA A 1 425 ? -28.229 -2.506 0.657 1.00 86.81 425 ALA A O 1
ATOM 3194 N N . ASN A 1 426 ? -27.816 -3.963 2.315 1.00 87.25 426 ASN A N 1
ATOM 3195 C CA . ASN A 1 426 ? -28.966 -3.600 3.144 1.00 87.25 426 ASN A CA 1
ATOM 3196 C C . ASN A 1 426 ? -28.863 -2.176 3.702 1.00 87.25 426 ASN A C 1
ATOM 3198 O O . ASN A 1 426 ? -29.836 -1.422 3.649 1.00 87.25 426 ASN A O 1
ATOM 3202 N N . GLU A 1 427 ? -27.690 -1.791 4.205 1.00 85.88 427 GLU A N 1
ATOM 3203 C CA . GLU A 1 427 ? -27.417 -0.442 4.717 1.00 85.88 427 GLU A CA 1
ATOM 3204 C C . GLU A 1 427 ? -27.625 0.630 3.640 1.00 85.88 427 GLU A C 1
ATOM 3206 O O . GLU A 1 427 ? -28.143 1.714 3.917 1.00 85.88 427 GLU A O 1
ATOM 3211 N N . ASN A 1 428 ? -27.303 0.296 2.388 1.00 87.06 428 ASN A N 1
ATOM 3212 C CA . ASN A 1 428 ? -27.356 1.212 1.252 1.00 87.06 428 ASN A CA 1
ATOM 3213 C C . ASN A 1 428 ? -28.562 0.979 0.323 1.00 87.06 428 ASN A C 1
ATOM 3215 O O . ASN A 1 428 ? -28.638 1.563 -0.763 1.00 87.06 428 ASN A O 1
ATOM 3219 N N . ALA A 1 429 ? -29.547 0.185 0.755 1.00 83.50 429 ALA A N 1
ATOM 3220 C CA . ALA A 1 429 ? -30.634 -0.294 -0.100 1.00 83.50 429 ALA A CA 1
ATOM 3221 C C . ALA A 1 429 ? -31.461 0.828 -0.757 1.00 83.50 429 ALA A C 1
ATOM 3223 O O . ALA A 1 429 ? -31.946 0.690 -1.878 1.00 83.50 429 ALA A O 1
ATOM 3224 N N . ARG A 1 430 ? -31.595 1.978 -0.081 1.00 82.00 430 ARG A N 1
ATOM 3225 C CA . ARG A 1 430 ? -32.331 3.146 -0.602 1.00 82.00 430 ARG A CA 1
ATOM 3226 C C . ARG A 1 430 ? -31.696 3.759 -1.850 1.00 82.00 430 ARG A C 1
ATOM 3228 O O . ARG A 1 430 ? -32.401 4.391 -2.628 1.00 82.00 430 ARG A O 1
ATOM 3235 N N . VAL A 1 431 ? -30.382 3.622 -1.998 1.00 82.06 431 VAL A N 1
ATOM 3236 C CA . VAL A 1 431 ? -29.602 4.241 -3.076 1.00 82.06 431 VAL A CA 1
ATOM 3237 C C . VAL A 1 431 ? -29.315 3.221 -4.171 1.00 82.06 431 VAL A C 1
ATOM 3239 O O . VAL A 1 431 ? -29.452 3.539 -5.352 1.00 82.06 431 VAL A O 1
ATOM 3242 N N . LEU A 1 432 ? -28.966 1.997 -3.766 1.00 85.06 432 LEU A N 1
ATOM 3243 C CA . LEU A 1 432 ? -28.563 0.909 -4.656 1.00 85.06 432 LEU A CA 1
ATOM 3244 C C . LEU A 1 432 ? -29.735 0.219 -5.371 1.00 85.06 432 LEU A C 1
ATOM 3246 O O . LEU A 1 432 ? -29.508 -0.620 -6.230 1.00 85.06 432 LEU A O 1
ATOM 3250 N N . GLY A 1 433 ? -30.986 0.578 -5.077 1.00 82.12 433 GLY A N 1
ATOM 3251 C CA . GLY A 1 433 ? -32.159 0.012 -5.756 1.00 82.12 433 GLY A CA 1
ATOM 3252 C C . GLY A 1 433 ? -32.393 0.506 -7.193 1.00 82.12 433 GLY A C 1
ATOM 3253 O O . GLY A 1 433 ? -33.381 0.109 -7.803 1.00 82.12 433 GLY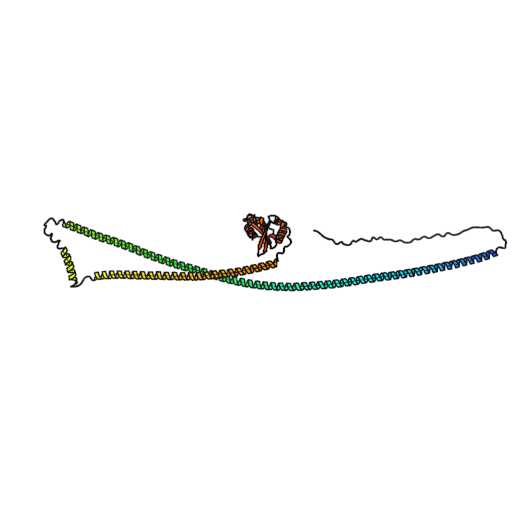 A O 1
ATOM 3254 N N . GLN A 1 434 ? -31.549 1.399 -7.725 1.00 83.44 434 GLN A N 1
ATOM 3255 C CA . GLN A 1 434 ? -31.717 1.974 -9.071 1.00 83.44 434 GLN A CA 1
ATOM 3256 C C . GLN A 1 434 ? -31.248 1.048 -10.198 1.00 83.44 434 GLN A C 1
ATOM 3258 O O . GLN A 1 434 ? -31.788 1.112 -11.300 1.00 83.44 434 GLN A O 1
ATOM 3263 N N . TYR A 1 435 ? -30.265 0.195 -9.925 1.00 88.00 435 TYR A N 1
ATOM 3264 C CA . TYR A 1 435 ? -29.691 -0.743 -10.884 1.00 88.00 435 TYR A CA 1
ATOM 3265 C C . TYR A 1 435 ? -29.610 -2.138 -10.252 1.00 88.00 435 TYR A C 1
ATOM 3267 O O . TYR A 1 435 ? -29.618 -2.245 -9.023 1.00 88.00 435 TYR A O 1
ATOM 3275 N N . PRO A 1 436 ? -29.545 -3.215 -11.057 1.00 88.81 436 PRO A N 1
ATOM 3276 C CA . PRO A 1 436 ? -29.398 -4.564 -10.522 1.00 88.81 436 PRO A CA 1
ATOM 3277 C C . PRO A 1 436 ? -28.109 -4.693 -9.705 1.00 88.81 436 PRO A C 1
ATOM 3279 O O . PRO A 1 436 ? -27.056 -4.183 -10.095 1.00 88.81 436 PRO A O 1
ATOM 3282 N N . LEU A 1 437 ? -28.200 -5.391 -8.575 1.00 91.56 437 LEU A N 1
ATOM 3283 C CA . LEU A 1 437 ? -27.047 -5.805 -7.785 1.00 91.56 437 LEU A CA 1
ATOM 3284 C C . LEU A 1 437 ? -26.724 -7.253 -8.118 1.00 91.56 437 LEU A C 1
ATOM 3286 O O . LEU A 1 437 ? -27.631 -8.074 -8.212 1.00 91.56 437 LEU A O 1
ATOM 3290 N N . SER A 1 438 ? -25.444 -7.572 -8.248 1.00 89.56 438 SER A N 1
ATOM 3291 C CA . SER A 1 438 ? -24.989 -8.953 -8.399 1.00 89.56 438 SER A CA 1
ATOM 3292 C C . SER A 1 438 ? -23.838 -9.243 -7.451 1.00 89.56 438 SER A C 1
ATOM 3294 O O . SER A 1 438 ? -23.057 -8.351 -7.116 1.00 89.56 438 SER A O 1
ATOM 3296 N N . ALA A 1 439 ? -23.750 -10.486 -6.995 1.00 89.62 439 ALA A N 1
ATOM 3297 C CA . ALA A 1 439 ? -22.644 -10.956 -6.183 1.00 89.62 439 ALA A CA 1
ATOM 3298 C C . ALA A 1 439 ? -21.965 -12.145 -6.854 1.00 89.62 439 ALA A C 1
ATOM 3300 O O . ALA A 1 439 ? -22.630 -13.059 -7.343 1.00 89.62 439 ALA A O 1
ATOM 3301 N N . THR A 1 440 ? -20.634 -12.139 -6.848 1.00 87.81 440 THR A N 1
ATOM 3302 C CA . THR A 1 440 ? -19.844 -13.304 -7.253 1.00 87.81 440 THR A CA 1
ATOM 3303 C C . THR A 1 440 ? -18.941 -13.753 -6.122 1.00 87.81 440 THR A C 1
ATOM 3305 O O . THR A 1 440 ? -18.456 -12.947 -5.323 1.00 87.81 440 THR A O 1
ATOM 3308 N N . GLN A 1 441 ? -18.704 -15.057 -6.077 1.00 86.56 441 GLN A N 1
ATOM 3309 C CA . GLN A 1 441 ? -17.684 -15.669 -5.245 1.00 86.56 441 GLN A CA 1
ATOM 3310 C C . GLN A 1 441 ? -16.464 -15.960 -6.120 1.00 86.56 441 GLN A C 1
ATOM 3312 O O . GLN A 1 441 ? -16.603 -16.404 -7.255 1.00 86.56 441 GLN A O 1
ATOM 3317 N N . SER A 1 442 ? -15.287 -15.669 -5.588 1.00 83.56 442 SER A N 1
ATOM 3318 C CA . SER A 1 442 ? -13.984 -15.947 -6.197 1.00 83.56 442 SER A CA 1
ATOM 3319 C C . SER A 1 442 ? -13.027 -16.432 -5.115 1.00 83.56 442 SER A C 1
ATOM 3321 O O . SER A 1 442 ? -13.280 -16.208 -3.926 1.00 83.56 442 SER A O 1
ATOM 3323 N N . GLU A 1 443 ? -11.924 -17.064 -5.493 1.00 79.19 443 GLU A N 1
ATOM 3324 C CA . GLU A 1 443 ? -10.858 -17.389 -4.548 1.00 79.19 443 GLU A CA 1
ATOM 3325 C C . GLU A 1 443 ? -9.803 -16.270 -4.494 1.00 79.19 443 GLU A C 1
ATOM 3327 O O . GLU A 1 443 ? -9.174 -15.923 -5.494 1.00 79.19 443 GLU A O 1
ATOM 3332 N N . TYR A 1 444 ? -9.567 -15.701 -3.309 1.00 76.75 444 TYR A N 1
ATOM 3333 C CA . TYR A 1 444 ? -8.465 -14.768 -3.074 1.00 76.75 444 TYR A CA 1
ATOM 3334 C C . TYR A 1 444 ? -7.601 -15.282 -1.926 1.00 76.75 444 TYR A C 1
ATOM 3336 O O . TYR A 1 444 ? -8.055 -15.406 -0.788 1.00 76.75 444 TYR A O 1
ATOM 3344 N N . ARG A 1 445 ? -6.338 -15.602 -2.241 1.00 72.50 445 ARG A N 1
ATOM 3345 C CA . ARG A 1 445 ? -5.333 -16.101 -1.283 1.00 72.50 445 ARG A CA 1
ATOM 3346 C C . ARG A 1 445 ? -5.795 -17.332 -0.484 1.00 72.50 445 ARG A C 1
ATOM 3348 O O . ARG A 1 445 ? -5.594 -17.393 0.727 1.00 72.50 445 ARG A O 1
ATOM 3355 N N . GLY A 1 446 ? -6.411 -18.312 -1.151 1.00 73.44 446 GLY A N 1
ATOM 3356 C CA . GLY A 1 446 ? -6.860 -19.550 -0.500 1.00 73.44 446 GLY A CA 1
ATOM 3357 C C . GLY A 1 446 ? -8.191 -19.434 0.247 1.00 73.44 446 GLY A C 1
ATOM 3358 O O . GLY A 1 446 ? -8.551 -20.339 0.996 1.00 73.44 446 GLY A O 1
ATOM 3359 N N . ARG A 1 447 ? -8.901 -18.304 0.121 1.00 75.50 447 ARG A N 1
ATOM 3360 C CA . ARG A 1 447 ? -10.148 -18.022 0.846 1.00 75.50 447 ARG A CA 1
ATOM 3361 C C . ARG A 1 447 ? -11.248 -17.587 -0.110 1.00 75.50 447 ARG A C 1
ATOM 3363 O O . ARG A 1 447 ? -10.986 -16.930 -1.113 1.00 75.50 447 ARG A O 1
ATOM 3370 N N . SER A 1 448 ? -12.492 -17.892 0.258 1.00 82.00 448 SER A N 1
ATOM 3371 C CA . SER A 1 448 ? -13.663 -17.348 -0.430 1.00 82.00 448 SER A CA 1
ATOM 3372 C C . SER A 1 448 ? -13.710 -15.829 -0.284 1.00 82.00 448 SER A C 1
ATOM 3374 O O . SER A 1 448 ? -13.661 -15.292 0.824 1.00 82.00 448 SER A O 1
ATOM 3376 N N . TRP A 1 449 ? -13.807 -15.154 -1.419 1.00 86.75 449 TRP A N 1
ATOM 3377 C CA . TRP A 1 449 ? -13.874 -13.713 -1.553 1.00 86.75 449 TRP A CA 1
ATOM 3378 C C . TRP A 1 449 ? -15.126 -13.345 -2.338 1.00 86.75 449 TRP A C 1
ATOM 3380 O O . TRP A 1 449 ? -15.287 -13.717 -3.503 1.00 86.75 449 TRP A O 1
ATOM 3390 N N . TYR A 1 450 ? -16.021 -12.628 -1.671 1.00 87.94 450 TYR A N 1
ATOM 3391 C CA . TYR A 1 450 ? -17.312 -12.225 -2.200 1.00 87.94 450 TYR A CA 1
ATOM 3392 C C . TYR A 1 450 ? -17.214 -10.795 -2.711 1.00 87.94 450 TYR A C 1
ATOM 3394 O O . TYR A 1 450 ? -16.828 -9.899 -1.962 1.00 87.94 450 TYR A O 1
ATOM 3402 N N . ASN A 1 451 ? -17.574 -10.576 -3.972 1.00 89.56 451 ASN A N 1
ATOM 3403 C CA . ASN A 1 451 ? -17.587 -9.259 -4.600 1.00 89.56 451 ASN A CA 1
ATOM 3404 C C . ASN A 1 451 ? -19.026 -8.809 -4.834 1.00 89.56 451 ASN A C 1
ATOM 3406 O O . ASN A 1 451 ? -19.825 -9.577 -5.363 1.00 89.56 451 ASN A O 1
ATOM 3410 N N . LEU A 1 452 ? -19.332 -7.558 -4.491 1.00 91.06 452 LEU A N 1
ATOM 3411 C CA . LEU A 1 452 ? -20.602 -6.908 -4.802 1.00 91.06 452 LEU A CA 1
ATOM 3412 C C . LEU A 1 452 ? -20.443 -5.980 -6.000 1.00 91.06 452 LEU A C 1
ATOM 3414 O O . LEU A 1 452 ? -19.622 -5.057 -5.972 1.00 91.06 452 LEU A O 1
ATOM 3418 N N . PHE A 1 453 ? -21.285 -6.183 -7.002 1.00 91.94 453 PHE A N 1
ATOM 3419 C CA . PHE A 1 453 ? -21.331 -5.399 -8.223 1.00 91.94 453 PHE A CA 1
ATOM 3420 C C . PHE A 1 453 ? -22.661 -4.668 -8.373 1.00 91.94 453 PHE A C 1
ATOM 3422 O O . PHE A 1 453 ? -23.712 -5.139 -7.932 1.00 91.94 453 PHE A O 1
ATOM 3429 N N . TYR A 1 454 ? -22.598 -3.508 -9.016 1.00 92.88 454 TYR A N 1
ATOM 3430 C CA . TYR A 1 454 ? -23.708 -2.592 -9.203 1.00 92.88 454 TYR A CA 1
ATOM 3431 C C . TYR A 1 454 ? -23.858 -2.215 -10.671 1.00 92.88 454 TYR A C 1
ATOM 3433 O O . TYR A 1 454 ? -22.968 -1.603 -11.268 1.00 92.88 454 TYR A O 1
ATOM 3441 N N . GLY A 1 455 ? -25.018 -2.569 -11.217 1.00 91.44 455 GLY A N 1
ATOM 3442 C CA . GLY A 1 455 ? -25.434 -2.280 -12.578 1.00 91.44 455 GLY A CA 1
ATOM 3443 C C . GLY A 1 455 ? -24.842 -3.192 -13.644 1.00 91.44 455 GLY A C 1
ATOM 3444 O O . GLY A 1 455 ? -23.919 -3.970 -13.411 1.00 91.44 455 GLY A O 1
ATOM 3445 N N . ASP A 1 456 ? -25.425 -3.071 -14.829 1.00 92.81 456 ASP A N 1
ATOM 3446 C CA . ASP A 1 456 ? -24.987 -3.674 -16.082 1.00 92.81 456 ASP A CA 1
ATOM 3447 C C . ASP A 1 456 ? -25.071 -2.564 -17.137 1.00 92.81 456 ASP A C 1
ATOM 3449 O O . ASP A 1 456 ? -26.162 -2.152 -17.535 1.00 92.81 456 ASP A O 1
ATOM 3453 N N . PHE A 1 457 ? -23.916 -2.003 -17.487 1.00 92.75 457 PHE A N 1
ATOM 3454 C CA . PHE A 1 457 ? -23.786 -0.814 -18.320 1.00 92.75 457 PHE A CA 1
ATOM 3455 C C . PHE A 1 457 ? -23.184 -1.180 -19.671 1.00 92.75 457 PHE A C 1
ATOM 3457 O O . PHE A 1 457 ? -22.122 -1.797 -19.741 1.00 92.75 457 PHE A O 1
ATOM 3464 N N . ALA A 1 458 ? -23.802 -0.727 -20.759 1.00 90.12 458 ALA A N 1
ATOM 3465 C CA . ALA A 1 458 ? -23.339 -1.066 -22.104 1.00 90.12 458 ALA A CA 1
ATOM 3466 C C . ALA A 1 458 ? -22.009 -0.379 -22.459 1.00 90.12 458 ALA A C 1
ATOM 3468 O O . ALA A 1 458 ? -21.269 -0.842 -23.325 1.00 90.12 458 ALA A O 1
ATOM 3469 N N . THR A 1 459 ? -21.694 0.748 -21.811 1.00 89.69 459 THR A N 1
ATOM 3470 C CA . THR A 1 459 ? -20.482 1.525 -22.095 1.00 89.69 459 THR A CA 1
ATOM 3471 C C . THR A 1 459 ? -19.775 1.991 -20.828 1.00 89.69 459 THR A C 1
ATOM 3473 O O . THR A 1 459 ? -20.397 2.262 -19.801 1.00 89.69 459 THR A O 1
ATOM 3476 N N . PHE A 1 460 ? -18.459 2.185 -20.928 1.00 86.19 460 PHE A N 1
ATOM 3477 C CA . PHE A 1 460 ? -17.656 2.735 -19.835 1.00 86.19 460 PHE A CA 1
ATOM 3478 C C . PHE A 1 460 ? -18.136 4.126 -19.388 1.00 86.19 460 PHE A C 1
ATOM 3480 O O . PHE A 1 460 ? -18.138 4.427 -18.199 1.00 86.19 460 PHE A O 1
ATOM 3487 N N . SER A 1 461 ? -18.576 4.974 -20.325 1.00 87.56 461 SER A N 1
ATOM 3488 C CA . SER A 1 461 ? -19.068 6.325 -20.011 1.00 87.56 461 SER A CA 1
ATOM 3489 C C . SER A 1 461 ? -20.345 6.305 -19.166 1.00 87.56 461 SER A C 1
ATOM 3491 O O . SER A 1 461 ? -20.553 7.192 -18.337 1.00 87.56 461 SER A O 1
ATOM 3493 N N . GLU A 1 462 ? -21.205 5.312 -19.383 1.00 89.00 462 GLU A N 1
ATOM 3494 C CA . GLU A 1 462 ? -22.429 5.114 -18.610 1.00 89.00 462 GLU A CA 1
ATOM 3495 C C . GLU A 1 462 ? -22.101 4.631 -17.192 1.00 89.00 462 GLU A C 1
ATOM 3497 O O . GLU A 1 462 ? -22.579 5.216 -16.220 1.00 89.00 462 GLU A O 1
ATOM 3502 N N . ALA A 1 463 ? -21.183 3.665 -17.070 1.00 88.31 463 ALA A N 1
ATOM 3503 C CA . ALA A 1 463 ? -20.670 3.210 -15.780 1.00 88.31 463 ALA A CA 1
ATOM 3504 C C . ALA A 1 463 ? -19.985 4.344 -14.995 1.00 88.31 463 ALA A C 1
ATOM 3506 O O . ALA A 1 463 ? -20.196 4.479 -13.794 1.00 88.31 463 ALA A O 1
ATOM 3507 N N . LEU A 1 464 ? -19.216 5.208 -15.663 1.00 89.94 464 LEU A N 1
ATOM 3508 C CA . LEU A 1 464 ? -18.582 6.367 -15.030 1.00 89.94 464 LEU A CA 1
ATOM 3509 C C . LEU A 1 464 ? -19.613 7.376 -14.514 1.00 89.94 464 LEU A C 1
ATOM 3511 O O . LEU A 1 464 ? -19.506 7.850 -13.388 1.00 89.94 464 LEU A O 1
ATOM 3515 N N . SER A 1 465 ? -20.659 7.643 -15.295 1.00 90.19 465 SER A N 1
ATOM 3516 C CA . SER A 1 465 ? -21.742 8.538 -14.869 1.00 90.19 465 SER A CA 1
ATOM 3517 C C . SER A 1 465 ? -22.501 7.974 -13.662 1.00 90.19 465 SER A C 1
ATOM 3519 O O . SER A 1 465 ? -22.859 8.716 -12.748 1.00 90.19 465 SER A O 1
ATOM 3521 N N . ALA A 1 466 ? -22.725 6.656 -13.632 1.00 88.75 466 ALA A N 1
ATOM 3522 C CA . ALA A 1 466 ? -23.349 5.978 -12.501 1.00 88.75 466 ALA A CA 1
ATOM 3523 C C . ALA A 1 466 ? -22.452 5.969 -11.250 1.00 88.75 466 ALA A C 1
ATOM 3525 O O . ALA A 1 466 ? -22.964 6.121 -10.143 1.00 88.75 466 ALA A O 1
ATOM 3526 N N . LEU A 1 467 ? -21.131 5.846 -11.423 1.00 88.94 467 LEU A N 1
ATOM 3527 C CA . LEU A 1 467 ? -20.135 5.954 -10.354 1.00 88.94 467 LEU A CA 1
ATOM 3528 C C . LEU A 1 467 ? -20.134 7.356 -9.728 1.00 88.94 467 LEU A C 1
ATOM 3530 O O . LEU A 1 467 ? -20.179 7.486 -8.506 1.00 88.94 467 LEU A O 1
ATOM 3534 N N . ASP A 1 468 ? -20.146 8.402 -10.555 1.00 88.25 468 ASP A N 1
ATOM 3535 C CA . ASP A 1 468 ? -20.176 9.799 -10.104 1.00 88.25 468 ASP A CA 1
ATOM 3536 C C . ASP A 1 468 ? -21.492 10.168 -9.405 1.00 88.25 468 ASP A C 1
ATOM 3538 O O . ASP A 1 468 ? -21.509 11.011 -8.502 1.00 88.25 468 ASP A O 1
ATOM 3542 N N . ALA A 1 469 ? -22.591 9.510 -9.783 1.00 88.19 469 ALA A N 1
ATOM 3543 C CA . ALA A 1 469 ? -23.897 9.667 -9.152 1.00 88.19 469 ALA A CA 1
ATOM 3544 C C . ALA A 1 469 ? -23.998 8.998 -7.766 1.00 88.19 469 ALA A C 1
ATOM 3546 O O . ALA A 1 469 ? -24.983 9.224 -7.053 1.00 88.19 469 ALA A O 1
ATOM 3547 N N . LEU A 1 470 ? -23.011 8.191 -7.353 1.00 87.81 470 LEU A N 1
ATOM 3548 C CA . LEU A 1 470 ? -23.019 7.568 -6.031 1.00 87.81 470 LEU A CA 1
ATOM 3549 C C . LEU A 1 470 ? -22.827 8.614 -4.911 1.00 87.81 470 LEU A C 1
ATOM 3551 O O . LEU A 1 470 ? -21.986 9.519 -5.009 1.00 87.81 470 LEU A O 1
ATOM 3555 N N . PRO A 1 471 ? -23.561 8.484 -3.790 1.00 86.44 471 PRO A N 1
ATOM 3556 C CA . PRO A 1 471 ? -23.337 9.278 -2.591 1.00 86.44 471 PRO A CA 1
ATOM 3557 C C . PRO A 1 471 ? -21.874 9.242 -2.125 1.00 86.44 471 PRO A C 1
ATOM 3559 O O . PRO A 1 471 ? -21.215 8.213 -2.283 1.00 86.44 471 PRO A O 1
ATOM 3562 N N . PRO A 1 472 ? -21.376 10.319 -1.490 1.00 77.88 472 PRO A N 1
ATOM 3563 C CA . PRO A 1 472 ? -19.990 10.402 -1.022 1.00 77.88 472 PRO A CA 1
ATOM 3564 C C . PRO A 1 472 ? -19.557 9.190 -0.188 1.00 77.88 472 PRO A C 1
ATOM 3566 O O . PRO A 1 472 ? -18.550 8.575 -0.504 1.00 77.88 472 PRO A O 1
ATOM 3569 N N . GLY A 1 473 ? -20.390 8.750 0.764 1.00 78.12 473 GLY A N 1
ATOM 3570 C CA . GLY A 1 473 ? -20.061 7.609 1.630 1.00 78.12 473 GLY A CA 1
ATOM 3571 C C . GLY A 1 473 ? -19.903 6.263 0.909 1.00 78.12 473 GLY A C 1
ATOM 3572 O O . GLY A 1 473 ? -19.234 5.379 1.426 1.00 78.12 473 GLY A O 1
ATOM 3573 N N . LEU A 1 474 ? -20.476 6.097 -0.290 1.00 81.56 474 LEU A N 1
ATOM 3574 C CA . LEU A 1 474 ? -20.256 4.912 -1.133 1.00 81.56 474 LEU A CA 1
ATOM 3575 C C . LEU A 1 474 ? -19.004 5.063 -2.011 1.00 81.56 474 LEU A C 1
ATOM 3577 O O . LEU A 1 474 ? -18.382 4.064 -2.365 1.00 81.56 474 LEU A O 1
ATOM 3581 N N . ARG A 1 475 ? -18.622 6.300 -2.352 1.00 80.56 475 ARG A N 1
ATOM 3582 C CA . ARG A 1 475 ? -17.403 6.609 -3.114 1.00 80.56 475 ARG A CA 1
ATOM 3583 C C . ARG A 1 475 ? -16.138 6.547 -2.261 1.00 80.56 475 ARG A C 1
ATOM 3585 O O . ARG A 1 475 ? -15.080 6.228 -2.794 1.00 80.56 475 ARG A O 1
ATOM 3592 N N . ASP A 1 476 ? -16.250 6.773 -0.955 1.00 75.06 476 ASP A N 1
ATOM 3593 C CA . ASP A 1 476 ? -15.124 6.690 -0.014 1.00 75.06 476 ASP A CA 1
ATOM 3594 C C . ASP A 1 476 ? -14.505 5.279 0.051 1.00 75.06 476 ASP A C 1
ATOM 3596 O O . ASP A 1 476 ? -13.319 5.136 0.339 1.00 75.06 476 ASP A O 1
ATOM 3600 N N . ASN A 1 477 ? -15.269 4.241 -0.313 1.00 73.62 477 ASN A N 1
ATOM 3601 C CA . ASN A 1 477 ? -14.789 2.856 -0.417 1.00 73.62 477 ASN A CA 1
ATOM 3602 C C . ASN A 1 477 ? -13.989 2.565 -1.702 1.00 73.62 477 ASN A C 1
ATOM 3604 O O . ASN A 1 477 ? -13.609 1.421 -1.942 1.00 73.62 477 ASN A O 1
ATOM 3608 N N . GLY A 1 478 ? -13.738 3.580 -2.536 1.00 79.94 478 GLY A N 1
ATOM 3609 C CA . GLY A 1 478 ? -12.976 3.455 -3.779 1.00 79.94 478 GLY A CA 1
ATOM 3610 C C . GLY A 1 478 ? -13.584 2.503 -4.820 1.00 79.94 478 GLY A C 1
ATOM 3611 O O . GLY A 1 478 ? -12.848 1.667 -5.349 1.00 79.94 478 GLY A O 1
ATOM 3612 N N . PRO A 1 479 ? -14.893 2.589 -5.138 1.00 87.50 479 PRO A N 1
ATOM 3613 C CA . PRO A 1 479 ? -15.505 1.735 -6.146 1.00 87.50 479 PRO A CA 1
ATOM 3614 C C . PRO A 1 479 ? -14.846 1.934 -7.516 1.00 87.50 479 PRO A C 1
ATOM 3616 O O . PRO A 1 479 ? -14.590 3.060 -7.945 1.00 87.50 479 PRO A O 1
ATOM 3619 N N . TRP A 1 480 ? -14.592 0.833 -8.223 1.00 89.62 480 TRP A N 1
ATOM 3620 C CA . TRP A 1 480 ? -13.989 0.849 -9.561 1.00 89.62 480 TRP A CA 1
ATOM 3621 C C . TRP A 1 480 ? -14.907 0.211 -10.606 1.00 89.62 480 TRP A C 1
ATOM 3623 O O . TRP A 1 480 ? -15.813 -0.564 -10.296 1.00 89.62 480 TRP A O 1
ATOM 3633 N N . ILE A 1 481 ? -14.671 0.534 -11.872 1.00 89.69 481 ILE A N 1
ATOM 3634 C CA . ILE A 1 481 ? -15.423 -0.028 -12.995 1.00 89.69 481 ILE A CA 1
ATOM 3635 C C . ILE A 1 481 ? -14.674 -1.259 -13.507 1.00 89.69 481 ILE A C 1
ATOM 3637 O O . ILE A 1 481 ? -13.479 -1.187 -13.796 1.00 89.69 481 ILE A O 1
ATOM 3641 N N . ARG A 1 482 ? -15.379 -2.382 -13.650 1.00 89.44 482 ARG A N 1
ATOM 3642 C CA . ARG A 1 482 ? -14.869 -3.628 -14.233 1.00 89.44 482 ARG A CA 1
ATOM 3643 C C . ARG A 1 482 ? -15.690 -4.034 -15.448 1.00 89.44 482 ARG A C 1
ATOM 3645 O O . ARG A 1 482 ? -16.875 -3.731 -15.531 1.00 89.44 482 ARG A O 1
ATOM 3652 N N . THR A 1 483 ? -15.060 -4.731 -16.388 1.00 90.00 483 THR A N 1
ATOM 3653 C CA . THR A 1 483 ? -15.781 -5.376 -17.491 1.00 90.00 483 THR A CA 1
ATOM 3654 C C . THR A 1 483 ? -16.425 -6.671 -17.008 1.00 90.00 483 THR A C 1
ATOM 3656 O O . THR A 1 483 ? -15.843 -7.389 -16.189 1.00 90.00 483 THR A O 1
ATOM 3659 N N . LEU A 1 484 ? -17.596 -7.014 -17.546 1.00 88.25 484 LEU A N 1
ATOM 3660 C CA . LEU A 1 484 ? -18.263 -8.276 -17.230 1.00 88.25 484 LEU A CA 1
ATOM 3661 C C . LEU A 1 484 ? -17.431 -9.478 -17.682 1.00 88.25 484 LEU A C 1
ATOM 3663 O O . LEU A 1 484 ? -17.347 -10.448 -16.942 1.00 88.25 484 LEU A O 1
ATOM 3667 N N . SER A 1 485 ? -16.695 -9.375 -18.792 1.00 86.88 485 SER A N 1
ATOM 3668 C CA . SER A 1 485 ? -15.680 -10.369 -19.184 1.00 86.88 485 SER A CA 1
ATOM 3669 C C . SER A 1 485 ? -14.651 -10.654 -18.086 1.00 86.88 485 SER A C 1
ATOM 3671 O O . SER A 1 485 ? -14.338 -11.814 -17.818 1.00 86.88 485 SER A O 1
ATOM 3673 N N . SER A 1 486 ? -14.129 -9.617 -17.420 1.00 86.06 486 SER A N 1
ATOM 3674 C CA . SER A 1 486 ? -13.175 -9.795 -16.321 1.00 86.06 486 SER A CA 1
ATOM 3675 C C . SER A 1 486 ? -13.835 -10.425 -15.098 1.00 86.06 486 SER A C 1
ATOM 3677 O O . SER A 1 486 ? -13.189 -11.216 -14.414 1.00 86.06 486 SER A O 1
ATOM 3679 N N . ILE A 1 487 ? -15.088 -10.067 -14.814 1.00 86.75 487 ILE A N 1
ATOM 3680 C CA . ILE A 1 487 ? -15.833 -10.587 -13.663 1.00 86.75 487 ILE A CA 1
ATOM 3681 C C . ILE A 1 487 ? -16.164 -12.068 -13.874 1.00 86.75 487 ILE A C 1
ATOM 3683 O O . ILE A 1 487 ? -15.887 -12.885 -12.997 1.00 86.75 487 ILE A O 1
ATOM 3687 N N . GLN A 1 488 ? -16.668 -12.428 -15.056 1.00 87.19 488 GLN A N 1
ATOM 3688 C CA . GLN A 1 488 ? -16.970 -13.805 -15.453 1.00 87.19 488 GLN A CA 1
ATOM 3689 C C . GLN A 1 488 ? -15.730 -14.700 -15.364 1.00 87.19 488 GLN A C 1
ATOM 3691 O O . GLN A 1 488 ? -15.808 -15.793 -14.811 1.00 87.19 488 GLN A O 1
ATOM 3696 N N . ALA A 1 489 ? -14.573 -14.217 -15.830 1.00 83.75 489 ALA A N 1
ATOM 3697 C CA . ALA A 1 489 ? -13.317 -14.956 -15.722 1.00 83.75 489 ALA A CA 1
ATOM 3698 C C . ALA A 1 489 ? -12.896 -15.197 -14.261 1.00 83.75 489 ALA A C 1
ATOM 3700 O O . ALA A 1 489 ? -12.405 -16.274 -13.938 1.00 83.75 489 ALA A O 1
ATOM 3701 N N . SER A 1 490 ? -13.112 -14.219 -13.373 1.00 79.56 490 SER A N 1
ATOM 3702 C CA . SER A 1 490 ? -12.771 -14.342 -11.947 1.00 79.56 490 SER A CA 1
ATOM 3703 C C . SER A 1 490 ? -13.760 -15.169 -11.123 1.00 79.56 490 SER A C 1
ATOM 3705 O O . SER A 1 490 ? -13.394 -15.645 -10.059 1.00 79.56 490 SER A O 1
ATOM 3707 N N . ALA A 1 491 ? -15.000 -15.328 -11.590 1.00 75.25 491 ALA A N 1
ATOM 3708 C CA . ALA A 1 491 ? -16.033 -16.105 -10.902 1.00 75.25 491 ALA A CA 1
ATOM 3709 C C . ALA A 1 491 ? -15.980 -17.612 -11.231 1.00 75.25 491 ALA A C 1
ATOM 3711 O O . ALA A 1 491 ? -16.693 -18.400 -10.619 1.00 75.25 491 ALA A O 1
ATOM 3712 N N . GLN A 1 492 ? -15.177 -18.009 -12.226 1.00 61.06 492 GLN A N 1
ATOM 3713 C CA . GLN A 1 492 ? -14.979 -19.406 -12.643 1.00 61.06 492 GLN A CA 1
ATOM 3714 C C . GLN A 1 492 ? -13.754 -20.073 -11.991 1.00 61.06 492 GLN A C 1
ATOM 3716 O O . GLN A 1 492 ? -13.502 -21.251 -12.251 1.00 61.06 492 GLN A O 1
ATOM 3721 N N . GLN A 1 493 ? -12.992 -19.322 -11.193 1.00 45.25 493 GLN A N 1
ATOM 3722 C CA . GLN A 1 493 ? -11.832 -19.776 -10.422 1.00 45.25 493 GLN A CA 1
ATOM 3723 C C . GLN A 1 493 ? -12.198 -19.815 -8.946 1.00 45.25 493 GLN A C 1
ATOM 3725 O O . GLN A 1 493 ? -11.882 -20.850 -8.328 1.00 45.25 493 GLN A O 1
#

Organism: NCBI:txid488533

InterPro domains:
  IPR007730 Sporulation-like domain [PF05036] (405-483)
  IPR007730 Sporulation-like domain [PS51724] (402-483)
  IPR036680 Sporulation-like domain superfamily [G3DSA:3.30.70.1070] (391-490)

pLDDT: mean 70.31, std 20.49, range [25.06, 96.5]

Mean predicted aligned error: 24.39 Å

Solvent-accessible surface area (backbone atoms only — not comparable to full-atom values): 28398 Å² total; per-residue (Å²): 135,87,83,88,84,83,84,84,83,86,84,86,82,86,85,82,83,85,84,87,82,88,85,82,90,82,91,87,83,88,82,88,88,82,90,91,85,89,90,89,89,88,84,86,89,76,99,80,60,70,72,63,52,55,56,50,52,54,49,52,51,50,51,52,50,50,50,51,50,52,49,49,52,51,50,50,51,51,48,53,50,50,52,52,49,50,52,51,49,50,52,51,49,50,51,52,51,50,54,50,50,53,50,52,52,50,53,52,51,52,52,49,52,53,50,52,53,50,51,53,51,50,52,52,52,49,52,52,50,52,50,53,51,50,52,51,51,51,54,50,50,54,50,51,52,50,51,52,50,52,52,53,50,53,50,52,53,50,53,53,49,48,53,51,48,52,54,49,51,56,49,50,55,51,51,52,52,52,52,53,52,51,50,54,53,48,52,54,49,50,54,53,50,52,52,52,51,51,53,50,50,51,52,54,50,53,53,49,53,51,54,51,54,52,51,51,51,54,53,52,50,51,54,50,51,53,50,53,52,51,52,49,51,53,50,53,49,52,53,48,50,53,50,50,50,49,49,52,50,51,53,56,61,53,64,77,65,71,84,75,78,95,74,72,93,69,56,78,76,48,57,72,54,49,59,55,50,52,57,55,48,54,65,58,47,75,76,67,77,88,88,86,61,70,64,61,58,48,49,52,50,51,50,50,51,50,54,49,51,53,50,51,51,52,50,53,54,52,52,56,53,49,53,52,54,52,54,55,52,53,57,51,52,55,53,49,53,52,50,52,54,50,50,61,49,49,54,52,49,52,52,52,52,51,49,52,54,48,55,50,50,51,52,49,52,53,50,52,51,50,52,52,51,50,50,42,70,74,67,48,75,88,70,84,64,82,73,62,80,64,79,57,81,65,39,49,53,66,58,58,62,73,48,64,49,81,22,24,28,33,39,57,49,72,37,74,41,64,48,57,53,36,50,54,50,44,78,41,38,89,70,58,69,80,45,61,34,34,38,38,57,26,66,54,94,93,35,63,30,31,36,35,32,44,40,82,22,81,39,68,71,56,42,51,52,55,58,70,69,46,56,68,83,60,50,75,63,64,52,47,81,41,43,36,42,61,49,46,60,46,50,75,91

Foldseek 3Di:
DDDDDDDDDDDDDDDDDDDDDDDDDDDDDDDDDDDDDDDDDDDDDDDDCPVVVVVVVVVVVVVVVVVVVVVVVVVVVVVVVVVVVVVVVVVVVVVVVVVVVVVVVVVVVVVVVVVVVVVVVVVVVVVVVVVVVVVVVVVVVVVVVVVVVVVVVVVVVVVVVVVVVVVVVVVVVVVVVVVVVVVVVVVVVVVVVVVVVVVVVVVVVVVVVVVVVVVVVVVVVVVVVVVVVVVVVVVVVVVVVVVVVVVVVVVVVVVVVPPDDPDPPPCVVVVVVVVVVVVVVVVVVVVDDDDDDPPVVVVVVVVVVVVVVVVVVVVVVVVVVVVVVVVVVVVVVVVVVVVVVVVVVVVVVVVVVVVVVVVVVVVVVVVVVVVVVVVCVVQDDPDADPADDAPDDAAELVVLVPADQQWKWKWQDKDLYPSVLRVVCRVCVVPQVPAHKYWAWADDPNGTMIIIIGHTGNDPVRNVVSLVVDDPVSCVSVIDMDGSNVVNVRRVD

Radius of gyration: 82.34 Å; Cα contacts (8 Å, |Δi|>4): 200; chains: 1; bounding box: 201×48×262 Å

Sequence (493 aa):
MTTHERQPAPAEQSPNEPGPAATCAQDSSAVVSPVESGGGSLLPLSEQLAGQRFARDINAKIDDVEDQVQFLVAAFSRSQQALKGVMADMQSQAKAMTSEIERVMGLVSDASGVQEARVAQLEERLKSSVSALNECLASVDDQLQAHQGDIAQVKLEVDDSHARLVNRIQTLETDITNNLEDLARQDARHETALSALAEEARRGFAAREQAHSELKMVQQDQLGNQQAMADHLASLQSQTDTQADGLALLETETEDYQRQNRRDLRLFAGISAAVAAVFAGVLIYLEHSPSRDAGQLQAQLSAMDAQVGELEASAAASEQQFVFVAANQQGSVAKLDDLESRFGGLERAVIAAGQLHADESENLAAIASKVAALELSLYGEAEESPLATPALTIETSDWVAERDPGHYSIQLLGAYREGSIIAYANENARVLGQYPLSATQSEYRGRSWYNLFYGDFATFSEALSALDALPPGLRDNGPWIRTLSSIQASAQQ